Protein AF-0000000075328889 (afdb_homodimer)

Nearest PDB structures (foldseek):
  6zk1-assembly2_C  TM=9.934E-01  e=4.821E-44  Zea mays
  6zk5-assembly1_B  TM=9.870E-01  e=1.050E-41  Zea mays
  4kpn-assembly1_B  TM=9.809E-01  e=4.746E-32  Physcomitrium patens
  6ba1-assembly1_A  TM=9.198E-01  e=2.490E-23  Gardnerella vaginalis 315-A
  3t8j-assembly1_A  TM=9.233E-01  e=1.703E-23  Saccharolobus solfataricus P2

Sequence (526 aa):
MAGCPGVPVAEGSPEPLKGGKPRVAEFAHGSDGMGNISLTPPKAKKCDKNASEFLVDKVSEYPGEVSILALGPLTNLALAIKRDSSFASKVKNIVVLGGAFFALGNVNPAAEANIYGDPEAADVVFTSGANIAVVGINITTQVKLTDADFLELRQSKGRYVQLLGDMCKFYRDWHVKSDGVHGIFLHDPVSFVALVRPDLFTFKKGVVRVETQGICMGHTLMDQGLKRWNVSNPWTGYSPVSVAWTVNVDKVLNYIKRLLMKQMAGCPGVPVAEGSPEPLKGGKPRVAEFAHGSDGMGNISLTPPKAKKCDKNASEFLVDKVSEYPGEVSILALGPLTNLALAIKRDSSFASKVKNIVVLGGAFFALGNVNPAAEANIYGDPEAADVVFTSGANIAVVGINITTQVKLTDADFLELRQSKGRYVQLLGDMCKFYRDWHVKSDGVHGIFLHDPVSFVALVRPDLFTFKKGVVRVETQGICMGHTLMDQGLKRWNVSNPWTGYSPVSVAWTVNVDKVLNYIKRLLMKQ

InterPro domains:
  IPR001910 Inosine/uridine-preferring nucleoside hydrolase domain [PF01156] (5-253)
  IPR023186 Inosine/uridine-preferring nucleoside hydrolase [PTHR12304] (3-262)
  IPR036452 Ribonucleoside hydrolase-like [G3DSA:3.90.245.10] (1-263)
  IPR036452 Ribonucleoside hydrolase-like [SSF53590] (2-260)

Radius of gyration: 26.89 Å; Cα contacts (8 Å, |Δi|>4): 1031; chains: 2; bounding box: 45×84×62 Å

Foldseek 3Di:
DLPDLPDAAAAEDCAAPVGDHFDDPCQQQNPVNQQPPPDDDDPHDHDPHHLLVVLLVVLVVQFLPAEEEAEAAQRSVLSNCVVDVCSQVRHNEYQYQFADDVAAEDVGRQADHRCLRHVPSVQSNLQSNHAYEYEYPVEQVLAWCAPVNLVVLVVLPFPCSVVVVSRCVSNQVSCCVPPVDRTHGPRRLLSVCCVVPVVQFDWAKFRWGAACDDPNHRHIDTDSVPDDDPDDDPSPPGGIYIYTDYGNRVVSNVVVSVVRSHD/DQPDLPDAAAAEDCAAPVGDHFDDPCQQQNPVNQQPPPDDDDPHDHDPHHLLVVLLVVLVVQFLPAEEEAEAAQRSVLSNCVVDVCSQVRHNEYQYQFADDVAAEDVGRQADHRCLRHVPSVQSNLQSNHAYEYEYPVEQVLAWQAPVNLVVLVVLPFPCSVVVVSRCVSNQVSCCVPPVDRTHGPRRLLSVCCVVPVVQFDWAKFRWGAACDDPNHRHIDTDSVPDDDPDDDPSPPGGIYIYTDYGNRVVSNVVVSVVRSHD

Structure (mmCIF, N/CA/C/O backbone):
data_AF-0000000075328889-model_v1
#
loop_
_entity.id
_entity.type
_entity.pdbx_description
1 polymer 'Inosine/uridine-preferring nucleoside hydrolase domain-containing protein'
#
loop_
_atom_site.group_PDB
_atom_site.id
_atom_site.type_symbol
_atom_site.label_atom_id
_atom_site.label_alt_id
_atom_site.label_comp_id
_atom_site.label_asym_id
_atom_site.label_entity_id
_atom_site.label_seq_id
_atom_site.pdbx_PDB_ins_code
_atom_site.Cartn_x
_atom_site.Cartn_y
_atom_site.Cartn_z
_atom_site.occupancy
_atom_site.B_iso_or_equiv
_atom_site.auth_seq_id
_atom_site.auth_comp_id
_atom_site.auth_asym_id
_atom_site.auth_atom_id
_atom_site.pdbx_PDB_model_num
ATOM 1 N N . MET A 1 1 ? 7.211 33.719 16.047 1 54.75 1 MET A N 1
ATOM 2 C CA . MET A 1 1 ? 7.734 33.312 14.742 1 54.75 1 MET A CA 1
ATOM 3 C C . MET A 1 1 ? 7.141 34.188 13.648 1 54.75 1 MET A C 1
ATOM 5 O O . MET A 1 1 ? 5.926 34.406 13.602 1 54.75 1 MET A O 1
ATOM 9 N N . ALA A 1 2 ? 7.852 34.875 12.898 1 63.53 2 ALA A N 1
ATOM 10 C CA . ALA A 1 2 ? 7.629 35.656 11.672 1 63.53 2 ALA A CA 1
ATOM 11 C C . ALA A 1 2 ? 6.852 36.938 11.953 1 63.53 2 ALA A C 1
ATOM 13 O O . ALA A 1 2 ? 5.965 37.312 11.188 1 63.53 2 ALA A O 1
ATOM 14 N N . GLY A 1 3 ? 6.945 37.438 13.188 1 68.06 3 GLY A N 1
ATOM 15 C CA . GLY A 1 3 ? 6.418 38.781 13.492 1 68.06 3 GLY A CA 1
ATOM 16 C C . GLY A 1 3 ? 4.996 38.719 14.023 1 68.06 3 GLY A C 1
ATOM 17 O O . GLY A 1 3 ? 4.273 39.719 13.945 1 68.06 3 GLY A O 1
ATOM 18 N N . CYS A 1 4 ? 4.527 37.562 14.453 1 72.62 4 CYS A N 1
ATOM 19 C CA . CYS A 1 4 ? 3.186 37.438 15.008 1 72.62 4 CYS A CA 1
ATOM 20 C C . CYS A 1 4 ? 3.238 37 16.469 1 72.62 4 CYS A C 1
ATOM 22 O O . CYS A 1 4 ? 2.908 35.875 16.812 1 72.62 4 CYS A O 1
ATOM 24 N N . PRO A 1 5 ? 3.51 37.844 17.438 1 73.44 5 PRO A N 1
ATOM 25 C CA . PRO A 1 5 ? 3.723 37.469 18.844 1 73.44 5 PRO A CA 1
ATOM 26 C C . PRO A 1 5 ? 2.426 37.125 19.562 1 73.44 5 PRO A C 1
ATOM 28 O O . PRO A 1 5 ? 2.457 36.438 20.594 1 73.44 5 PRO A O 1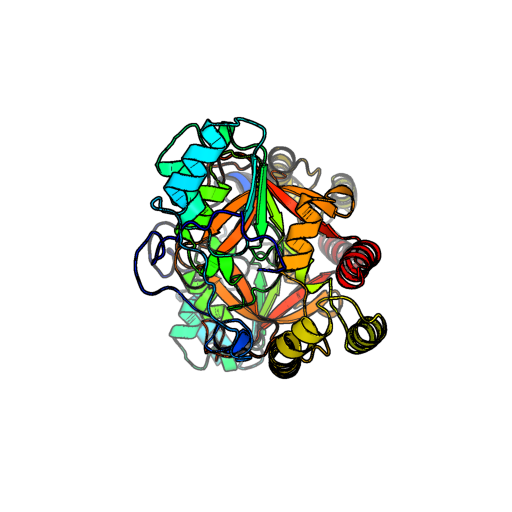
ATOM 31 N N . GLY A 1 6 ? 1.274 37.344 19 1 81.12 6 GLY A N 1
ATOM 32 C CA . GLY A 1 6 ? 0.013 37.125 19.688 1 81.12 6 GLY A CA 1
ATOM 33 C C . GLY A 1 6 ? -0.574 35.75 19.453 1 81.12 6 GLY A C 1
ATOM 34 O O . GLY A 1 6 ? -1.607 35.406 20.031 1 81.12 6 GLY A O 1
ATOM 35 N N . VAL A 1 7 ? 0.127 34.906 18.797 1 86.19 7 VAL A N 1
ATOM 36 C CA . VAL A 1 7 ? -0.407 33.562 18.516 1 86.19 7 VAL A CA 1
ATOM 37 C C . VAL A 1 7 ? -0.104 32.625 19.672 1 86.19 7 VAL A C 1
ATOM 39 O O . VAL A 1 7 ? 1.058 32.469 20.047 1 86.19 7 VAL A O 1
ATOM 42 N N . PRO A 1 8 ? -1.146 32.094 20.328 1 91.44 8 PRO A N 1
ATOM 43 C CA . PRO A 1 8 ? -0.906 31.172 21.422 1 91.44 8 PRO A CA 1
ATOM 44 C C . PRO A 1 8 ? -0.161 29.922 20.984 1 91.44 8 PRO A C 1
ATOM 46 O O . PRO A 1 8 ? -0.344 29.453 19.859 1 91.44 8 PRO A O 1
ATOM 49 N N . VAL A 1 9 ? 0.663 29.406 21.922 1 93.88 9 VAL A N 1
ATOM 50 C CA . VAL A 1 9 ? 1.406 28.172 21.703 1 93.88 9 VAL A CA 1
ATOM 51 C C . VAL A 1 9 ? 1.092 27.172 22.812 1 93.88 9 VAL A C 1
ATOM 53 O O . VAL A 1 9 ? 1.318 27.469 24 1 93.88 9 VAL A O 1
ATOM 56 N N . ALA A 1 10 ? 0.415 26.094 22.469 1 95.69 10 ALA A N 1
ATOM 57 C CA . ALA A 1 10 ? 0.118 25.031 23.422 1 95.69 10 ALA A CA 1
ATOM 58 C C . ALA A 1 10 ? 1.048 23.828 23.203 1 95.69 10 ALA A C 1
ATOM 60 O O . ALA A 1 10 ? 1.271 23.406 22.062 1 95.69 10 ALA A O 1
ATOM 61 N N . GLU A 1 11 ? 1.615 23.312 24.25 1 95.31 11 GLU A N 1
ATOM 62 C CA . GLU A 1 11 ? 2.578 22.219 24.172 1 95.31 11 GLU A CA 1
ATOM 63 C C . GLU A 1 11 ? 1.889 20.891 23.844 1 95.31 11 GLU A C 1
ATOM 65 O O . GLU A 1 11 ? 0.843 20.578 24.406 1 95.31 11 GLU A O 1
ATOM 70 N N . GLY A 1 12 ? 2.459 20.125 22.875 1 95.69 12 GLY A N 1
ATOM 71 C CA . GLY A 1 12 ? 1.904 18.844 22.469 1 95.69 12 GLY A CA 1
ATOM 72 C C . GLY A 1 12 ? 2.287 17.703 23.406 1 95.69 12 GLY A C 1
ATOM 73 O O . GLY A 1 12 ? 3.096 17.891 24.312 1 95.69 12 GLY A O 1
ATOM 74 N N . SER A 1 13 ? 1.659 16.547 23.203 1 95.31 13 SER A N 1
ATOM 75 C CA . SER A 1 13 ? 1.97 15.336 23.938 1 95.31 13 SER A CA 1
ATOM 76 C C . SER A 1 13 ? 3.436 14.945 23.781 1 95.31 13 SER A C 1
ATOM 78 O O . SER A 1 13 ? 3.977 14.984 22.672 1 95.31 13 SER A O 1
ATOM 80 N N . PRO A 1 14 ? 4.094 14.625 24.812 1 93.19 14 PRO A N 1
ATOM 81 C CA . PRO A 1 14 ? 5.516 14.273 24.719 1 93.19 14 PRO A CA 1
ATOM 82 C C . PRO A 1 14 ? 5.738 12.883 24.141 1 93.19 14 PRO A C 1
ATOM 84 O O . PRO A 1 14 ? 6.867 12.523 23.797 1 93.19 14 PRO A O 1
ATOM 87 N N . GLU A 1 15 ? 4.684 12.055 24.062 1 94.5 15 GLU A N 1
ATOM 88 C CA . GLU A 1 15 ? 4.805 10.68 23.578 1 94.5 15 GLU A CA 1
ATOM 89 C C . GLU A 1 15 ? 3.619 10.297 22.703 1 94.5 15 GLU A C 1
ATOM 91 O O . GLU A 1 15 ? 2.553 10.914 22.781 1 94.5 15 GLU A O 1
ATOM 96 N N . PRO A 1 16 ? 3.832 9.281 21.812 1 96.12 16 PRO A N 1
ATOM 97 C CA . PRO A 1 16 ? 2.695 8.75 21.062 1 96.12 16 PRO A CA 1
ATOM 98 C C . PRO A 1 16 ? 1.627 8.125 21.953 1 96.12 16 PRO A C 1
ATOM 100 O O . PRO A 1 16 ? 1.826 8.016 23.172 1 96.12 16 PRO A O 1
ATOM 103 N N . LEU A 1 17 ? 0.529 7.785 21.406 1 96.12 17 LEU A N 1
ATOM 104 C CA . LEU A 1 17 ? -0.591 7.262 22.188 1 96.12 17 LEU A CA 1
ATOM 105 C C . LEU A 1 17 ? -0.184 6.008 22.953 1 96.12 17 LEU A C 1
ATOM 107 O O . LEU A 1 17 ? -0.58 5.82 24.109 1 96.12 17 LEU A O 1
ATOM 111 N N . LYS A 1 18 ? 0.563 5.141 22.25 1 92.5 18 LYS A N 1
ATOM 112 C CA . LYS A 1 18 ? 0.92 3.863 22.859 1 92.5 18 LYS A CA 1
ATOM 113 C C . LYS A 1 18 ? 2.068 4.031 23.859 1 92.5 18 LYS A C 1
ATOM 115 O O . LYS A 1 18 ? 2.434 3.082 24.562 1 92.5 18 LYS A O 1
ATOM 120 N N . GLY A 1 19 ? 2.645 5.211 23.938 1 88.19 19 GLY A N 1
ATOM 121 C CA . GLY A 1 19 ? 3.781 5.457 24.812 1 88.19 19 GLY A CA 1
ATOM 122 C C . GLY A 1 19 ? 5.117 5.266 24.125 1 88.19 19 GLY A C 1
ATOM 123 O O . GLY A 1 19 ? 5.168 4.871 22.953 1 88.19 19 GLY A O 1
ATOM 124 N N . GLY A 1 20 ? 6.176 5.703 24.75 1 86.38 20 GLY A N 1
ATOM 125 C CA . GLY A 1 20 ? 7.52 5.543 24.219 1 86.38 20 GLY A CA 1
ATOM 126 C C . GLY A 1 20 ? 8.125 6.848 23.734 1 86.38 20 GLY A C 1
ATOM 127 O O . GLY A 1 20 ? 7.469 7.891 23.766 1 86.38 20 GLY A O 1
ATOM 128 N N . LYS A 1 21 ? 9.359 6.715 23.344 1 84.12 21 LYS A N 1
ATOM 129 C CA . LYS A 1 21 ? 10.094 7.879 22.875 1 84.12 21 LYS A CA 1
ATOM 130 C C . LYS A 1 21 ? 9.641 8.281 21.469 1 84.12 21 LYS A C 1
ATOM 132 O O . LYS A 1 21 ? 9.508 7.438 20.594 1 84.12 21 LYS A O 1
ATOM 137 N N . PRO A 1 22 ? 9.312 9.547 21.328 1 82.12 22 PRO A N 1
ATOM 138 C CA . PRO A 1 22 ? 8.969 10 19.969 1 82.12 2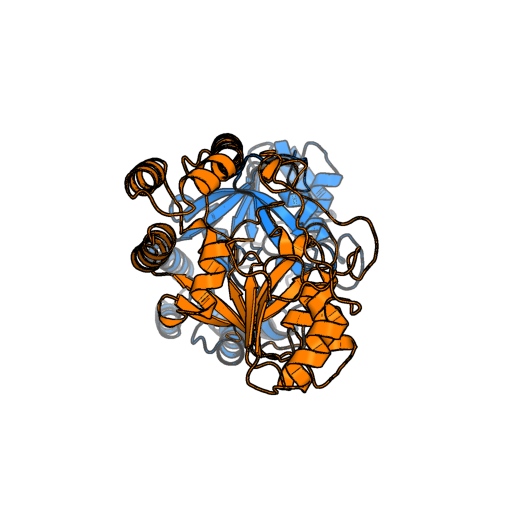2 PRO A CA 1
ATOM 139 C C . PRO A 1 22 ? 10.125 9.844 18.984 1 82.12 22 PRO A C 1
ATOM 141 O O . PRO A 1 22 ? 11.289 9.922 19.375 1 82.12 22 PRO A O 1
ATOM 144 N N . ARG A 1 23 ? 9.812 9.625 17.781 1 76.94 23 ARG A N 1
ATOM 145 C CA . ARG A 1 23 ? 10.82 9.539 16.734 1 76.94 23 ARG A CA 1
ATOM 146 C C . ARG A 1 23 ? 11.125 10.914 16.156 1 76.94 23 ARG A C 1
ATOM 148 O O . ARG A 1 23 ? 10.25 11.562 15.586 1 76.94 23 ARG A O 1
ATOM 155 N N . VAL A 1 24 ? 12.273 11.398 16.391 1 65.44 24 VAL A N 1
ATOM 156 C CA . VAL A 1 24 ? 12.688 12.711 15.906 1 65.44 24 VAL A CA 1
ATOM 157 C C . VAL A 1 24 ? 13.68 12.555 14.766 1 65.44 24 VAL A C 1
ATOM 159 O O . VAL A 1 24 ? 14.656 11.805 14.875 1 65.44 24 VAL A O 1
ATOM 162 N N . ALA A 1 25 ? 13.406 13.164 13.641 1 67.44 25 ALA A N 1
ATOM 163 C CA . ALA A 1 25 ? 14.266 13.062 12.461 1 67.44 25 ALA A CA 1
ATOM 164 C C . ALA A 1 25 ? 15.367 14.125 12.5 1 67.44 25 ALA A C 1
ATOM 166 O O . ALA A 1 25 ? 15.453 14.969 11.609 1 67.44 25 ALA A O 1
ATOM 167 N N . GLU A 1 26 ? 16.203 13.953 13.375 1 65.5 26 GLU A N 1
ATOM 168 C CA . GLU A 1 26 ? 17.312 14.898 13.508 1 65.5 26 GLU A CA 1
ATOM 169 C C . GLU A 1 26 ? 18.188 14.898 12.266 1 65.5 26 GLU A C 1
ATOM 171 O O . GLU A 1 26 ? 18.75 15.93 11.891 1 65.5 26 GLU A O 1
ATOM 176 N N . PHE A 1 27 ? 18.219 13.773 11.656 1 64 27 PHE A N 1
ATOM 177 C CA . PHE A 1 27 ? 19.109 13.602 10.508 1 64 27 PHE A CA 1
ATOM 178 C C . PHE A 1 27 ? 18.672 14.5 9.359 1 64 27 PHE A C 1
ATOM 180 O O . PHE A 1 27 ? 19.516 14.969 8.586 1 64 27 PHE A O 1
ATOM 187 N N . ALA A 1 28 ? 17.453 14.867 9.398 1 62.62 28 ALA A N 1
ATOM 188 C CA . ALA A 1 28 ? 16.938 15.664 8.289 1 62.62 28 ALA A CA 1
ATOM 189 C C . ALA A 1 28 ? 16.797 17.125 8.688 1 62.62 28 ALA A C 1
ATOM 191 O O . ALA A 1 28 ? 16.922 18.016 7.84 1 62.62 28 ALA A O 1
ATOM 192 N N . HIS A 1 29 ? 16.625 17.312 9.977 1 67.12 29 HIS A N 1
ATOM 193 C CA . HIS A 1 29 ? 16.219 18.656 10.336 1 67.12 29 HIS A CA 1
ATOM 194 C C . HIS A 1 29 ? 17.234 19.328 11.25 1 67.12 29 HIS A C 1
ATOM 196 O O . HIS A 1 29 ? 17.109 20.516 11.562 1 67.12 29 HIS A O 1
ATOM 202 N N . GLY A 1 30 ? 18.281 18.672 11.617 1 64.44 30 GLY A N 1
ATOM 203 C CA . GLY A 1 30 ? 19.234 19.203 12.57 1 64.44 30 GLY A CA 1
ATOM 204 C C . GLY A 1 30 ? 18.812 18.969 14.016 1 64.44 30 GLY A C 1
ATOM 205 O O . GLY A 1 30 ? 17.656 18.688 14.297 1 64.44 30 GLY A O 1
ATOM 206 N N . SER A 1 31 ? 19.734 19.078 14.906 1 65.94 31 SER A N 1
ATOM 207 C CA . SER A 1 31 ? 19.484 18.844 16.328 1 65.94 31 SER A CA 1
ATOM 208 C C . SER A 1 31 ? 18.484 19.844 16.891 1 65.94 31 SER A C 1
ATOM 210 O O . SER A 1 31 ? 17.75 19.531 17.828 1 65.94 31 SER A O 1
ATOM 212 N N . ASP A 1 32 ? 18.484 20.969 16.219 1 65.56 32 ASP A N 1
ATOM 213 C CA . ASP A 1 32 ? 17.547 22 16.688 1 65.56 32 ASP A CA 1
ATOM 214 C C . ASP A 1 32 ? 16.266 21.984 15.875 1 65.56 32 ASP A C 1
ATOM 216 O O . ASP A 1 32 ? 15.391 22.844 16.078 1 65.56 32 ASP A O 1
ATOM 220 N N . GLY A 1 33 ? 16.156 21.062 14.945 1 65.25 33 GLY A N 1
ATOM 221 C CA . GLY A 1 33 ? 14.977 20.938 14.102 1 65.25 33 GLY A CA 1
ATOM 222 C C . GLY A 1 33 ? 14.891 22 13.031 1 65.25 33 GLY A C 1
ATOM 223 O O . GLY A 1 33 ? 13.961 22 12.219 1 65.25 33 GLY A O 1
ATOM 224 N N . MET A 1 34 ? 15.852 22.938 13.07 1 67.31 34 MET A N 1
ATOM 225 C CA . MET A 1 34 ? 15.82 24.078 12.164 1 67.31 34 MET A CA 1
ATOM 226 C C . MET A 1 34 ? 17.094 24.156 11.344 1 67.31 34 MET A C 1
ATOM 228 O O . MET A 1 34 ? 17.547 25.25 10.984 1 67.31 34 MET A O 1
ATOM 232 N N . GLY A 1 35 ? 17.734 23.031 11.164 1 65.31 35 GLY A N 1
ATOM 233 C CA . GLY A 1 35 ? 18.938 23.016 10.359 1 65.31 35 GLY A CA 1
ATOM 234 C C . GLY A 1 35 ? 20.172 23.484 11.109 1 65.31 35 GLY A C 1
ATOM 235 O O . GLY A 1 35 ? 21.156 23.922 10.492 1 65.31 35 GLY A O 1
ATOM 236 N N . ASN A 1 36 ? 20.172 23.578 12.469 1 66.62 36 ASN A N 1
ATOM 237 C CA . ASN A 1 36 ? 21.281 23.938 13.352 1 66.62 36 ASN A CA 1
ATOM 238 C C . ASN A 1 36 ? 21.719 25.391 13.117 1 66.62 36 ASN A C 1
ATOM 240 O O . ASN A 1 36 ? 22.922 25.672 13.055 1 66.62 36 ASN A O 1
ATOM 244 N N . ILE A 1 37 ? 20.75 26.328 12.836 1 66.62 37 ILE A N 1
ATOM 245 C CA . ILE A 1 37 ? 21.094 27.719 12.578 1 66.62 37 ILE A CA 1
ATOM 246 C C . ILE A 1 37 ? 21.047 28.516 13.875 1 66.62 37 ILE A C 1
ATOM 248 O O . ILE A 1 37 ? 21.25 29.734 13.875 1 66.62 37 ILE A O 1
ATOM 252 N N . SER A 1 38 ? 20.906 27.875 14.977 1 68.56 38 SER A N 1
ATOM 253 C CA . SER A 1 38 ? 20.984 28.453 16.312 1 68.56 38 SER A CA 1
ATOM 254 C C . SER A 1 38 ? 20.094 29.688 16.438 1 68.56 38 SER A C 1
ATOM 256 O O . SER A 1 38 ? 20.562 30.781 16.734 1 68.56 38 SER A O 1
ATOM 258 N N . LEU A 1 39 ? 18.781 29.578 16.266 1 71.06 39 LEU A N 1
ATOM 259 C CA . LEU A 1 39 ? 17.844 30.688 16.391 1 71.06 39 LEU A CA 1
ATOM 260 C C . LEU A 1 39 ? 17.672 31.094 17.844 1 71.06 39 LEU A C 1
ATOM 262 O O . LEU A 1 39 ? 17.812 30.266 18.75 1 71.06 39 LEU A O 1
ATOM 266 N N . THR A 1 40 ? 17.531 32.375 18.094 1 73.69 40 THR A N 1
ATOM 267 C CA . THR A 1 40 ? 17.25 32.875 19.422 1 73.69 40 THR A CA 1
ATOM 268 C C . THR A 1 40 ? 15.953 32.312 19.984 1 73.69 40 THR A C 1
ATOM 270 O O . THR A 1 40 ? 14.953 32.219 19.266 1 73.69 40 THR A O 1
ATOM 273 N N . PRO A 1 41 ? 15.977 31.844 21.203 1 75.12 41 PRO A N 1
ATOM 274 C CA . PRO A 1 41 ? 14.758 31.281 21.797 1 75.12 41 PRO A CA 1
ATOM 275 C C . PRO A 1 41 ? 13.617 32.281 21.859 1 75.12 41 PRO A C 1
ATOM 277 O O . PRO A 1 41 ? 13.852 33.5 22 1 75.12 41 PRO A O 1
ATOM 280 N N . PRO A 1 42 ? 12.477 31.75 21.625 1 73.94 42 PRO A N 1
ATOM 281 C CA . PRO A 1 42 ? 11.312 32.656 21.688 1 73.94 42 PRO A CA 1
ATOM 282 C C . PRO A 1 42 ? 11.078 33.219 23.078 1 73.94 42 PRO A C 1
ATOM 284 O O . PRO A 1 42 ? 11.398 32.562 24.078 1 73.94 42 PRO A O 1
ATOM 287 N N . LYS A 1 43 ? 10.609 34.406 23.156 1 77 43 LYS A N 1
ATOM 288 C CA . LYS A 1 43 ? 10.336 35.094 24.422 1 77 43 LYS A CA 1
ATOM 289 C C . LYS A 1 43 ? 8.914 34.812 24.891 1 77 43 LYS A C 1
ATOM 291 O O . LYS A 1 43 ? 8.609 34.969 26.078 1 77 43 LYS A O 1
ATOM 296 N N . ALA A 1 44 ? 8.086 34.375 23.922 1 78.56 44 ALA A N 1
ATOM 297 C CA . ALA A 1 44 ? 6.68 34.125 24.266 1 78.56 44 ALA A CA 1
ATOM 298 C C . ALA A 1 44 ? 6.523 32.906 25.141 1 78.56 44 ALA A C 1
ATOM 300 O O . ALA A 1 44 ? 7.285 31.938 25 1 78.56 44 ALA A O 1
ATOM 301 N N . LYS A 1 45 ? 5.574 32.969 26.141 1 84.12 45 LYS A N 1
ATOM 302 C CA . LYS A 1 45 ? 5.266 31.828 27.016 1 84.12 45 LYS A CA 1
ATOM 303 C C . LYS A 1 45 ? 4.219 30.922 26.375 1 84.12 45 LYS A C 1
ATOM 305 O O . LYS A 1 45 ? 3.303 31.406 25.703 1 84.12 45 LYS A O 1
ATOM 310 N N . LYS A 1 46 ? 4.363 29.672 26.656 1 88.25 46 LYS A N 1
ATOM 311 C CA . LYS A 1 46 ? 3.346 28.734 26.188 1 88.25 46 LYS A CA 1
ATOM 312 C C . LYS A 1 46 ? 2.059 28.875 27 1 88.25 46 LYS A C 1
ATOM 314 O O . LYS A 1 46 ? 2.078 29.375 28.125 1 88.25 46 LYS A O 1
ATOM 319 N N . CYS A 1 47 ? 0.969 28.375 26.406 1 90.44 47 CYS A N 1
ATOM 320 C CA . CYS A 1 47 ? -0.318 28.312 27.078 1 90.44 47 CYS A CA 1
ATOM 321 C C . CYS A 1 47 ? -0.27 27.328 28.25 1 90.44 47 CYS A C 1
ATOM 323 O O . CYS A 1 47 ? 0.551 26.422 28.266 1 90.44 47 CYS A O 1
ATOM 325 N N . ASP A 1 48 ? -1.142 27.609 29.219 1 92.62 48 ASP A N 1
ATOM 326 C CA . ASP A 1 48 ? -1.268 26.688 30.344 1 92.62 48 ASP A CA 1
ATOM 327 C C . ASP A 1 48 ? -1.896 25.375 29.922 1 92.62 48 ASP A C 1
ATOM 329 O O . ASP A 1 48 ? -1.563 24.312 30.453 1 92.62 48 ASP A O 1
ATOM 333 N N . LYS A 1 49 ? -2.68 25.438 28.891 1 95.31 49 LYS A N 1
ATOM 334 C CA . LYS A 1 49 ? -3.332 24.234 28.359 1 95.31 49 LYS A CA 1
ATOM 335 C C . LYS A 1 49 ? -2.395 23.453 27.438 1 95.31 49 LYS A C 1
ATOM 337 O O . LYS A 1 49 ? -1.575 24.047 26.734 1 95.31 49 LYS A O 1
ATOM 342 N N . ASN A 1 50 ? -2.557 22.156 27.531 1 96.12 50 ASN A N 1
ATOM 343 C CA . ASN A 1 50 ? -1.844 21.375 26.531 1 96.12 50 ASN A CA 1
ATOM 344 C C . ASN A 1 50 ? -2.541 21.422 25.172 1 96.12 50 ASN A C 1
ATOM 346 O O . ASN A 1 50 ? -3.65 21.953 25.062 1 96.12 50 ASN A O 1
ATOM 350 N N . ALA A 1 51 ? -1.922 20.938 24.172 1 97.56 51 ALA A N 1
ATOM 351 C CA . ALA A 1 51 ? -2.379 21.062 22.797 1 97.56 51 ALA A CA 1
ATOM 352 C C . ALA A 1 51 ? -3.768 20.469 22.609 1 97.56 51 ALA A C 1
ATOM 354 O O . ALA A 1 51 ? -4.633 21.047 21.969 1 97.56 51 ALA A O 1
ATOM 355 N N . SER A 1 52 ? -4.031 19.234 23.188 1 98.19 52 SER A N 1
ATOM 356 C CA . SER A 1 52 ? -5.324 18.594 23 1 98.19 52 SER A CA 1
ATOM 357 C C . SER A 1 52 ? -6.438 19.391 23.672 1 98.19 52 SER A C 1
ATOM 359 O O . SER A 1 52 ? -7.523 19.547 23.109 1 98.19 52 SER A O 1
ATOM 361 N N . GLU A 1 53 ? -6.18 19.953 24.859 1 97.88 53 GLU A N 1
ATOM 362 C CA . GLU A 1 53 ? -7.145 20.812 25.547 1 97.88 53 GLU A CA 1
ATOM 363 C C . GLU A 1 53 ? -7.422 22.078 24.75 1 97.88 53 GLU A C 1
ATOM 365 O O . GLU A 1 53 ? -8.57 22.5 24.625 1 97.88 53 GLU A O 1
ATOM 370 N N . PHE A 1 54 ? -6.336 22.672 24.281 1 98 54 PHE A N 1
ATOM 371 C CA . PHE A 1 54 ? -6.445 23.875 23.484 1 98 54 PHE A CA 1
ATOM 372 C C . PHE A 1 54 ? -7.316 23.641 22.266 1 98 54 PHE A C 1
ATOM 374 O O . PHE A 1 54 ? -8.195 24.453 21.953 1 98 54 PHE A O 1
ATOM 381 N N . LEU A 1 55 ? -7.125 22.516 21.578 1 98.56 55 LEU A N 1
ATOM 382 C CA . LEU A 1 55 ? -7.891 22.156 20.391 1 98.56 55 LEU A CA 1
ATOM 383 C C . LEU A 1 55 ? -9.375 22.016 20.719 1 98.56 55 LEU A C 1
ATOM 385 O O . LEU A 1 55 ? -10.227 22.578 20.031 1 98.56 55 LEU A O 1
ATOM 389 N N . VAL A 1 56 ? -9.664 21.266 21.734 1 98.56 56 VAL A N 1
ATOM 390 C CA . VAL A 1 56 ? -11.047 21.047 22.141 1 98.56 56 VAL A CA 1
ATOM 391 C C . VAL A 1 56 ? -11.711 22.375 22.469 1 98.56 56 VAL A C 1
ATOM 393 O O . VAL A 1 56 ? -12.828 22.656 22.047 1 98.56 56 VAL A O 1
ATOM 396 N N . ASP A 1 57 ? -10.984 23.219 23.234 1 98.12 57 ASP A N 1
ATOM 397 C CA . ASP A 1 57 ? -11.523 24.516 23.641 1 98.12 57 ASP A CA 1
ATOM 398 C C . ASP A 1 57 ? -11.844 25.391 22.438 1 98.12 57 ASP A C 1
ATOM 400 O O . ASP A 1 57 ? -12.945 25.938 22.328 1 98.12 57 ASP A O 1
ATOM 404 N N . LYS A 1 58 ? -10.898 25.5 21.5 1 97.81 58 LYS A N 1
ATOM 405 C CA . LYS A 1 58 ? -11.07 26.375 20.344 1 97.81 58 LYS A CA 1
ATOM 406 C C . LYS A 1 58 ? -12.188 25.875 19.438 1 97.81 58 LYS A C 1
ATOM 408 O O . LYS A 1 58 ? -13.008 26.672 18.969 1 97.81 58 LYS A O 1
ATOM 413 N N . VAL A 1 59 ? -12.266 24.594 19.219 1 98.5 59 VAL A N 1
ATOM 414 C CA . VAL A 1 59 ? -13.289 24.016 18.359 1 98.5 59 VAL A CA 1
ATOM 415 C C . VAL A 1 59 ? -14.656 24.141 19.016 1 98.5 59 VAL A C 1
ATOM 417 O O . VAL A 1 59 ? -15.664 24.359 18.328 1 98.5 59 VAL A O 1
ATOM 420 N N . SER A 1 60 ? -14.688 24.016 20.297 1 98.12 60 SER A N 1
ATOM 421 C CA . SER A 1 60 ? -15.938 24.188 21.031 1 98.12 60 SER A CA 1
ATOM 422 C C . SER A 1 60 ? -16.391 25.641 21.031 1 98.12 60 SER A C 1
ATOM 424 O O . SER A 1 60 ? -17.594 25.922 20.969 1 98.12 60 SER A O 1
ATOM 426 N N . GLU A 1 61 ? -15.461 26.516 21.141 1 98.06 61 GLU A N 1
ATOM 427 C CA . GLU A 1 61 ? -15.75 27.953 21.156 1 98.06 61 GLU A CA 1
ATOM 428 C C . GLU A 1 61 ? -16.281 28.422 19.812 1 98.06 61 GLU A C 1
ATOM 430 O O . GLU A 1 61 ? -17.156 29.281 19.75 1 98.06 61 GLU A O 1
ATOM 435 N N . TYR A 1 62 ? -15.828 27.844 18.719 1 98.44 62 TYR A N 1
ATOM 436 C CA . TYR A 1 62 ? -16.188 28.25 17.359 1 98.44 62 TYR A CA 1
ATOM 437 C C . TYR A 1 62 ? -16.562 27.031 16.516 1 98.44 62 TYR A C 1
ATOM 439 O O . TYR A 1 62 ? -15.93 26.766 15.492 1 98.44 62 TYR A O 1
ATOM 447 N N . PRO A 1 63 ? -17.594 26.359 16.891 1 98.06 63 PRO A N 1
ATOM 448 C CA . PRO A 1 63 ? -17.984 25.172 16.141 1 98.06 63 PRO A CA 1
ATOM 449 C C . PRO A 1 63 ? -18.234 25.453 14.664 1 98.06 63 PRO A C 1
ATOM 451 O O . PRO A 1 63 ? -18.891 26.438 14.328 1 98.06 63 PRO A O 1
ATOM 454 N N . GLY A 1 64 ? -17.594 24.672 13.812 1 98.38 64 GLY A N 1
ATOM 455 C CA . GLY A 1 64 ? -17.781 24.766 12.375 1 98.38 64 GLY A CA 1
ATOM 456 C C . GLY A 1 64 ? -16.922 25.844 11.734 1 98.38 64 GLY A C 1
ATOM 457 O O . GLY A 1 64 ? -17.031 26.109 10.539 1 98.38 64 GLY A O 1
ATOM 458 N N . GLU A 1 65 ? -16.031 26.422 12.539 1 98.56 65 GLU A N 1
ATOM 459 C CA . GLU A 1 65 ? -15.281 27.547 12.008 1 98.56 65 GLU A CA 1
ATOM 460 C C . GLU A 1 65 ? -13.781 27.297 12.055 1 98.56 65 GLU A C 1
ATOM 462 O O . GLU A 1 65 ? -13 27.984 11.391 1 98.56 65 GLU A O 1
ATOM 467 N N . VAL A 1 66 ? -13.344 26.344 12.844 1 98.62 66 VAL A N 1
ATOM 468 C CA . VAL A 1 66 ? -11.914 26.109 13.07 1 98.62 66 VAL A CA 1
ATOM 469 C C . VAL A 1 66 ? -11.383 25.078 12.078 1 98.62 66 VAL A C 1
ATOM 471 O O . VAL A 1 66 ? -11.922 23.984 11.977 1 98.62 66 VAL A O 1
ATOM 474 N N . SER A 1 67 ? -10.406 25.469 11.273 1 98.81 67 SER A N 1
ATOM 475 C CA . SER A 1 67 ? -9.641 24.547 10.445 1 98.81 67 SER A CA 1
ATOM 476 C C . SER A 1 67 ? -8.32 24.172 11.102 1 98.81 67 SER A C 1
ATOM 478 O O . SER A 1 67 ? -7.672 25.016 11.719 1 98.81 67 SER A O 1
ATOM 480 N N . ILE A 1 68 ? -7.961 22.953 10.992 1 98.81 68 ILE A N 1
ATOM 481 C CA . ILE A 1 68 ? -6.727 22.484 11.617 1 98.81 68 ILE A CA 1
ATOM 482 C C . ILE A 1 68 ? -5.762 22 10.531 1 98.81 68 ILE A C 1
ATOM 484 O O . ILE A 1 68 ? -6.152 21.234 9.648 1 98.81 68 ILE A O 1
ATOM 488 N N . LEU A 1 69 ? -4.582 22.484 10.508 1 98.81 69 LEU A N 1
ATOM 489 C CA . LEU A 1 69 ? -3.471 21.969 9.711 1 98.81 69 LEU A CA 1
ATOM 490 C C . LEU A 1 69 ? -2.527 21.125 10.562 1 98.81 69 LEU A C 1
ATOM 492 O O . LEU A 1 69 ? -1.828 21.656 11.43 1 98.81 69 LEU A O 1
ATOM 496 N N . ALA A 1 70 ? -2.566 19.797 10.359 1 98.81 7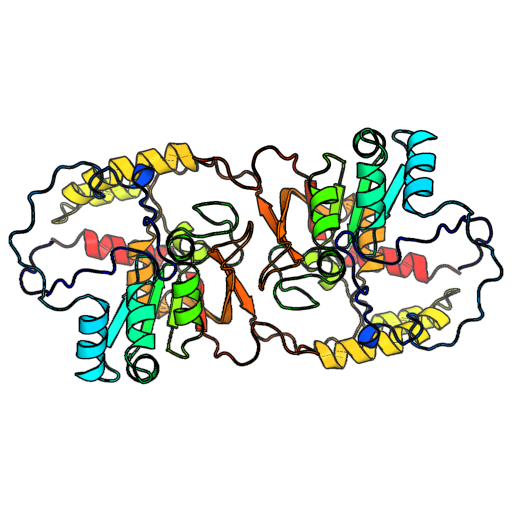0 ALA A N 1
ATOM 497 C CA . ALA A 1 70 ? -1.746 18.875 11.125 1 98.81 70 ALA A CA 1
ATOM 498 C C . ALA A 1 70 ? -0.474 18.5 10.367 1 98.81 70 ALA A C 1
ATOM 500 O O . ALA A 1 70 ? -0.521 17.75 9.391 1 98.81 70 ALA A O 1
ATOM 501 N N . LEU A 1 71 ? 0.706 18.922 10.891 1 98.06 71 LEU A N 1
ATOM 502 C CA . LEU A 1 71 ? 1.952 18.797 10.141 1 98.06 71 LEU A CA 1
ATOM 503 C C . LEU A 1 71 ? 2.887 17.797 10.812 1 98.06 71 LEU A C 1
ATOM 505 O O . LEU A 1 71 ? 3.988 17.547 10.312 1 98.06 71 LEU A O 1
ATOM 509 N N . GLY A 1 72 ? 2.543 17.219 11.906 1 97 72 GLY A N 1
ATOM 510 C CA . GLY A 1 72 ? 3.301 16.203 12.617 1 97 72 GLY A CA 1
ATOM 511 C C . GLY A 1 72 ? 2.484 14.969 12.938 1 97 72 GLY A C 1
ATOM 512 O O . GLY A 1 72 ? 1.444 14.727 12.32 1 97 72 GLY A O 1
ATOM 513 N N . PRO A 1 73 ? 3.016 14.117 13.875 1 97.94 73 PRO A N 1
ATOM 514 C CA . PRO A 1 73 ? 2.201 12.992 14.336 1 97.94 73 PRO A CA 1
ATOM 515 C C . PRO A 1 73 ? 0.844 13.43 14.883 1 97.94 73 PRO A C 1
ATOM 517 O O . PRO A 1 73 ? 0.72 14.523 15.43 1 97.94 73 PRO A O 1
ATOM 520 N N . LEU A 1 74 ? -0.129 12.648 14.82 1 98.69 74 LEU A N 1
ATOM 521 C CA . LEU A 1 74 ? -1.509 13.062 15.055 1 98.69 74 LEU A CA 1
ATOM 522 C C . LEU A 1 74 ? -1.925 12.805 16.5 1 98.69 74 LEU A C 1
ATOM 524 O O . LEU A 1 74 ? -3.115 12.68 16.797 1 98.69 74 LEU A O 1
ATOM 528 N N . THR A 1 75 ? -0.968 12.719 17.391 1 98.44 75 THR A N 1
ATOM 529 C CA . THR A 1 75 ? -1.214 12.383 18.781 1 98.44 75 THR A CA 1
ATOM 530 C C . THR A 1 75 ? -2.182 13.375 19.422 1 98.44 75 THR A C 1
ATOM 532 O O . THR A 1 75 ? -3.172 12.977 20.031 1 98.44 75 THR A O 1
ATOM 535 N N . ASN A 1 76 ? -1.957 14.672 19.25 1 98.56 76 ASN A N 1
ATOM 536 C CA . ASN A 1 76 ? -2.779 15.695 19.891 1 98.56 76 ASN A CA 1
ATOM 537 C C . ASN A 1 76 ? -4.207 15.688 19.344 1 98.56 76 ASN A C 1
ATOM 539 O O . ASN A 1 76 ? -5.16 15.906 20.094 1 98.56 76 ASN A O 1
ATOM 543 N N . LEU A 1 77 ? -4.359 15.484 18.062 1 98.75 77 LEU A N 1
ATOM 544 C CA . LEU A 1 77 ? -5.688 15.398 17.469 1 98.75 77 LEU A CA 1
ATOM 545 C C . LEU A 1 77 ? -6.445 14.18 18 1 98.75 77 LEU A C 1
ATOM 547 O O . LEU A 1 77 ? -7.629 14.281 18.328 1 98.75 77 LEU A O 1
ATOM 551 N N . ALA A 1 78 ? -5.746 13.031 18.047 1 98.81 78 ALA A N 1
ATOM 552 C CA . ALA A 1 78 ? -6.375 11.82 18.578 1 98.81 78 ALA A CA 1
ATOM 553 C C . ALA A 1 78 ? -6.836 12.039 20.016 1 98.81 78 ALA A C 1
ATOM 555 O O . ALA A 1 78 ? -7.945 11.648 20.375 1 98.81 78 ALA A O 1
ATOM 556 N N . LEU A 1 79 ? -6.004 12.664 20.812 1 98.69 79 LEU A N 1
ATOM 557 C CA . LEU A 1 79 ? -6.344 12.953 22.203 1 98.69 79 LEU A CA 1
ATOM 558 C C . LEU A 1 79 ? -7.535 13.898 22.281 1 98.69 79 LEU A C 1
ATOM 560 O O . LEU A 1 79 ? -8.398 13.742 23.156 1 98.69 79 LEU A O 1
ATOM 564 N N . ALA A 1 80 ? -7.59 14.898 21.422 1 98.81 80 ALA A N 1
ATOM 565 C CA . ALA A 1 80 ? -8.719 15.828 21.391 1 98.81 80 ALA A CA 1
ATOM 566 C C . ALA A 1 80 ? -10.016 15.094 21.062 1 98.81 80 ALA A C 1
ATOM 568 O O . ALA A 1 80 ? -11.047 15.32 21.719 1 98.81 80 ALA A O 1
ATOM 569 N N . ILE A 1 81 ? -9.977 14.195 20.109 1 98.56 81 ILE A N 1
ATOM 570 C CA . ILE A 1 81 ? -11.141 13.438 19.672 1 98.56 81 ILE A CA 1
ATOM 571 C C . ILE A 1 81 ? -11.625 12.539 20.812 1 98.56 81 ILE A C 1
ATOM 573 O O . ILE A 1 81 ? -12.828 12.414 21.031 1 98.56 81 ILE A O 1
ATOM 577 N N . LYS A 1 82 ? -10.719 11.953 21.516 1 98 82 LYS A N 1
ATOM 578 C CA . LYS A 1 82 ? -11.062 11.086 22.641 1 98 82 LYS A CA 1
ATOM 579 C C . LYS A 1 82 ? -11.633 11.898 23.797 1 98 82 LYS A C 1
ATOM 581 O O . LYS A 1 82 ? -12.5 11.414 24.547 1 98 82 LYS A O 1
ATOM 586 N N . ARG A 1 83 ? -11.164 13.109 23.969 1 97.62 83 ARG A N 1
ATOM 587 C CA . ARG A 1 83 ? -11.539 13.984 25.078 1 97.62 83 ARG A CA 1
ATOM 588 C C . ARG A 1 83 ? -12.961 14.508 24.906 1 97.62 83 ARG A C 1
ATOM 590 O O . ARG A 1 83 ? -13.672 14.734 25.875 1 97.62 83 ARG A O 1
ATOM 597 N N . ASP A 1 84 ? -13.352 14.758 23.672 1 98 84 ASP A N 1
ATOM 598 C CA . ASP A 1 84 ? -14.664 15.297 23.344 1 98 84 ASP A CA 1
ATOM 599 C C . ASP A 1 84 ? -15.273 14.562 22.141 1 98 84 ASP A C 1
ATOM 601 O O . ASP A 1 84 ? -14.859 14.781 21 1 98 84 ASP A O 1
ATOM 605 N N . SER A 1 85 ? -16.266 13.828 22.328 1 96.38 85 SER A N 1
ATOM 606 C CA . SER A 1 85 ? -16.875 12.984 21.297 1 96.38 85 SER A CA 1
ATOM 607 C C . SER A 1 85 ? -17.484 13.828 20.188 1 96.38 85 SER A C 1
ATOM 609 O O . SER A 1 85 ? -17.75 13.32 19.094 1 96.38 85 SER A O 1
ATOM 611 N N . SER A 1 86 ? -17.734 15.07 20.516 1 97.94 86 SER A N 1
ATOM 612 C CA . SER A 1 86 ? -18.344 15.93 19.5 1 97.94 86 SER A CA 1
ATOM 613 C C . SER A 1 86 ? -17.266 16.688 18.719 1 97.94 86 SER A C 1
ATOM 615 O O . SER A 1 86 ? -17.594 17.453 17.812 1 97.94 86 SER A O 1
ATOM 617 N N . PHE A 1 87 ? -16.016 16.531 19.062 1 98.62 87 PHE A N 1
ATOM 618 C CA . PHE A 1 87 ? -14.922 17.25 18.438 1 98.62 87 PHE A CA 1
ATOM 619 C C . PHE A 1 87 ? -14.977 17.109 16.922 1 98.62 87 PHE A C 1
ATOM 621 O O . PHE A 1 87 ? -14.93 18.109 16.203 1 98.62 87 PHE A O 1
ATOM 628 N N . ALA A 1 88 ? -15.133 15.844 16.422 1 98.31 88 ALA A N 1
ATOM 629 C CA . ALA A 1 88 ? -15.086 15.531 14.992 1 98.31 88 ALA A CA 1
ATOM 630 C C . ALA A 1 88 ? -16.203 16.234 14.234 1 98.31 88 ALA A C 1
ATOM 632 O O . ALA A 1 88 ? -16.016 16.656 13.094 1 98.31 88 ALA A O 1
ATOM 633 N N . SER A 1 89 ? -17.297 16.391 14.859 1 98.25 89 SER A N 1
ATOM 634 C CA . SER A 1 89 ? -18.438 17 14.18 1 98.25 89 SER A CA 1
ATOM 635 C C . SER A 1 89 ? -18.359 18.516 14.258 1 98.25 89 SER A C 1
ATOM 637 O O . SER A 1 89 ? -19 19.219 13.453 1 98.25 89 SER A O 1
ATOM 639 N N . LYS A 1 90 ? -17.609 19.047 15.211 1 98.44 90 LYS A N 1
ATOM 640 C CA . LYS A 1 90 ? -17.578 20.5 15.43 1 98.44 90 LYS A CA 1
ATOM 641 C C . LYS A 1 90 ? -16.453 21.141 14.617 1 98.44 90 LYS A C 1
ATOM 643 O O . LYS A 1 90 ? -16.547 22.312 14.25 1 98.44 90 LYS A O 1
ATOM 648 N N . VAL A 1 91 ? -15.391 20.422 14.406 1 98.81 91 VAL A N 1
ATOM 649 C CA . VAL A 1 91 ? -14.281 20.984 13.656 1 98.81 91 VAL A CA 1
ATOM 650 C C . VAL A 1 91 ? -14.695 21.219 12.203 1 98.81 91 VAL A C 1
ATOM 652 O O . VAL A 1 91 ? -15.398 20.391 11.617 1 98.81 91 VAL A O 1
ATOM 655 N N . LYS A 1 92 ? -14.344 22.344 11.664 1 98.75 92 LYS A N 1
ATOM 656 C CA . LYS A 1 92 ? -14.695 22.656 10.281 1 98.75 92 LYS A CA 1
ATOM 657 C C . LYS A 1 92 ? -14.055 21.656 9.312 1 98.75 92 LYS A C 1
ATOM 659 O O . LYS A 1 92 ? -14.75 21.047 8.5 1 98.75 92 LYS A O 1
ATOM 664 N N . ASN A 1 93 ? -12.75 21.578 9.32 1 98.69 93 ASN A N 1
ATOM 665 C CA . ASN A 1 93 ? -12 20.609 8.531 1 98.69 93 ASN A CA 1
ATOM 666 C C . ASN A 1 93 ? -10.586 20.422 9.07 1 98.69 93 ASN A C 1
ATOM 668 O O . ASN A 1 93 ? -10.086 21.266 9.82 1 98.69 93 ASN A O 1
ATOM 672 N N . ILE A 1 94 ? -10.008 19.312 8.805 1 98.94 94 ILE A N 1
ATOM 673 C CA . ILE A 1 94 ? -8.648 18.953 9.18 1 98.94 94 ILE A CA 1
ATOM 674 C C . ILE A 1 94 ? -7.852 18.562 7.93 1 98.94 94 ILE A C 1
ATOM 676 O O . ILE A 1 94 ? -8.266 17.703 7.164 1 98.94 94 ILE A O 1
ATOM 680 N N . VAL A 1 95 ? -6.762 19.25 7.645 1 98.94 95 VAL A N 1
ATOM 681 C CA . VAL A 1 95 ? -5.809 18.844 6.613 1 98.94 95 VAL A CA 1
ATOM 682 C C . VAL A 1 95 ? -4.605 18.172 7.258 1 98.94 95 VAL A C 1
ATOM 684 O O . VAL A 1 95 ? -3.971 18.734 8.148 1 98.94 95 VAL A O 1
ATOM 687 N N . VAL A 1 96 ? -4.344 16.984 6.867 1 98.94 96 VAL A N 1
ATOM 688 C CA . VAL A 1 96 ? -3.297 16.172 7.477 1 98.94 96 VAL A CA 1
ATOM 689 C C . VAL A 1 96 ? -2.162 15.953 6.477 1 98.94 96 VAL A C 1
ATOM 691 O O . VAL A 1 96 ? -2.395 15.508 5.348 1 98.94 96 VAL A O 1
ATOM 694 N N . LEU A 1 97 ? -0.94 16.328 6.863 1 98.88 97 LEU A N 1
ATOM 695 C CA . LEU A 1 97 ? 0.245 15.844 6.156 1 98.88 97 LEU A CA 1
ATOM 696 C C . LEU A 1 97 ? 0.627 14.445 6.625 1 98.88 97 LEU A C 1
ATOM 698 O O . LEU A 1 97 ? 1.057 14.266 7.766 1 98.88 97 LEU A O 1
ATOM 702 N N . GLY A 1 98 ? 0.388 13.492 5.703 1 98.38 98 GLY A N 1
ATOM 703 C CA . GLY A 1 98 ? 0.788 12.156 6.117 1 98.38 98 GLY A CA 1
ATOM 704 C C . GLY A 1 98 ? 0.248 11.07 5.211 1 98.38 98 GLY A C 1
ATOM 705 O O . GLY A 1 98 ? -0.71 11.289 4.469 1 98.38 98 GLY A O 1
ATOM 706 N N . GLY A 1 99 ? 0.888 9.953 5.352 1 98.12 99 GLY A N 1
ATOM 707 C CA . GLY A 1 99 ? 0.454 8.766 4.633 1 98.12 99 GLY A CA 1
ATOM 708 C C . GLY A 1 99 ? 1.218 8.539 3.34 1 98.12 99 GLY A C 1
ATOM 709 O O . GLY A 1 99 ? 1.831 9.461 2.805 1 98.12 99 GLY A O 1
ATOM 710 N N . ALA A 1 100 ? 1.248 7.387 2.918 1 96.19 100 ALA A N 1
ATOM 711 C CA . ALA A 1 100 ? 1.785 6.938 1.635 1 96.19 100 ALA A CA 1
ATOM 712 C C . ALA A 1 100 ? 0.727 6.195 0.826 1 96.19 100 ALA A C 1
ATOM 714 O O . ALA A 1 100 ? 0.416 5.035 1.115 1 96.19 100 ALA A O 1
ATOM 715 N N . PHE A 1 101 ? 0.135 6.844 -0.138 1 94.88 101 PHE A N 1
ATOM 716 C CA . PHE A 1 101 ? -0.915 6.273 -0.975 1 94.88 101 PHE A CA 1
ATOM 717 C C . PHE A 1 101 ? -0.394 5.988 -2.379 1 94.88 101 PHE A C 1
ATOM 719 O O . PHE A 1 101 ? -0.064 6.914 -3.123 1 94.88 101 PHE A O 1
ATOM 726 N N . PHE A 1 102 ? -0.245 4.703 -2.652 1 87.38 102 PHE A N 1
ATOM 727 C CA . PHE A 1 102 ? 0.306 4.258 -3.926 1 87.38 102 PHE A CA 1
ATOM 728 C C . PHE A 1 102 ? 1.721 4.793 -4.121 1 87.38 102 PHE A C 1
ATOM 730 O O . PHE A 1 102 ? 2.094 5.191 -5.227 1 87.38 102 PHE A O 1
ATOM 737 N N . ALA A 1 103 ? 2.406 4.953 -3.041 1 90.56 103 ALA A N 1
ATOM 738 C CA . ALA A 1 103 ? 3.785 5.434 -3.012 1 90.56 103 ALA A CA 1
ATOM 739 C C . ALA A 1 103 ? 4.586 4.742 -1.909 1 90.56 103 ALA A C 1
ATOM 741 O O . ALA A 1 103 ? 4.008 4.211 -0.959 1 90.56 103 ALA A O 1
ATOM 742 N N . LEU A 1 104 ? 5.898 4.754 -2.109 1 91.44 104 LEU A N 1
ATOM 743 C CA . LEU A 1 104 ? 6.773 4.312 -1.025 1 91.44 104 LEU A CA 1
ATOM 744 C C . LEU A 1 104 ? 6.793 5.336 0.107 1 91.44 104 LEU A C 1
ATOM 746 O O . LEU A 1 104 ? 6.711 6.539 -0.137 1 91.44 104 LEU A O 1
ATOM 750 N N . GLY A 1 105 ? 6.926 4.805 1.339 1 93.75 105 GLY A N 1
ATOM 751 C CA . GLY A 1 105 ? 7.109 5.684 2.482 1 93.75 105 GLY A CA 1
ATOM 752 C C . GLY A 1 105 ? 8.445 6.402 2.475 1 93.75 105 GLY A C 1
ATOM 753 O O . GLY A 1 105 ? 9.281 6.168 1.596 1 93.75 105 GLY A O 1
ATOM 754 N N . ASN A 1 106 ? 8.617 7.312 3.465 1 91.88 106 ASN A N 1
ATOM 755 C CA . ASN A 1 106 ? 9.883 8.039 3.537 1 91.88 106 ASN A CA 1
ATOM 756 C C . ASN A 1 106 ? 10.68 7.656 4.781 1 91.88 106 ASN A C 1
ATOM 758 O O . ASN A 1 106 ? 11.867 7.965 4.879 1 91.88 106 ASN A O 1
ATOM 762 N N . VAL A 1 107 ? 10.102 7.016 5.75 1 92.38 107 VAL A N 1
ATOM 763 C CA . VAL A 1 107 ? 10.828 6.441 6.871 1 92.38 107 VAL A CA 1
ATOM 764 C C . VAL A 1 107 ? 11.344 5.051 6.5 1 92.38 107 VAL A C 1
ATOM 766 O O . VAL A 1 107 ? 12.484 4.703 6.805 1 92.38 107 VAL A O 1
ATOM 769 N N . ASN A 1 108 ? 10.547 4.324 5.957 1 94.06 108 ASN A N 1
ATOM 770 C CA . ASN A 1 108 ? 10.758 3.027 5.32 1 94.06 108 ASN A CA 1
ATOM 771 C C . ASN A 1 108 ? 9.773 2.797 4.176 1 94.06 108 ASN A C 1
ATOM 773 O O . ASN A 1 108 ? 8.93 3.646 3.9 1 94.06 108 ASN A O 1
ATOM 777 N N . PRO A 1 109 ? 9.875 1.747 3.445 1 95.5 109 PRO A N 1
ATOM 778 C CA . PRO A 1 109 ? 9.023 1.583 2.266 1 95.5 109 PRO A CA 1
ATOM 779 C C . PRO A 1 109 ? 7.539 1.651 2.598 1 95.5 109 PRO A C 1
ATOM 781 O O . PRO A 1 109 ? 6.734 2.084 1.768 1 95.5 109 PRO A O 1
ATOM 784 N N . ALA A 1 110 ? 7.141 1.32 3.785 1 96.69 110 ALA A N 1
ATOM 785 C CA . ALA A 1 110 ? 5.727 1.173 4.117 1 96.69 110 ALA A CA 1
ATOM 786 C C . ALA A 1 110 ? 5.145 2.49 4.625 1 96.69 110 ALA A C 1
ATOM 788 O O . ALA A 1 110 ? 3.941 2.734 4.488 1 96.69 110 ALA A O 1
ATOM 789 N N . ALA A 1 111 ? 6.004 3.355 5.188 1 97 111 ALA A N 1
ATOM 790 C CA . ALA A 1 111 ? 5.355 4.332 6.062 1 97 111 ALA A CA 1
ATOM 791 C C . ALA A 1 111 ? 5.914 5.73 5.828 1 97 111 ALA A C 1
ATOM 793 O O . ALA A 1 111 ? 7.121 5.902 5.652 1 97 111 ALA A O 1
ATOM 794 N N . GLU A 1 112 ? 5.051 6.727 5.859 1 97.31 112 GLU A N 1
ATOM 795 C CA . GLU A 1 112 ? 5.363 8.148 5.926 1 97.31 112 GLU A CA 1
ATOM 796 C C . GLU A 1 112 ? 5.641 8.586 7.359 1 97.31 112 GLU A C 1
ATOM 798 O O . GLU A 1 112 ? 5.023 8.078 8.297 1 97.31 112 GLU A O 1
ATOM 803 N N . ALA A 1 113 ? 6.461 9.508 7.605 1 95.5 113 ALA A N 1
ATOM 804 C CA . ALA A 1 113 ? 7.078 9.875 8.883 1 95.5 113 ALA A CA 1
ATOM 805 C C . ALA A 1 113 ? 6.02 10.258 9.914 1 95.5 113 ALA A C 1
ATOM 807 O O . ALA A 1 113 ? 6.074 9.812 11.062 1 95.5 113 ALA A O 1
ATOM 808 N N . ASN A 1 114 ? 5.066 11.086 9.562 1 97.56 114 ASN A N 1
ATOM 809 C CA . ASN A 1 114 ? 4.078 11.555 10.531 1 97.56 114 ASN A CA 1
ATOM 810 C C . ASN A 1 114 ? 3.166 10.422 10.984 1 97.56 114 ASN A C 1
ATOM 812 O O . ASN A 1 114 ? 2.826 10.328 12.164 1 97.56 114 ASN A O 1
ATOM 816 N N . ILE A 1 115 ? 2.793 9.586 10.055 1 98.62 115 ILE A N 1
ATOM 817 C CA . ILE A 1 115 ? 1.942 8.453 10.391 1 98.62 115 ILE A CA 1
ATOM 818 C C . ILE A 1 115 ? 2.744 7.43 11.188 1 98.62 115 ILE A C 1
ATOM 820 O O . ILE A 1 115 ? 2.264 6.902 12.195 1 98.62 115 ILE A O 1
ATOM 824 N N . TYR A 1 116 ? 3.947 7.199 10.797 1 97.56 116 TYR A N 1
ATOM 825 C CA . TYR A 1 116 ? 4.828 6.27 11.5 1 97.56 116 TYR A CA 1
ATOM 826 C C . TYR A 1 116 ? 5.09 6.734 12.93 1 97.56 116 TYR A C 1
ATOM 828 O O . TYR A 1 116 ? 5.227 5.914 13.836 1 97.56 116 TYR A O 1
ATOM 836 N N . GLY A 1 117 ? 5.152 8.016 13.109 1 97.19 117 GLY A N 1
ATOM 837 C CA . GLY A 1 117 ? 5.426 8.586 14.422 1 97.19 117 GLY A CA 1
ATOM 838 C C . GLY A 1 117 ? 4.387 8.219 15.461 1 97.19 117 GLY A C 1
ATOM 839 O O . GLY A 1 117 ? 4.688 8.156 16.656 1 97.19 117 GLY A O 1
ATOM 840 N N . ASP A 1 118 ? 3.162 8.016 15.078 1 98.38 118 ASP A N 1
ATOM 841 C CA . ASP A 1 118 ? 2.092 7.57 15.969 1 98.38 118 ASP A CA 1
ATOM 842 C C . ASP A 1 118 ? 0.964 6.91 15.172 1 98.38 118 ASP A C 1
ATOM 844 O O . ASP A 1 118 ? -0.099 7.504 14.984 1 98.38 118 ASP A O 1
ATOM 848 N N . PRO A 1 119 ? 1.156 5.66 14.805 1 98.5 119 PRO A N 1
ATOM 849 C CA . PRO A 1 119 ? 0.175 4.973 13.961 1 98.5 119 PRO A CA 1
ATOM 850 C C . PRO A 1 119 ? -1.188 4.836 14.641 1 98.5 119 PRO A C 1
ATOM 852 O O . PRO A 1 119 ? -2.223 4.953 13.977 1 98.5 119 PRO A O 1
ATOM 855 N N . GLU A 1 120 ? -1.22 4.613 15.922 1 98.56 120 GLU A N 1
ATOM 856 C CA . GLU A 1 120 ? -2.482 4.504 16.641 1 98.56 120 GLU A CA 1
ATOM 857 C C . GLU A 1 120 ? -3.285 5.797 16.562 1 98.56 120 GLU A C 1
ATOM 859 O O . GLU A 1 120 ? -4.488 5.773 16.297 1 98.56 120 GLU A O 1
ATOM 864 N N . ALA A 1 121 ? -2.598 6.883 16.781 1 98.81 121 ALA A N 1
ATOM 865 C CA . ALA A 1 121 ? -3.254 8.188 16.719 1 98.81 121 ALA A CA 1
ATOM 866 C C . ALA A 1 121 ? -3.803 8.453 15.32 1 98.81 121 ALA A C 1
ATOM 868 O O . ALA A 1 121 ? -4.926 8.945 15.172 1 98.81 121 ALA A O 1
ATOM 869 N N . ALA A 1 122 ? -2.979 8.156 14.336 1 98.88 122 ALA A N 1
ATOM 870 C CA . ALA A 1 122 ? -3.408 8.367 12.953 1 98.88 122 ALA A CA 1
ATOM 871 C C . ALA A 1 122 ? -4.672 7.574 12.648 1 98.88 122 ALA A C 1
ATOM 873 O O . ALA A 1 122 ? -5.602 8.086 12.023 1 98.88 122 ALA A O 1
ATOM 874 N N . ASP A 1 123 ? -4.742 6.34 13.102 1 98.88 123 ASP A N 1
ATOM 875 C CA . ASP A 1 123 ? -5.918 5.504 12.859 1 98.88 123 ASP A CA 1
ATOM 876 C C . ASP A 1 123 ? -7.152 6.078 13.547 1 98.88 123 ASP A C 1
ATOM 878 O O . ASP A 1 123 ? -8.242 6.086 12.977 1 98.88 123 ASP A O 1
ATOM 882 N N . VAL A 1 124 ? -7 6.523 14.75 1 98.75 124 VAL A N 1
ATOM 883 C CA . VAL A 1 124 ? -8.086 7.16 15.492 1 98.75 124 VAL A CA 1
ATOM 884 C C . VAL A 1 124 ? -8.609 8.367 14.711 1 98.75 124 VAL A C 1
ATOM 886 O O . VAL A 1 124 ? -9.82 8.516 14.531 1 98.75 124 VAL A O 1
ATOM 889 N N . VAL A 1 125 ? -7.723 9.188 14.203 1 98.94 125 VAL A N 1
ATOM 890 C CA . VAL A 1 125 ? -8.109 10.422 13.523 1 98.94 125 VAL A CA 1
ATOM 891 C C . VAL A 1 125 ? -8.805 10.086 12.203 1 98.94 125 VAL A C 1
ATOM 893 O O . VAL A 1 125 ? -9.891 10.602 11.922 1 98.94 125 VAL A O 1
ATOM 896 N N . PHE A 1 126 ? -8.234 9.172 11.391 1 98.88 126 PHE A N 1
ATOM 897 C CA . PHE A 1 126 ? -8.758 8.875 10.062 1 98.88 126 PHE A CA 1
ATOM 898 C C . PHE A 1 126 ? -10.117 8.188 10.156 1 98.88 126 PHE A C 1
ATOM 900 O O . PHE A 1 126 ? -10.898 8.203 9.195 1 98.88 126 PHE A O 1
ATOM 907 N N . THR A 1 127 ? -10.422 7.629 11.328 1 98.69 127 THR A N 1
ATOM 908 C CA . THR A 1 127 ? -11.688 6.918 11.469 1 98.69 127 THR A CA 1
ATOM 909 C C . THR A 1 127 ? -12.656 7.699 12.352 1 98.69 127 THR A C 1
ATOM 911 O O . THR A 1 127 ? -13.664 7.156 12.812 1 98.69 127 THR A O 1
ATOM 914 N N . SER A 1 128 ? -12.422 8.953 12.633 1 98.69 128 SER A N 1
ATOM 915 C CA . SER A 1 128 ? -13.156 9.75 13.609 1 98.69 128 SER A CA 1
ATOM 916 C C . SER A 1 128 ? -14.484 10.242 13.047 1 98.69 128 SER A C 1
ATOM 918 O O . SER A 1 128 ? -15.367 10.664 13.797 1 98.69 128 SER A O 1
ATOM 920 N N . GLY A 1 129 ? -14.57 10.281 11.734 1 98.5 129 GLY A N 1
ATOM 921 C CA . GLY A 1 129 ? -15.758 10.844 11.102 1 98.5 129 GLY A CA 1
ATOM 922 C C . GLY A 1 129 ? -15.625 12.328 10.812 1 98.5 129 GLY A C 1
ATOM 923 O O . GLY A 1 129 ? -16.531 12.93 10.25 1 98.5 129 GLY A O 1
ATOM 924 N N . ALA A 1 130 ? -14.531 12.977 11.164 1 98.69 130 ALA A N 1
ATOM 925 C CA . ALA A 1 130 ? -14.305 14.391 10.875 1 98.69 130 ALA A CA 1
ATOM 926 C C . ALA A 1 130 ? -14.133 14.617 9.375 1 98.69 130 ALA A C 1
ATOM 928 O O . ALA A 1 130 ? -13.93 13.672 8.617 1 98.69 130 ALA A O 1
ATOM 929 N N . ASN A 1 131 ? -14.336 15.836 8.953 1 98.69 131 ASN A N 1
ATOM 930 C CA . ASN A 1 131 ? -14.016 16.25 7.594 1 98.69 131 ASN A CA 1
ATOM 931 C C . ASN A 1 131 ? -12.508 16.391 7.383 1 98.69 131 ASN A C 1
ATOM 933 O O . ASN A 1 131 ? -11.906 17.375 7.789 1 98.69 131 ASN A O 1
ATOM 937 N N . ILE A 1 132 ? -11.898 15.359 6.812 1 98.88 132 ILE A N 1
ATOM 938 C CA . ILE A 1 132 ? -10.445 15.281 6.746 1 98.88 132 ILE A CA 1
ATOM 939 C C . ILE A 1 132 ? -10 15.242 5.285 1 98.88 132 ILE A C 1
ATOM 941 O O . ILE A 1 132 ? -10.594 14.539 4.465 1 98.88 132 ILE A O 1
ATOM 945 N N . ALA A 1 133 ? -9.016 16.016 4.934 1 98.88 133 ALA A N 1
ATOM 946 C CA . ALA A 1 133 ? -8.242 15.906 3.697 1 98.88 133 ALA A CA 1
ATOM 947 C C . ALA A 1 133 ? -6.801 15.492 3.982 1 98.88 133 ALA A C 1
ATOM 949 O O . ALA A 1 133 ? -6.082 16.188 4.715 1 98.88 133 ALA A O 1
ATOM 950 N N . VAL A 1 134 ? -6.426 14.391 3.467 1 98.88 134 VAL A N 1
ATOM 951 C CA . VAL A 1 134 ? -5.082 13.867 3.688 1 98.88 134 VAL A CA 1
ATOM 952 C C . VAL A 1 134 ? -4.188 14.219 2.502 1 98.88 134 VAL A C 1
ATOM 954 O O . VAL A 1 134 ? -4.559 13.992 1.348 1 98.88 134 VAL A O 1
ATOM 957 N N . VAL A 1 135 ? -3.045 14.781 2.734 1 98.88 135 VAL A N 1
ATOM 958 C CA . VAL A 1 135 ? -2.006 15.078 1.751 1 98.88 135 VAL A CA 1
ATOM 959 C C . VAL A 1 135 ? -0.799 14.172 1.988 1 98.88 135 VAL A C 1
ATOM 961 O O . VAL A 1 135 ? 0.048 14.469 2.836 1 98.88 135 VAL A O 1
ATOM 964 N N . GLY A 1 136 ? -0.736 13.133 1.248 1 98.44 136 GLY A N 1
ATOM 965 C CA . GLY A 1 136 ? 0.31 12.141 1.425 1 98.44 136 GLY A CA 1
ATOM 966 C C . GLY A 1 136 ? 1.584 12.469 0.673 1 98.44 136 GLY A C 1
ATOM 967 O O . GLY A 1 136 ? 1.64 13.461 -0.056 1 98.44 136 GLY A O 1
ATOM 968 N N . ILE A 1 137 ? 2.561 11.609 0.873 1 96.19 137 ILE A N 1
ATOM 969 C CA . ILE A 1 137 ? 3.869 11.812 0.26 1 96.19 137 ILE A CA 1
ATOM 970 C C . ILE A 1 137 ? 3.76 11.641 -1.254 1 96.19 137 ILE A C 1
ATOM 972 O O . ILE A 1 137 ? 4.59 12.156 -2.004 1 96.19 137 ILE A O 1
ATOM 976 N N . ASN A 1 138 ? 2.717 10.867 -1.771 1 95.5 138 ASN A N 1
ATOM 977 C CA . ASN A 1 138 ? 2.449 10.75 -3.201 1 95.5 138 ASN A CA 1
ATOM 978 C C . ASN A 1 138 ? 2.221 12.117 -3.84 1 95.5 138 ASN A C 1
ATOM 980 O O . ASN A 1 138 ? 2.402 12.281 -5.047 1 95.5 138 ASN A O 1
ATOM 984 N N . ILE A 1 139 ? 1.859 13.117 -3.061 1 97.94 139 ILE A N 1
ATOM 985 C CA . ILE A 1 139 ? 1.579 14.469 -3.543 1 97.94 139 ILE A CA 1
ATOM 986 C C . ILE A 1 139 ? 2.771 15.375 -3.258 1 97.94 139 ILE A C 1
ATOM 988 O O . ILE A 1 139 ? 3.297 16.031 -4.168 1 97.94 139 ILE A O 1
ATOM 992 N N . THR A 1 140 ? 3.275 15.367 -2.053 1 97.06 140 THR A N 1
ATOM 993 C CA . THR A 1 140 ? 4.234 16.375 -1.611 1 97.06 140 THR A CA 1
ATOM 994 C C . THR A 1 140 ? 5.586 16.156 -2.291 1 97.06 140 THR A C 1
ATOM 996 O O . THR A 1 140 ? 6.375 17.109 -2.414 1 97.06 140 THR A O 1
ATOM 999 N N . THR A 1 141 ? 5.844 14.961 -2.75 1 94.31 141 THR A N 1
ATOM 1000 C CA . THR A 1 141 ? 7.117 14.695 -3.406 1 94.31 141 THR A CA 1
ATOM 1001 C C . THR A 1 141 ? 7.078 15.141 -4.867 1 94.31 141 THR A C 1
ATOM 1003 O O . THR A 1 141 ? 8.086 15.062 -5.57 1 94.31 141 THR A O 1
ATOM 1006 N N . GLN A 1 142 ? 5.934 15.633 -5.293 1 95.62 142 GLN A N 1
ATOM 1007 C CA . GLN A 1 142 ? 5.82 16.141 -6.656 1 95.62 142 GLN A CA 1
ATOM 1008 C C . GLN A 1 142 ? 6.156 17.625 -6.723 1 95.62 142 GLN A C 1
ATOM 1010 O O . GLN A 1 142 ? 6.359 18.172 -7.805 1 95.62 142 GLN A O 1
ATOM 1015 N N . VAL A 1 143 ? 6.113 18.281 -5.602 1 95.31 143 VAL A N 1
ATOM 1016 C CA . VAL A 1 143 ? 6.359 19.719 -5.551 1 95.31 143 VAL A CA 1
ATOM 1017 C C . VAL A 1 143 ? 7.738 19.984 -4.949 1 95.31 143 VAL A C 1
ATOM 1019 O O . VAL A 1 143 ? 7.945 19.797 -3.748 1 95.31 143 VAL A O 1
ATOM 1022 N N . LYS A 1 144 ? 8.633 20.469 -5.773 1 92.88 144 LYS A N 1
ATOM 1023 C CA . LYS A 1 144 ? 10.023 20.656 -5.359 1 92.88 144 LYS A CA 1
ATOM 1024 C C . LYS A 1 144 ? 10.477 22.094 -5.613 1 92.88 144 LYS A C 1
ATOM 1026 O O . LYS A 1 144 ? 10.109 22.688 -6.625 1 92.88 144 LYS A O 1
ATOM 1031 N N . LEU A 1 145 ? 11.188 22.625 -4.668 1 90.75 145 LEU A N 1
ATOM 1032 C CA . LEU A 1 145 ? 11.984 23.828 -4.895 1 90.75 145 LEU A CA 1
ATOM 1033 C C . LEU A 1 145 ? 13.391 23.469 -5.367 1 90.75 145 LEU A C 1
ATOM 1035 O O . LEU A 1 145 ? 14.188 22.938 -4.598 1 90.75 145 LEU A O 1
ATOM 1039 N N . THR A 1 146 ? 13.641 23.781 -6.598 1 89.94 146 THR A N 1
ATOM 1040 C CA . THR A 1 146 ? 14.938 23.453 -7.18 1 89.94 146 THR A CA 1
ATOM 1041 C C . THR A 1 146 ? 15.984 24.484 -6.781 1 89.94 146 THR A C 1
ATOM 1043 O O . THR A 1 146 ? 15.656 25.516 -6.207 1 89.94 146 THR A O 1
ATOM 1046 N N . ASP A 1 147 ? 17.234 24.109 -7.086 1 87 147 ASP A N 1
ATOM 1047 C CA . ASP A 1 147 ? 18.312 25.062 -6.855 1 87 147 ASP A CA 1
ATOM 1048 C C . ASP A 1 147 ? 18.078 26.359 -7.617 1 87 147 ASP A C 1
ATOM 1050 O O . ASP A 1 147 ? 18.391 27.438 -7.117 1 87 147 ASP A O 1
ATOM 1054 N N . ALA A 1 148 ? 17.562 26.203 -8.766 1 88.19 148 ALA A N 1
ATOM 1055 C CA . ALA A 1 148 ? 17.234 27.375 -9.57 1 88.19 148 ALA A CA 1
ATOM 1056 C C . ALA A 1 148 ? 16.156 28.219 -8.906 1 88.19 148 ALA A C 1
ATOM 1058 O O . ALA A 1 148 ? 16.234 29.453 -8.914 1 88.19 148 ALA A O 1
ATOM 1059 N N . ASP A 1 149 ? 15.203 27.594 -8.32 1 88.81 149 ASP A N 1
ATOM 1060 C CA . ASP A 1 149 ? 14.148 28.297 -7.59 1 88.81 149 ASP A CA 1
ATOM 1061 C C . ASP A 1 149 ? 14.719 29.062 -6.395 1 88.81 149 ASP A C 1
ATOM 1063 O O . ASP A 1 149 ? 14.312 30.188 -6.113 1 88.81 149 ASP A O 1
ATOM 1067 N N . PHE A 1 150 ? 15.633 28.406 -5.781 1 84.5 150 PHE A N 1
ATOM 1068 C CA . PHE A 1 150 ? 16.266 29.031 -4.629 1 84.5 150 PHE A CA 1
ATOM 1069 C C . PHE A 1 150 ? 17.016 30.297 -5.043 1 84.5 150 PHE A C 1
ATOM 1071 O O . PHE A 1 150 ? 16.984 31.297 -4.336 1 84.5 150 PHE A O 1
ATOM 1078 N N . LEU A 1 151 ? 17.672 30.156 -6.082 1 84.69 151 LEU A N 1
ATOM 1079 C CA . LEU A 1 151 ? 18.406 31.312 -6.586 1 84.69 151 LEU A CA 1
ATOM 1080 C C . LEU A 1 151 ? 17.453 32.469 -6.902 1 84.69 151 LEU A C 1
ATOM 1082 O O . LEU A 1 151 ? 17.734 33.625 -6.574 1 84.69 151 LEU A O 1
ATOM 1086 N N . GLU A 1 152 ? 16.391 32.125 -7.457 1 88.31 152 GLU A N 1
ATOM 1087 C CA . GLU A 1 152 ? 15.375 33.125 -7.766 1 88.31 152 GLU A CA 1
ATOM 1088 C C . GLU A 1 152 ? 14.828 33.781 -6.488 1 88.31 152 GLU A C 1
ATOM 1090 O O . GLU A 1 152 ? 14.664 35 -6.426 1 88.31 152 GLU A O 1
ATOM 1095 N N . LEU A 1 153 ? 14.578 32.969 -5.559 1 87.88 153 LEU A N 1
ATOM 1096 C CA . LEU A 1 153 ? 14.055 33.469 -4.285 1 87.88 153 LEU A CA 1
ATOM 1097 C C . LEU A 1 153 ? 15.062 34.375 -3.596 1 87.88 153 LEU A C 1
ATOM 1099 O O . LEU A 1 153 ? 14.703 35.438 -3.062 1 87.88 153 LEU A O 1
ATOM 1103 N N . ARG A 1 154 ? 16.266 34 -3.674 1 83.31 154 ARG A N 1
ATOM 1104 C CA . ARG A 1 154 ? 17.312 34.812 -3.057 1 83.31 154 ARG A CA 1
ATOM 1105 C C . ARG A 1 154 ? 17.406 36.188 -3.711 1 83.31 154 ARG A C 1
ATOM 1107 O O . ARG A 1 154 ? 17.672 37.188 -3.037 1 83.31 154 ARG A O 1
ATOM 1114 N N . GLN A 1 155 ? 17.109 36.188 -4.887 1 85.81 155 GLN A N 1
ATOM 1115 C CA . GLN A 1 155 ? 17.203 37.438 -5.645 1 85.81 155 GLN A CA 1
ATOM 1116 C C . GLN A 1 155 ? 15.984 38.312 -5.391 1 85.81 155 GLN A C 1
ATOM 1118 O O . GLN A 1 155 ? 16.031 39.531 -5.625 1 85.81 155 GLN A O 1
ATOM 1123 N N . SER A 1 156 ? 14.922 37.75 -4.926 1 84.25 156 SER A N 1
ATOM 1124 C CA . SER A 1 156 ? 13.68 38.5 -4.734 1 84.25 156 SER A CA 1
ATOM 1125 C C . SER A 1 156 ? 13.75 39.375 -3.49 1 84.25 156 SER A C 1
ATOM 1127 O O . SER A 1 156 ? 12.938 40.281 -3.324 1 84.25 156 SER A O 1
ATOM 1129 N N . LYS A 1 157 ? 14.727 39.25 -2.623 1 79.56 157 LYS A N 1
ATOM 1130 C CA . LYS A 1 157 ? 14.914 39.969 -1.379 1 79.56 157 LYS A CA 1
ATOM 1131 C C . LYS A 1 157 ? 13.711 39.812 -0.456 1 79.56 157 LYS A C 1
ATOM 1133 O O . LYS A 1 157 ? 13.312 40.781 0.224 1 79.56 157 LYS A O 1
ATOM 1138 N N . GLY A 1 158 ? 12.961 38.719 -0.612 1 80.5 158 GLY A N 1
ATOM 1139 C CA . GLY A 1 158 ? 11.891 38.438 0.326 1 80.5 15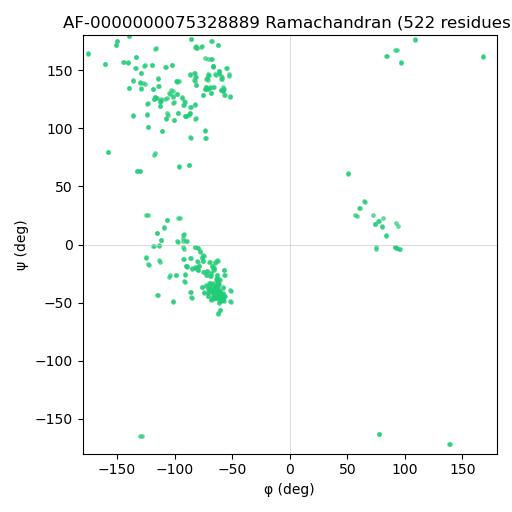8 GLY A CA 1
ATOM 1140 C C . GLY A 1 158 ? 12.344 38.438 1.772 1 80.5 158 GLY A C 1
ATOM 1141 O O . GLY A 1 158 ? 13.5 38.094 2.068 1 80.5 158 GLY A O 1
ATOM 1142 N N . ARG A 1 159 ? 11.438 38.875 2.65 1 81.88 159 ARG A N 1
ATOM 1143 C CA . ARG A 1 159 ? 11.742 39.156 4.051 1 81.88 159 ARG A CA 1
ATOM 1144 C C . ARG A 1 159 ? 12.438 37.969 4.703 1 81.88 159 ARG A C 1
ATOM 1146 O O . ARG A 1 159 ? 13.383 38.156 5.477 1 81.88 159 ARG A O 1
ATOM 1153 N N . TYR A 1 160 ? 12.008 36.781 4.367 1 80.5 160 TYR A N 1
ATOM 1154 C CA . TYR A 1 160 ? 12.5 35.625 5.102 1 80.5 160 TYR A CA 1
ATOM 1155 C C . TYR A 1 160 ? 13.305 34.719 4.195 1 80.5 160 TYR A C 1
ATOM 1157 O O . TYR A 1 160 ? 13.664 33.594 4.59 1 80.5 160 TYR A O 1
ATOM 1165 N N . VAL A 1 161 ? 13.617 35.094 3.084 1 81.94 161 VAL A N 1
ATOM 1166 C CA . VAL A 1 161 ? 14.219 34.219 2.072 1 81.94 161 VAL A CA 1
ATOM 1167 C C . VAL A 1 161 ? 15.633 33.844 2.502 1 81.94 161 VAL A C 1
ATOM 1169 O O . VAL A 1 161 ? 16.047 32.688 2.309 1 81.94 161 VAL A O 1
ATOM 1172 N N . GLN A 1 162 ? 16.297 34.75 3.029 1 78.12 162 GLN A N 1
ATOM 1173 C CA . GLN A 1 162 ? 17.656 34.438 3.461 1 78.12 162 GLN A CA 1
ATOM 1174 C C . GLN A 1 162 ? 17.656 33.406 4.594 1 78.12 162 GLN A C 1
ATOM 1176 O O . GLN A 1 162 ? 18.438 32.469 4.566 1 78.12 162 GLN A O 1
ATOM 1181 N N . LEU A 1 163 ? 16.812 33.688 5.465 1 77.5 163 LEU A N 1
ATOM 1182 C CA . LEU A 1 163 ? 16.703 32.75 6.586 1 77.5 163 LEU A CA 1
ATOM 1183 C C . LEU A 1 163 ? 16.312 31.375 6.105 1 77.5 163 LEU A C 1
ATOM 1185 O O . LEU A 1 163 ? 16.922 30.375 6.52 1 77.5 163 LEU A O 1
ATOM 1189 N N . LEU A 1 164 ? 15.336 31.312 5.242 1 80.88 164 LEU A N 1
ATOM 1190 C CA . LEU A 1 164 ? 14.859 30.047 4.703 1 80.88 164 LEU A CA 1
ATOM 1191 C C . LEU A 1 164 ? 15.953 29.344 3.904 1 80.88 164 LEU A C 1
ATOM 1193 O O . LEU A 1 164 ? 16.078 28.109 3.945 1 80.88 164 LEU A O 1
ATOM 1197 N N . GLY A 1 165 ? 16.656 30.141 3.207 1 76.44 165 GLY A N 1
ATOM 1198 C CA . GLY A 1 165 ? 17.781 29.594 2.461 1 76.44 165 GLY A CA 1
ATOM 1199 C C . GLY A 1 165 ? 18.812 28.906 3.346 1 76.44 165 GLY A C 1
ATOM 1200 O O . GLY A 1 165 ? 19.281 27.812 3.037 1 76.44 165 GLY A O 1
ATOM 1201 N N . ASP A 1 166 ? 19.125 29.5 4.383 1 75.38 166 ASP A N 1
ATOM 1202 C CA . ASP A 1 166 ? 20.078 28.938 5.324 1 75.38 166 ASP A CA 1
ATOM 1203 C C . ASP A 1 166 ? 19.562 27.656 5.949 1 75.38 166 ASP A C 1
ATOM 1205 O O . ASP A 1 166 ? 20.297 26.688 6.117 1 75.38 166 ASP A O 1
ATOM 1209 N N . MET A 1 167 ? 18.281 27.656 6.207 1 73.56 167 MET A N 1
ATOM 1210 C CA . MET A 1 167 ? 17.656 26.484 6.828 1 73.56 167 MET A CA 1
ATOM 1211 C C . MET A 1 167 ? 17.594 25.312 5.855 1 73.56 167 MET A C 1
ATOM 1213 O O . MET A 1 167 ? 17.781 24.172 6.254 1 73.56 167 MET A O 1
ATOM 1217 N N . CYS A 1 168 ? 17.312 25.703 4.633 1 76.5 168 CYS A N 1
ATOM 1218 C CA . CYS A 1 168 ? 17.016 24.672 3.633 1 76.5 168 CYS A CA 1
ATOM 1219 C C . CYS A 1 168 ? 18.312 24.031 3.125 1 76.5 168 CYS A C 1
ATOM 1221 O O . CYS A 1 168 ? 18.281 22.938 2.564 1 76.5 168 CYS A O 1
ATOM 1223 N N . LYS A 1 169 ? 19.406 24.75 3.35 1 72.06 169 LYS A N 1
ATOM 1224 C CA . LYS A 1 169 ? 20.672 24.203 2.861 1 72.06 169 LYS A CA 1
ATOM 1225 C C . LYS A 1 169 ? 20.922 22.812 3.445 1 72.06 169 LYS A C 1
ATOM 1227 O O . LYS A 1 169 ? 21.297 21.891 2.723 1 72.06 169 LYS A O 1
ATOM 1232 N N . PHE A 1 170 ? 20.688 22.688 4.73 1 67.62 170 PHE A N 1
ATOM 1233 C CA . PHE A 1 170 ? 20.875 21.422 5.406 1 67.62 170 PHE A CA 1
ATOM 1234 C C . PHE A 1 170 ? 19.938 20.359 4.832 1 67.62 170 PHE A C 1
ATOM 1236 O O . PHE A 1 170 ? 20.375 19.25 4.516 1 67.62 170 PHE A O 1
ATOM 1243 N N . TYR A 1 171 ? 18.766 20.781 4.672 1 69.06 171 TYR A N 1
ATOM 1244 C CA . TYR A 1 171 ? 17.719 19.891 4.16 1 69.06 171 TYR A CA 1
ATOM 1245 C C . TYR A 1 171 ? 18 19.484 2.719 1 69.06 171 TYR A C 1
ATOM 1247 O O . TYR A 1 171 ? 17.812 18.328 2.342 1 69.06 171 TYR A O 1
ATOM 1255 N N . ARG A 1 172 ? 18.438 20.391 1.973 1 71.88 172 ARG A N 1
ATOM 1256 C CA . ARG A 1 172 ? 18.812 20.172 0.578 1 71.88 172 ARG A CA 1
ATOM 1257 C C . ARG A 1 172 ? 19.953 19.172 0.467 1 71.88 172 ARG A C 1
ATOM 1259 O O . ARG A 1 172 ? 19.906 18.25 -0.361 1 71.88 172 ARG A O 1
ATOM 1266 N N . ASP A 1 173 ? 20.891 19.344 1.294 1 70 173 ASP A N 1
ATOM 1267 C CA . ASP A 1 173 ? 22.047 18.453 1.264 1 70 173 ASP A CA 1
ATOM 1268 C C . ASP A 1 173 ? 21.641 17.016 1.604 1 70 173 ASP A C 1
ATOM 1270 O O . ASP A 1 173 ? 22.141 16.062 1.011 1 70 173 ASP A O 1
ATOM 1274 N N . TRP A 1 174 ? 20.75 16.953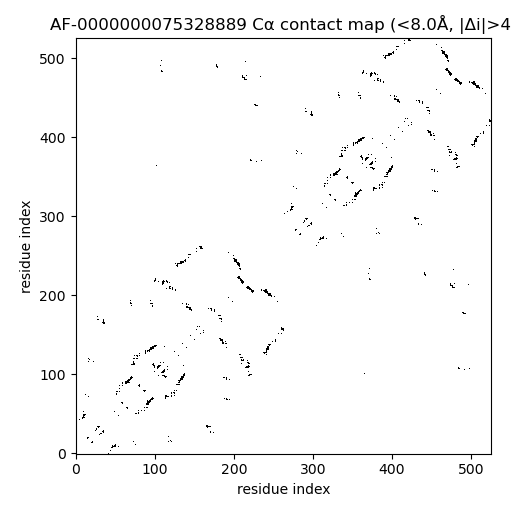 2.494 1 66.25 174 TRP A N 1
ATOM 1275 C CA . TRP A 1 174 ? 20.25 15.641 2.869 1 66.25 174 TRP A CA 1
ATOM 1276 C C . TRP A 1 174 ? 19.516 14.992 1.701 1 66.25 174 TRP A C 1
ATOM 1278 O O . TRP A 1 174 ? 19.688 13.797 1.441 1 66.25 174 TRP A O 1
ATOM 1288 N N . HIS A 1 175 ? 18.703 15.656 0.952 1 69.38 175 HIS A N 1
ATOM 1289 C CA . HIS A 1 175 ? 17.922 15.133 -0.163 1 69.38 175 HIS A CA 1
ATOM 1290 C C . HIS A 1 175 ? 18.828 14.664 -1.295 1 69.38 175 HIS A C 1
ATOM 1292 O O . HIS A 1 175 ? 18.562 13.648 -1.937 1 69.38 175 HIS A O 1
ATOM 1298 N N . VAL A 1 176 ? 19.922 15.43 -1.485 1 69.69 176 VAL A N 1
ATOM 1299 C CA . VAL A 1 176 ? 20.891 15.016 -2.506 1 69.69 176 VAL A CA 1
ATOM 1300 C C . VAL A 1 176 ? 21.5 13.68 -2.121 1 69.69 176 VAL A C 1
ATOM 1302 O O . VAL A 1 176 ? 21.562 12.75 -2.936 1 69.69 176 VAL A O 1
ATOM 1305 N N . LYS A 1 177 ? 21.781 13.484 -0.896 1 69.38 177 LYS A N 1
ATOM 1306 C CA . LYS A 1 177 ? 22.453 12.273 -0.427 1 69.38 177 LYS A CA 1
ATOM 1307 C C . LYS A 1 177 ? 21.484 11.094 -0.386 1 69.38 177 LYS A C 1
ATOM 1309 O O . LYS A 1 177 ? 21.844 9.969 -0.734 1 69.38 177 LYS A O 1
ATOM 1314 N N . SER A 1 178 ? 20.234 11.391 -0.016 1 66.44 178 SER A N 1
ATOM 1315 C CA . SER A 1 178 ? 19.266 10.328 0.23 1 66.44 178 SER A CA 1
ATOM 1316 C C . SER A 1 178 ? 18.578 9.906 -1.06 1 66.44 178 SER A C 1
ATOM 1318 O O . SER A 1 178 ? 18.406 8.711 -1.322 1 66.44 178 SER A O 1
ATOM 1320 N N . ASP A 1 179 ? 18.219 10.898 -1.939 1 69.62 179 ASP A N 1
ATOM 1321 C CA . ASP A 1 179 ? 17.312 10.641 -3.059 1 69.62 179 ASP A CA 1
ATOM 1322 C C . ASP A 1 179 ? 17.953 11.062 -4.383 1 69.62 179 ASP A C 1
ATOM 1324 O O . ASP A 1 179 ? 17.406 10.773 -5.453 1 69.62 179 ASP A O 1
ATOM 1328 N N . GLY A 1 180 ? 19.047 11.758 -4.332 1 70.44 180 GLY A N 1
ATOM 1329 C CA . GLY A 1 180 ? 19.656 12.297 -5.539 1 70.44 180 GLY A CA 1
ATOM 1330 C C . GLY A 1 180 ? 18.891 13.484 -6.105 1 70.44 180 GLY A C 1
ATOM 1331 O O . GLY A 1 180 ? 19.078 13.836 -7.273 1 70.44 180 GLY A O 1
ATOM 1332 N N . VAL A 1 181 ? 18.078 13.992 -5.215 1 71.5 181 VAL A N 1
ATOM 1333 C CA . VAL A 1 181 ? 17.234 15.102 -5.656 1 71.5 181 VAL A CA 1
ATOM 1334 C C . VAL A 1 181 ? 17.938 16.422 -5.398 1 71.5 181 VAL A C 1
ATOM 1336 O O . VAL A 1 181 ? 18.375 16.688 -4.277 1 71.5 181 VAL A O 1
ATOM 1339 N N . HIS A 1 182 ? 18.141 17.25 -6.445 1 78.62 182 HIS A N 1
ATOM 1340 C CA . HIS A 1 182 ? 18.672 18.609 -6.32 1 78.62 182 HIS A CA 1
ATOM 1341 C C . HIS A 1 182 ? 17.562 19.609 -6.023 1 78.62 182 HIS A C 1
ATOM 1343 O O . HIS A 1 182 ? 16.969 20.172 -6.941 1 78.62 182 HIS A O 1
ATOM 1349 N N . GLY A 1 183 ? 17.328 19.844 -4.82 1 85.44 183 GLY A N 1
ATOM 1350 C CA . GLY A 1 183 ? 16.234 20.641 -4.305 1 85.44 183 GLY A CA 1
ATOM 1351 C C . GLY A 1 183 ? 15.594 20.047 -3.059 1 85.44 183 GLY A C 1
ATOM 1352 O O . GLY A 1 183 ? 16.203 19.203 -2.389 1 85.44 183 GLY A O 1
ATOM 1353 N N . ILE A 1 184 ? 14.508 20.656 -2.695 1 87.56 184 ILE A N 1
ATOM 1354 C CA . ILE A 1 184 ? 13.836 20.141 -1.508 1 87.56 184 ILE A CA 1
ATOM 1355 C C . ILE A 1 184 ? 12.352 19.938 -1.808 1 87.56 184 ILE A C 1
ATOM 1357 O O . ILE A 1 184 ? 11.742 20.719 -2.537 1 87.56 184 ILE A O 1
ATOM 1361 N N . PHE A 1 185 ? 11.828 18.812 -1.287 1 91.06 185 PHE A N 1
ATOM 1362 C CA . PHE A 1 185 ? 10.391 18.594 -1.332 1 91.06 185 PHE A CA 1
ATOM 1363 C C . PHE A 1 185 ? 9.664 19.5 -0.34 1 91.06 185 PHE A C 1
ATOM 1365 O O . PHE A 1 185 ? 10.133 19.688 0.788 1 91.06 185 PHE A O 1
ATOM 1372 N N . LEU A 1 186 ? 8.602 20.094 -0.764 1 93.44 186 LEU A N 1
ATOM 1373 C CA . LEU A 1 186 ? 7.863 21.047 0.048 1 93.44 186 LEU A CA 1
ATOM 1374 C C . LEU A 1 186 ? 6.695 20.375 0.757 1 93.44 186 LEU A C 1
ATOM 1376 O O . LEU A 1 186 ? 5.535 20.719 0.527 1 93.44 186 LEU A O 1
ATOM 1380 N N . HIS A 1 187 ? 6.988 19.469 1.72 1 95.5 187 HIS A N 1
ATOM 1381 C CA . HIS A 1 187 ? 5.965 18.688 2.41 1 95.5 187 HIS A CA 1
ATOM 1382 C C . HIS A 1 187 ? 4.992 19.594 3.154 1 95.5 187 HIS A C 1
ATOM 1384 O O . HIS A 1 187 ? 3.803 19.641 2.832 1 95.5 187 HIS A O 1
ATOM 1390 N N . ASP A 1 188 ? 5.48 20.438 4.043 1 96.5 188 ASP A N 1
ATOM 1391 C CA . ASP A 1 188 ? 4.645 21.25 4.91 1 96.5 188 ASP A CA 1
ATOM 1392 C C . ASP A 1 188 ? 3.949 22.359 4.113 1 96.5 188 ASP A C 1
ATOM 1394 O O . ASP A 1 188 ? 2.732 22.531 4.211 1 96.5 188 ASP A O 1
ATOM 1398 N N . PRO A 1 189 ? 4.695 23.062 3.195 1 96.81 189 PRO A N 1
ATOM 1399 C CA . PRO A 1 189 ? 4.039 24.125 2.434 1 96.81 189 PRO A CA 1
ATOM 1400 C C . PRO A 1 189 ? 2.918 23.609 1.536 1 96.81 189 PRO A C 1
ATOM 1402 O O . 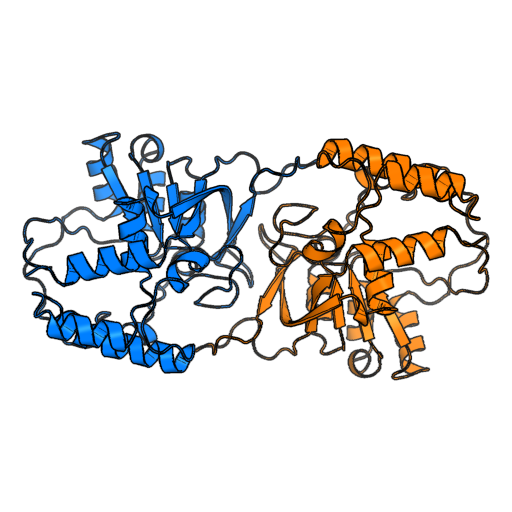PRO A 1 189 ? 1.884 24.266 1.392 1 96.81 189 PRO A O 1
ATOM 1405 N N . VAL A 1 190 ? 3.121 22.469 0.948 1 98.5 190 VAL A N 1
ATOM 1406 C CA . VAL A 1 190 ? 2.115 21.906 0.052 1 98.5 190 VAL A CA 1
ATOM 1407 C C . VAL A 1 190 ? 0.845 21.594 0.836 1 98.5 190 VAL A C 1
ATOM 1409 O O . VAL A 1 190 ? -0.265 21.828 0.355 1 98.5 190 VAL A O 1
ATOM 1412 N N . SER A 1 191 ? 0.971 21.062 2.033 1 98.62 191 SER A N 1
ATOM 1413 C CA . SER A 1 191 ? -0.172 20.766 2.893 1 98.62 191 SER A CA 1
ATOM 1414 C C . SER A 1 191 ? -0.907 22.047 3.287 1 98.62 191 SER A C 1
ATOM 1416 O O . SER A 1 191 ? -2.137 22.062 3.363 1 98.62 191 SER A O 1
ATOM 1418 N N . PHE A 1 192 ? -0.152 23.156 3.504 1 98.5 192 PHE A N 1
ATOM 1419 C CA . PHE A 1 192 ? -0.767 24.453 3.766 1 98.5 192 PHE A CA 1
ATOM 1420 C C . PHE A 1 192 ? -1.596 24.906 2.57 1 98.5 192 PHE A C 1
ATOM 1422 O O . PHE A 1 192 ? -2.729 25.375 2.734 1 98.5 192 PHE A O 1
ATOM 1429 N N . VAL A 1 193 ? -1.005 24.75 1.366 1 98.81 193 VAL A N 1
ATOM 1430 C CA . VAL A 1 193 ? -1.706 25.172 0.159 1 98.81 193 VAL A CA 1
ATOM 1431 C C . VAL A 1 193 ? -2.984 24.359 -0.009 1 98.81 193 VAL A C 1
ATOM 1433 O O . VAL A 1 193 ? -4.016 24.891 -0.438 1 98.81 193 VAL A O 1
ATOM 1436 N N . ALA A 1 194 ? -3 23.078 0.375 1 98.81 194 ALA A N 1
ATOM 1437 C CA . ALA A 1 194 ? -4.188 22.234 0.28 1 98.81 194 ALA A CA 1
ATOM 1438 C C . ALA A 1 194 ? -5.309 22.75 1.175 1 98.81 194 ALA A C 1
ATOM 1440 O O . ALA A 1 194 ? -6.488 22.578 0.875 1 98.81 194 ALA A O 1
ATOM 1441 N N . LEU A 1 195 ? -4.953 23.391 2.262 1 98.69 195 LEU A N 1
ATOM 1442 C CA . LEU A 1 195 ? -5.938 23.969 3.174 1 98.69 195 LEU A CA 1
ATOM 1443 C C . LEU A 1 195 ? -6.543 25.234 2.59 1 98.69 195 LEU A C 1
ATOM 1445 O O . LEU A 1 195 ? -7.762 25.422 2.617 1 98.69 195 LEU A O 1
ATOM 1449 N N . VAL A 1 196 ? -5.66 26.125 1.935 1 98.31 196 VAL A N 1
ATOM 1450 C CA . VAL A 1 196 ? -6.125 27.469 1.588 1 98.31 196 VAL A CA 1
ATOM 1451 C C . VAL A 1 196 ? -6.535 27.516 0.118 1 98.31 196 VAL A C 1
ATOM 1453 O O . VAL A 1 196 ? -7.32 28.375 -0.289 1 98.31 196 VAL A O 1
ATOM 1456 N N . ARG A 1 197 ? -5.949 26.625 -0.712 1 98.5 197 ARG A N 1
ATOM 1457 C CA . ARG A 1 197 ? -6.266 26.516 -2.135 1 98.5 197 ARG A CA 1
ATOM 1458 C C . ARG A 1 197 ? -6.555 25.078 -2.535 1 98.5 197 ARG A C 1
ATOM 1460 O O . ARG A 1 197 ? -5.887 24.531 -3.412 1 98.5 197 ARG A O 1
ATOM 1467 N N . PRO A 1 198 ? -7.648 24.516 -1.928 1 98.62 198 PRO A N 1
ATOM 1468 C CA . PRO A 1 198 ? -7.973 23.125 -2.258 1 98.62 198 PRO A CA 1
ATOM 1469 C C . PRO A 1 198 ? -8.32 22.938 -3.732 1 98.62 198 PRO A C 1
ATOM 1471 O O . PRO A 1 198 ? -8.289 21.812 -4.238 1 98.62 198 PRO A O 1
ATOM 1474 N N . ASP A 1 199 ? -8.562 24.031 -4.426 1 98.56 199 ASP A N 1
ATOM 1475 C CA . ASP A 1 199 ? -8.93 23.984 -5.836 1 98.56 199 ASP A CA 1
ATOM 1476 C C . ASP A 1 199 ? -7.75 23.547 -6.699 1 98.56 199 ASP A C 1
ATOM 1478 O O . ASP A 1 199 ? -7.934 23.141 -7.848 1 98.56 199 ASP A O 1
ATOM 1482 N N . LEU A 1 200 ? -6.559 23.562 -6.188 1 98.81 200 LEU A N 1
ATOM 1483 C CA . LEU A 1 200 ? -5.363 23.219 -6.941 1 98.81 200 LEU A CA 1
ATOM 1484 C C . LEU A 1 200 ? -5.078 21.719 -6.832 1 98.81 200 LEU A C 1
ATOM 1486 O O . LEU A 1 200 ? -4.078 21.234 -7.367 1 98.81 200 LEU A O 1
ATOM 1490 N N . PHE A 1 201 ? -5.941 21 -6.16 1 98.81 201 PHE A N 1
ATOM 1491 C CA . PHE A 1 201 ? -5.816 19.562 -5.949 1 98.81 201 PHE A CA 1
ATOM 1492 C C . PHE A 1 201 ? -7.078 18.828 -6.402 1 98.81 201 PHE A C 1
ATOM 1494 O O . PHE A 1 201 ? -8.148 19.438 -6.5 1 98.81 201 PHE A O 1
ATOM 1501 N N . THR A 1 202 ? -6.969 17.641 -6.738 1 98.75 202 THR A N 1
ATOM 1502 C CA . THR A 1 202 ? -8.117 16.734 -6.785 1 98.75 202 THR A CA 1
ATOM 1503 C C . THR A 1 202 ? -8.055 15.727 -5.645 1 98.75 202 THR A C 1
ATOM 1505 O O . THR A 1 202 ? -6.98 15.43 -5.125 1 98.75 202 THR A O 1
ATOM 1508 N N . PHE A 1 203 ? -9.18 15.258 -5.242 1 98.62 203 PHE A N 1
ATOM 1509 C CA . PHE A 1 203 ? -9.273 14.344 -4.109 1 98.62 203 PHE A CA 1
ATOM 1510 C C . PHE A 1 203 ? -10.086 13.109 -4.48 1 98.62 203 PHE A C 1
ATOM 1512 O O . PHE A 1 203 ? -10.969 13.172 -5.34 1 98.62 203 PHE A O 1
ATOM 1519 N N . LYS A 1 204 ? -9.719 12.047 -3.904 1 97.88 204 LYS A N 1
ATOM 1520 C CA . LYS A 1 204 ? -10.531 10.836 -3.916 1 97.88 204 LYS A CA 1
ATOM 1521 C C . LYS A 1 204 ? -11.023 10.492 -2.514 1 97.88 204 LYS A C 1
ATOM 1523 O O . LYS A 1 204 ? -10.305 10.68 -1.532 1 97.88 204 LYS A O 1
ATOM 1528 N N . LYS A 1 205 ? -12.219 10 -2.498 1 98.12 205 LYS A N 1
ATOM 1529 C CA . LYS A 1 205 ? -12.805 9.633 -1.213 1 98.12 205 LYS A CA 1
ATOM 1530 C C . LYS A 1 205 ? -12.656 8.141 -0.944 1 98.12 205 LYS A C 1
ATOM 1532 O O . LYS A 1 205 ? -12.781 7.324 -1.858 1 98.12 205 LYS A O 1
ATOM 1537 N N . GLY A 1 206 ? -12.375 7.793 0.313 1 98 206 GLY A N 1
ATOM 1538 C CA . GLY A 1 206 ? -12.289 6.41 0.746 1 98 206 GLY A CA 1
ATOM 1539 C C . GLY A 1 206 ? -12.07 6.262 2.24 1 98 206 GLY A C 1
ATOM 1540 O O . GLY A 1 206 ? -11.766 7.242 2.926 1 98 206 GLY A O 1
ATOM 1541 N N . VAL A 1 207 ? -12.297 5.09 2.727 1 98.62 207 VAL A N 1
ATOM 1542 C CA . VAL A 1 207 ? -12.008 4.789 4.125 1 98.62 207 VAL A CA 1
ATOM 1543 C C . VAL A 1 207 ? -10.531 4.465 4.297 1 98.62 207 VAL A C 1
ATOM 1545 O O . VAL A 1 207 ? -10 3.566 3.633 1 98.62 207 VAL A O 1
ATOM 1548 N N . VAL A 1 208 ? -9.875 5.234 5.105 1 98.81 208 VAL A N 1
ATOM 1549 C CA . VAL A 1 208 ? -8.453 5.047 5.34 1 98.81 208 VAL A CA 1
ATOM 1550 C C . VAL A 1 208 ? -8.227 4.395 6.699 1 98.81 208 VAL A C 1
ATOM 1552 O O . VAL A 1 208 ? -8.805 4.824 7.703 1 98.81 208 VAL A O 1
ATOM 1555 N N . ARG A 1 209 ? -7.453 3.354 6.742 1 98.75 209 ARG A N 1
ATOM 1556 C CA . ARG A 1 209 ? -6.973 2.711 7.961 1 98.75 209 ARG A CA 1
ATOM 1557 C C . ARG A 1 209 ? -5.449 2.73 8.023 1 98.75 209 ARG A C 1
ATOM 1559 O O . ARG A 1 209 ? -4.781 2.873 7 1 98.75 209 ARG A O 1
ATOM 1566 N N . VAL A 1 210 ? -4.949 2.67 9.219 1 98.81 210 VAL A N 1
ATOM 1567 C CA . VAL A 1 210 ? -3.508 2.693 9.461 1 98.81 210 VAL A CA 1
ATOM 1568 C C . VAL A 1 210 ? -3.07 1.393 10.125 1 98.81 210 VAL A C 1
ATOM 1570 O O . VAL A 1 210 ? -3.662 0.969 11.125 1 98.81 210 VAL A O 1
ATOM 1573 N N . GLU A 1 211 ? -2.119 0.726 9.523 1 98.62 211 GLU A N 1
ATOM 1574 C CA . GLU A 1 211 ? -1.536 -0.435 10.188 1 98.62 211 GLU A CA 1
ATOM 1575 C C . GLU A 1 211 ? -0.732 -0.02 11.414 1 98.62 211 GLU A C 1
ATOM 1577 O O . GLU A 1 211 ? 0.099 0.887 11.344 1 98.62 211 GLU A O 1
ATOM 1582 N N . THR A 1 212 ? -0.968 -0.653 12.57 1 98.25 212 THR A N 1
ATOM 1583 C CA . THR A 1 212 ? -0.36 -0.19 13.812 1 98.25 212 THR A CA 1
ATOM 1584 C C . THR A 1 212 ? 0.667 -1.198 14.32 1 98.25 212 THR A C 1
ATOM 1586 O O . THR A 1 212 ? 1.244 -1.017 15.398 1 98.25 212 THR A O 1
ATOM 1589 N N . GLN A 1 213 ? 0.923 -2.246 13.594 1 97.12 213 GLN A N 1
ATOM 1590 C CA . GLN A 1 213 ? 1.866 -3.275 14.016 1 97.12 213 GLN A CA 1
ATOM 1591 C C . GLN A 1 213 ? 2.514 -3.959 12.812 1 97.12 213 GLN A C 1
ATOM 1593 O O . GLN A 1 213 ? 2.166 -3.67 11.672 1 97.12 213 GLN A O 1
ATOM 1598 N N . GLY A 1 214 ? 3.521 -4.801 13.156 1 97.56 214 GLY A N 1
ATOM 1599 C CA . GLY A 1 214 ? 4.176 -5.578 12.109 1 97.56 214 GLY A CA 1
ATOM 1600 C C . GLY A 1 214 ? 5.156 -4.766 11.289 1 97.56 214 GLY A C 1
ATOM 1601 O O . GLY A 1 214 ? 5.531 -3.656 11.68 1 97.56 214 GLY A O 1
ATOM 1602 N N . ILE A 1 215 ? 5.566 -5.254 10.094 1 97.75 215 ILE A N 1
ATOM 1603 C CA . ILE A 1 215 ? 6.617 -4.645 9.289 1 97.75 215 ILE A CA 1
ATOM 1604 C C . ILE A 1 215 ? 6.047 -3.459 8.516 1 97.75 215 ILE A C 1
ATOM 1606 O O . ILE A 1 215 ? 6.801 -2.627 8 1 97.75 215 ILE A O 1
ATOM 1610 N N . CYS A 1 216 ? 4.695 -3.406 8.477 1 97.44 216 CYS A N 1
ATOM 1611 C CA . CYS A 1 216 ? 4.062 -2.324 7.727 1 97.44 216 CYS A CA 1
ATOM 1612 C C . CYS A 1 216 ? 3.463 -1.288 8.672 1 97.44 216 CYS A C 1
ATOM 1614 O O . CYS A 1 216 ? 2.568 -0.534 8.281 1 97.44 216 CYS A O 1
ATOM 1616 N N . MET A 1 217 ? 3.986 -1.298 9.945 1 97.75 217 MET A N 1
ATOM 1617 C CA . MET A 1 217 ? 3.506 -0.292 10.891 1 97.75 217 MET A CA 1
ATOM 1618 C C . MET A 1 217 ? 3.619 1.108 10.297 1 97.75 217 MET A C 1
ATOM 1620 O O . MET A 1 217 ? 4.664 1.475 9.758 1 97.75 217 MET A O 1
ATOM 1624 N N . GLY A 1 218 ? 2.479 1.884 10.328 1 98.12 218 GLY A N 1
ATOM 1625 C CA . GLY A 1 218 ? 2.445 3.236 9.797 1 98.12 218 GLY A CA 1
ATOM 1626 C C . GLY A 1 218 ? 1.947 3.305 8.359 1 98.12 218 GLY A C 1
ATOM 1627 O O . GLY A 1 218 ? 1.775 4.395 7.809 1 98.12 218 GLY A O 1
ATOM 1628 N N . HIS A 1 219 ? 1.692 2.146 7.766 1 98.12 219 HIS A N 1
ATOM 1629 C CA . HIS A 1 219 ? 1.177 2.119 6.402 1 98.12 219 HIS A CA 1
ATOM 1630 C C . HIS A 1 219 ? -0.27 2.6 6.352 1 98.12 219 HIS A C 1
ATOM 1632 O O . HIS A 1 219 ? -1.083 2.227 7.199 1 98.12 219 HIS A O 1
ATOM 1638 N N . THR A 1 220 ? -0.576 3.463 5.422 1 98.56 220 THR A N 1
ATOM 1639 C CA . THR A 1 220 ? -1.938 3.928 5.18 1 98.56 220 THR A CA 1
ATOM 1640 C C . THR A 1 220 ? -2.545 3.215 3.973 1 98.56 220 THR A C 1
ATOM 1642 O O . THR A 1 220 ? -1.935 3.162 2.904 1 98.56 220 THR A O 1
ATOM 1645 N N . LEU A 1 221 ? -3.695 2.654 4.176 1 97.81 221 LEU A N 1
ATOM 1646 C CA . LEU A 1 221 ? -4.387 1.956 3.096 1 97.81 221 LEU A CA 1
ATOM 1647 C C . LEU A 1 221 ? -5.832 2.43 2.979 1 97.81 221 LEU A C 1
ATOM 1649 O O . LEU A 1 221 ? -6.52 2.594 3.988 1 97.81 221 LEU A O 1
ATOM 1653 N N . MET A 1 222 ? -6.246 2.691 1.768 1 97.31 222 MET A N 1
ATOM 1654 C CA . MET A 1 222 ? -7.543 3.303 1.494 1 97.31 222 MET A CA 1
ATOM 1655 C C . MET A 1 222 ? -8.445 2.34 0.73 1 97.31 222 MET A C 1
ATOM 1657 O O . MET A 1 222 ? -8.023 1.732 -0.254 1 97.31 222 MET A O 1
ATOM 1661 N N . ASP A 1 223 ? -9.617 2.094 1.238 1 97 223 ASP A N 1
ATOM 1662 C CA . ASP A 1 223 ? -10.703 1.47 0.486 1 97 223 ASP A CA 1
ATOM 1663 C C . ASP A 1 223 ? -11.578 2.521 -0.187 1 97 223 ASP A C 1
ATOM 1665 O O . ASP A 1 223 ? -12.344 3.223 0.482 1 97 223 ASP A O 1
ATOM 1669 N N . GLN A 1 224 ? -11.539 2.627 -1.506 1 93.56 224 GLN A N 1
ATOM 1670 C CA . GLN A 1 224 ? -12.234 3.666 -2.256 1 93.56 224 GLN A CA 1
ATOM 1671 C C . GLN A 1 224 ? -13.711 3.322 -2.428 1 93.56 224 GLN A C 1
ATOM 1673 O O . GLN A 1 224 ? -14.469 4.094 -3.018 1 93.56 224 GLN A O 1
ATOM 1678 N N . GLY A 1 225 ? -14.055 2.137 -1.926 1 90.38 225 GLY A N 1
ATOM 1679 C CA . GLY A 1 225 ? -15.453 1.743 -1.993 1 90.38 225 GLY A CA 1
ATOM 1680 C C . GLY A 1 225 ? -15.883 1.285 -3.375 1 90.38 225 GLY A C 1
ATOM 1681 O O . GLY A 1 225 ? -17.062 1.312 -3.707 1 90.38 225 GLY A O 1
ATOM 1682 N N . LEU A 1 226 ? -15.008 0.925 -4.152 1 83.5 226 LEU A N 1
ATOM 1683 C CA . LEU A 1 226 ? -15.289 0.512 -5.523 1 83.5 226 LEU A CA 1
ATOM 1684 C C . LEU A 1 226 ? -15.742 -0.944 -5.566 1 83.5 226 LEU A C 1
ATOM 1686 O O . LEU A 1 226 ? -16.359 -1.379 -6.547 1 83.5 226 LEU A O 1
ATOM 1690 N N . LYS A 1 227 ? -15.445 -1.684 -4.559 1 84.88 227 LYS A N 1
ATOM 1691 C CA . LYS A 1 227 ? -15.812 -3.092 -4.461 1 84.88 227 LYS A CA 1
ATOM 1692 C C . LYS A 1 227 ? -16.812 -3.322 -3.334 1 84.88 227 LYS A C 1
ATOM 1694 O O . LYS A 1 227 ? -16.703 -2.73 -2.26 1 84.88 227 LYS A O 1
ATOM 1699 N N . ARG A 1 228 ? -17.875 -4.164 -3.629 1 86.88 228 ARG A N 1
ATOM 1700 C CA . ARG A 1 228 ? -18.75 -4.645 -2.566 1 86.88 228 ARG A CA 1
ATOM 1701 C C . ARG A 1 228 ? -18.203 -5.914 -1.928 1 86.88 228 ARG A C 1
ATOM 1703 O O . ARG A 1 228 ? -18.203 -6.977 -2.551 1 86.88 228 ARG A O 1
ATOM 1710 N N . TRP A 1 229 ? -17.812 -5.738 -0.633 1 87.62 229 TRP A N 1
ATOM 1711 C CA . TRP A 1 229 ? -17.156 -6.844 0.06 1 87.62 229 TRP A CA 1
ATOM 1712 C C . TRP A 1 229 ? -18.188 -7.844 0.582 1 87.62 229 TRP A C 1
ATOM 1714 O O . TRP A 1 229 ? -19.25 -7.449 1.083 1 87.62 229 TRP A O 1
ATOM 1724 N N . ASN A 1 230 ? -17.906 -9.109 0.427 1 80.31 230 ASN A N 1
ATOM 1725 C CA . ASN A 1 230 ? -18.812 -10.172 0.846 1 80.31 230 ASN A CA 1
ATOM 1726 C C . ASN A 1 230 ? -18.859 -10.305 2.365 1 80.31 230 ASN A C 1
ATOM 1728 O O . ASN A 1 230 ? -19.828 -10.812 2.92 1 80.31 230 ASN A O 1
ATOM 1732 N N . VAL A 1 231 ? -17.797 -9.906 2.926 1 86.25 231 VAL A N 1
ATOM 1733 C CA . VAL A 1 231 ? -17.688 -10.016 4.375 1 86.25 231 VAL A CA 1
ATOM 1734 C C . VAL A 1 231 ? -17.141 -8.711 4.953 1 86.25 231 VAL A C 1
ATOM 1736 O O . VAL A 1 231 ? -16.438 -7.973 4.266 1 86.25 231 VAL A O 1
ATOM 1739 N N . SER A 1 232 ? -17.562 -8.477 6.23 1 93.75 232 SER A N 1
ATOM 1740 C CA . SER A 1 232 ? -17.016 -7.32 6.926 1 93.75 232 SER A CA 1
ATOM 1741 C C . SER A 1 232 ? -15.492 -7.41 7.031 1 93.75 232 SER A C 1
ATOM 1743 O O . SER A 1 232 ? -14.938 -8.508 7.152 1 93.75 232 SER A O 1
ATOM 1745 N N . ASN A 1 233 ? -14.875 -6.27 6.941 1 96.06 233 ASN A N 1
ATOM 1746 C CA . ASN A 1 233 ? -13.43 -6.148 7.066 1 96.06 233 ASN A CA 1
ATOM 1747 C C . ASN A 1 233 ? -13.039 -4.914 7.871 1 96.06 233 ASN A C 1
ATOM 1749 O O . ASN A 1 233 ? -13.906 -4.152 8.305 1 96.06 233 ASN A O 1
ATOM 1753 N N . PRO A 1 234 ? -11.773 -4.656 8.094 1 97.44 234 PRO A N 1
ATOM 1754 C CA . PRO A 1 234 ? -11.359 -3.586 9 1 97.44 234 PRO A CA 1
ATOM 1755 C C . PRO A 1 234 ? -11.75 -2.197 8.5 1 97.44 234 PRO A C 1
ATOM 1757 O O . PRO A 1 234 ? -11.688 -1.224 9.25 1 97.44 234 PRO A O 1
ATOM 1760 N N . TRP A 1 235 ? -12.102 -2.021 7.277 1 98 235 TRP A N 1
ATOM 1761 C CA . TRP A 1 235 ? -12.508 -0.735 6.719 1 98 235 TRP A CA 1
ATOM 1762 C C . TRP A 1 235 ? -14.016 -0.551 6.809 1 98 235 TRP A C 1
ATOM 1764 O O . TRP A 1 235 ? -14.523 0.559 6.629 1 98 235 TRP A O 1
ATOM 1774 N N . THR A 1 236 ? -14.703 -1.605 7.102 1 97.12 236 THR A N 1
ATOM 1775 C CA . THR A 1 236 ? -16.156 -1.575 7.117 1 97.12 236 THR A CA 1
ATOM 1776 C C . THR A 1 236 ? -16.672 -0.729 8.273 1 97.12 236 THR A C 1
ATOM 1778 O O . THR A 1 236 ? -16.172 -0.835 9.398 1 97.12 236 THR A O 1
ATOM 1781 N N . GLY A 1 237 ? -17.656 0.13 8.016 1 96.06 237 GLY A N 1
ATOM 1782 C CA . GLY A 1 237 ? -18.344 0.857 9.078 1 96.06 237 GLY A CA 1
ATOM 1783 C C . GLY A 1 237 ? -17.734 2.223 9.352 1 96.06 237 GLY A C 1
ATOM 1784 O O . GLY A 1 237 ? -18.234 2.98 10.18 1 96.06 237 GLY A O 1
ATOM 1785 N N . TYR A 1 238 ? -16.688 2.602 8.727 1 97.88 238 TYR A N 1
ATOM 1786 C CA . TYR A 1 238 ? -16.062 3.904 8.922 1 97.88 238 TYR A CA 1
ATOM 1787 C C . TYR A 1 238 ? -16.406 4.852 7.785 1 97.88 238 TYR A C 1
ATOM 1789 O O . TYR A 1 238 ? -16.734 4.414 6.68 1 97.88 238 TYR A O 1
ATOM 1797 N N . SER A 1 239 ? -16.359 6.137 8.094 1 97.62 239 SER A N 1
ATOM 1798 C CA . SER A 1 239 ? -16.656 7.16 7.094 1 97.62 239 SER A CA 1
ATOM 1799 C C . SER A 1 239 ? -15.438 7.457 6.23 1 97.62 239 SER A C 1
ATOM 1801 O O . SER A 1 239 ? -14.312 7.488 6.73 1 97.62 239 SER A O 1
ATOM 1803 N N . PRO A 1 240 ? -15.633 7.672 4.984 1 98.38 240 PRO A N 1
ATOM 1804 C CA . PRO A 1 240 ? -14.508 8.008 4.102 1 98.38 240 PRO A CA 1
ATOM 1805 C C . PRO A 1 240 ? -13.898 9.367 4.422 1 98.38 240 PRO A C 1
ATOM 1807 O O . PRO A 1 240 ? -14.562 10.234 4.992 1 98.38 240 PRO A O 1
ATOM 1810 N N . VAL A 1 241 ? -12.664 9.531 4.113 1 98.69 241 VAL A N 1
ATOM 1811 C CA . VAL A 1 241 ? -11.969 10.812 4.113 1 98.69 241 VAL A CA 1
ATOM 1812 C C . VAL A 1 241 ? -11.516 11.156 2.699 1 98.69 241 VAL A C 1
ATOM 1814 O O . VAL A 1 241 ? -11.641 10.344 1.783 1 98.69 241 VAL A O 1
ATOM 1817 N N . SER A 1 242 ? -11.078 12.375 2.527 1 98.81 242 SER A N 1
ATOM 1818 C CA . SER A 1 242 ? -10.547 12.812 1.242 1 98.81 242 SER A CA 1
ATOM 1819 C C . SER A 1 242 ? -9.031 12.656 1.195 1 98.81 242 SER A C 1
ATOM 1821 O O . SER A 1 242 ? -8.328 13.109 2.105 1 98.81 242 SER A O 1
ATOM 1823 N N . VAL A 1 243 ? -8.547 11.977 0.186 1 98.75 243 VAL A N 1
ATOM 1824 C CA . VAL A 1 243 ? -7.113 11.828 -0.03 1 98.75 243 VAL A CA 1
ATOM 1825 C C . VAL A 1 243 ? -6.699 12.57 -1.295 1 98.75 243 VAL A C 1
ATOM 1827 O O . VAL A 1 243 ? -7.273 12.359 -2.367 1 98.75 243 VAL A O 1
ATOM 1830 N N . ALA A 1 244 ? -5.754 13.5 -1.155 1 98.81 244 ALA A N 1
ATOM 1831 C CA . ALA A 1 244 ? -5.262 14.219 -2.33 1 98.81 244 ALA A CA 1
ATOM 1832 C C . ALA A 1 244 ? -4.707 13.25 -3.371 1 98.81 244 ALA A C 1
ATOM 1834 O O . ALA A 1 244 ? -3.895 12.375 -3.047 1 98.81 244 ALA A O 1
ATOM 1835 N N . TRP A 1 245 ? -5.148 13.477 -4.547 1 98 245 TRP A N 1
ATOM 1836 C CA . TRP A 1 245 ? -4.887 12.508 -5.605 1 98 245 TRP A CA 1
ATOM 1837 C C . TRP A 1 245 ? -3.986 13.109 -6.68 1 98 245 TRP A C 1
ATOM 1839 O O . TRP A 1 245 ? -3.105 12.422 -7.211 1 98 245 TRP A O 1
ATOM 1849 N N . THR A 1 246 ? -4.207 14.273 -7.086 1 98.38 246 THR A N 1
ATOM 1850 C CA . THR A 1 246 ? -3.328 15.031 -7.973 1 98.38 246 THR A CA 1
ATOM 1851 C C . THR A 1 246 ? -3.133 16.453 -7.457 1 98.38 246 THR A C 1
ATOM 1853 O O . THR A 1 246 ? -3.869 16.906 -6.582 1 98.38 246 THR A O 1
ATOM 1856 N N . VAL A 1 247 ? -2.115 17.078 -7.938 1 98.69 247 VAL A N 1
ATOM 1857 C CA . VAL A 1 247 ? -1.796 18.453 -7.582 1 98.69 247 VAL A CA 1
ATOM 1858 C C . VAL A 1 247 ? -1.334 19.203 -8.82 1 98.69 247 VAL A C 1
ATOM 1860 O O . VAL A 1 247 ? -0.622 18.656 -9.664 1 98.69 247 VAL A O 1
ATOM 1863 N N . ASN A 1 248 ? -1.836 20.375 -8.992 1 98.75 248 ASN A N 1
ATOM 1864 C CA . ASN A 1 248 ? -1.277 21.281 -9.992 1 98.75 248 ASN A CA 1
ATOM 1865 C C . ASN A 1 248 ? 0.065 21.844 -9.547 1 98.75 248 ASN A C 1
ATOM 1867 O O . ASN A 1 248 ? 0.116 22.906 -8.922 1 98.75 248 ASN A O 1
ATOM 1871 N N . VAL A 1 249 ? 1.116 21.203 -9.891 1 98.38 249 VAL A N 1
ATOM 1872 C CA . VAL A 1 249 ? 2.455 21.438 -9.359 1 98.38 249 VAL A CA 1
ATOM 1873 C C . VAL A 1 249 ? 2.865 22.891 -9.633 1 98.38 249 VAL A C 1
ATOM 1875 O O . VAL A 1 249 ? 3.285 23.594 -8.719 1 98.38 249 VAL A O 1
ATOM 1878 N N . ASP A 1 250 ? 2.693 23.359 -10.82 1 97.81 250 ASP A N 1
ATOM 1879 C CA . ASP A 1 250 ? 3.145 24.703 -11.203 1 97.81 250 ASP A CA 1
ATOM 1880 C C . ASP A 1 250 ? 2.4 25.781 -10.422 1 97.81 250 ASP A C 1
ATOM 1882 O O . ASP A 1 250 ? 3.018 26.703 -9.898 1 97.81 250 ASP A O 1
ATOM 1886 N N . LYS A 1 251 ? 1.146 25.641 -10.32 1 98.5 251 LYS A N 1
ATOM 1887 C CA . LYS A 1 251 ? 0.349 26.656 -9.625 1 98.5 251 LYS A CA 1
ATOM 1888 C C . LYS A 1 251 ? 0.652 26.656 -8.133 1 98.5 251 LYS A C 1
ATOM 1890 O O . LYS A 1 251 ? 0.69 27.719 -7.508 1 98.5 251 LYS A O 1
ATOM 1895 N N . VAL A 1 252 ? 0.845 25.453 -7.602 1 98.5 252 VAL A N 1
ATOM 1896 C CA . VAL A 1 252 ? 1.17 25.359 -6.18 1 98.5 252 VAL A CA 1
ATOM 1897 C C . VAL A 1 252 ? 2.545 25.969 -5.922 1 98.5 252 VAL A C 1
ATOM 1899 O O . VAL A 1 252 ? 2.715 26.75 -4.992 1 98.5 252 VAL A O 1
ATOM 1902 N N . LEU A 1 253 ? 3.527 25.625 -6.73 1 96.94 253 LEU A N 1
ATOM 1903 C CA . LEU A 1 253 ? 4.875 26.172 -6.594 1 96.94 253 LEU A CA 1
ATOM 1904 C C . LEU A 1 253 ? 4.859 27.688 -6.711 1 96.94 253 LEU A C 1
ATOM 1906 O O . LEU A 1 253 ? 5.477 28.391 -5.898 1 96.94 253 LEU A O 1
ATOM 1910 N N . ASN A 1 254 ? 4.152 28.188 -7.695 1 96.19 254 ASN A N 1
ATOM 1911 C CA . ASN A 1 254 ? 4.043 29.625 -7.883 1 96.19 254 ASN A CA 1
ATOM 1912 C C . ASN A 1 254 ? 3.381 30.312 -6.688 1 96.19 254 ASN A C 1
ATOM 1914 O O . ASN A 1 254 ? 3.797 31.391 -6.27 1 96.19 254 ASN A O 1
ATOM 1918 N N . TYR A 1 255 ? 2.359 29.719 -6.172 1 96.94 255 TYR A N 1
ATOM 1919 C CA . TYR A 1 255 ? 1.679 30.25 -4.996 1 96.94 255 TYR A CA 1
ATOM 1920 C C . TYR A 1 255 ? 2.641 30.375 -3.822 1 96.94 255 TYR A C 1
ATOM 1922 O O . TYR A 1 255 ? 2.697 31.422 -3.168 1 96.94 255 TYR A O 1
ATOM 1930 N N . ILE A 1 256 ? 3.439 29.328 -3.596 1 95.38 256 ILE A N 1
ATOM 1931 C CA . ILE A 1 256 ? 4.387 29.297 -2.486 1 95.38 256 ILE A CA 1
ATOM 1932 C C . ILE A 1 256 ? 5.473 30.344 -2.711 1 95.38 256 ILE A C 1
ATOM 1934 O O . ILE A 1 256 ? 5.801 31.109 -1.804 1 95.38 256 ILE A O 1
ATOM 1938 N N . LYS A 1 257 ? 5.996 30.438 -3.912 1 93.38 257 LYS A N 1
ATOM 1939 C CA . LYS A 1 257 ? 7.047 31.391 -4.223 1 93.38 257 LYS A CA 1
ATOM 1940 C C . LYS A 1 257 ? 6.559 32.812 -4.031 1 93.38 257 LYS A C 1
ATOM 1942 O O . LYS A 1 257 ? 7.277 33.656 -3.486 1 93.38 257 LYS A O 1
ATOM 1947 N N . ARG A 1 258 ? 5.344 33.094 -4.473 1 93.25 258 ARG A N 1
ATOM 1948 C CA . ARG A 1 258 ? 4.781 34.438 -4.32 1 93.25 258 ARG A CA 1
ATOM 1949 C C . ARG A 1 258 ? 4.66 34.812 -2.85 1 93.25 258 ARG A C 1
ATOM 1951 O O . ARG A 1 258 ? 4.922 35.938 -2.479 1 93.25 258 ARG A O 1
ATOM 1958 N N . LEU A 1 259 ? 4.289 33.875 -2.025 1 91.38 259 LEU A N 1
ATOM 1959 C CA . LEU A 1 259 ? 4.188 34.125 -0.593 1 91.38 259 LEU A CA 1
ATOM 1960 C C . LEU A 1 259 ? 5.559 34.438 0.004 1 91.38 259 LEU A C 1
ATOM 1962 O O . LEU A 1 259 ? 5.695 35.312 0.859 1 91.38 259 LEU A O 1
ATOM 1966 N N . LEU A 1 260 ? 6.59 33.688 -0.461 1 89.25 260 LEU A N 1
ATOM 1967 C CA . LEU A 1 260 ? 7.934 33.812 0.091 1 89.25 260 LEU A CA 1
ATOM 1968 C C . LEU A 1 260 ? 8.602 35.094 -0.403 1 89.25 260 LEU A C 1
ATOM 1970 O O . LEU A 1 260 ? 9.523 35.594 0.241 1 89.25 260 LEU A O 1
ATOM 1974 N N . MET A 1 261 ? 8.156 35.562 -1.475 1 89.06 261 MET A N 1
ATOM 1975 C CA . MET A 1 261 ? 8.781 36.719 -2.078 1 89.06 261 MET A CA 1
ATOM 1976 C C . MET A 1 261 ? 8.195 38 -1.493 1 89.06 261 MET A C 1
ATOM 1978 O O . MET A 1 261 ? 8.719 39.094 -1.743 1 89.06 261 MET A O 1
ATOM 1982 N N . LYS A 1 262 ? 7.141 37.75 -0.81 1 82.38 262 LYS A N 1
ATOM 1983 C CA . LYS A 1 262 ? 6.559 38.938 -0.198 1 82.38 262 LYS A CA 1
ATOM 1984 C C . LYS A 1 262 ? 7.562 39.656 0.707 1 82.38 262 LYS A C 1
ATOM 1986 O O . LYS A 1 262 ? 8.32 39 1.428 1 82.38 262 LYS A O 1
ATOM 1991 N N . GLN A 1 263 ? 7.613 41 0.542 1 72.5 263 GLN A N 1
ATOM 1992 C CA . GLN A 1 263 ? 8.555 41.844 1.28 1 72.5 263 GLN A CA 1
ATOM 1993 C C . GLN A 1 263 ? 8 42.219 2.65 1 72.5 263 GLN A C 1
ATOM 1995 O O . GLN A 1 263 ? 6.785 42.281 2.834 1 72.5 263 GLN A O 1
ATOM 2000 N N . MET B 1 1 ? -7.258 -34.594 -15.742 1 54.94 1 MET B N 1
ATOM 2001 C CA . MET B 1 1 ? -7.949 -33.438 -16.312 1 54.94 1 MET B CA 1
ATOM 2002 C C . MET B 1 1 ? -7.359 -33.062 -17.672 1 54.94 1 MET B C 1
ATOM 2004 O O . MET B 1 1 ? -6.141 -33.125 -17.859 1 54.94 1 MET B O 1
ATOM 2008 N N . ALA B 1 2 ? -8.055 -33.031 -18.703 1 63.66 2 ALA B N 1
ATOM 2009 C CA . ALA B 1 2 ? -7.875 -32.531 -20.078 1 63.66 2 ALA B CA 1
ATOM 2010 C C . ALA B 1 2 ? -7.09 -33.531 -20.922 1 63.66 2 ALA B C 1
ATOM 2012 O O . ALA B 1 2 ? -6.25 -33.125 -21.734 1 63.66 2 ALA B O 1
ATOM 2013 N N . GLY B 1 3 ? -7.105 -34.781 -20.531 1 68.06 3 GLY B N 1
ATOM 2014 C CA . GLY B 1 3 ? -6.598 -35.844 -21.391 1 68.06 3 GLY B CA 1
ATOM 2015 C C . GLY B 1 3 ? -5.133 -36.156 -21.156 1 68.06 3 GLY B C 1
ATOM 2016 O O . GLY B 1 3 ? -4.441 -36.656 -22.062 1 68.06 3 GLY B O 1
ATOM 2017 N N . CYS B 1 4 ? -4.586 -35.75 -20 1 72.44 4 CYS B N 1
ATOM 2018 C CA . CYS B 1 4 ? -3.193 -36.031 -19.672 1 72.44 4 CYS B CA 1
ATOM 2019 C C . CYS B 1 4 ? -3.092 -36.906 -18.422 1 72.44 4 CYS B C 1
ATOM 2021 O O . CYS B 1 4 ? -2.658 -36.438 -17.375 1 72.44 4 CYS B O 1
ATOM 2023 N N . PRO B 1 5 ? -3.318 -38.188 -18.438 1 73.75 5 PRO B N 1
ATOM 2024 C CA . PRO B 1 5 ? -3.377 -39.062 -17.266 1 73.75 5 PRO B CA 1
ATOM 2025 C C . PRO B 1 5 ? -2 -39.344 -16.672 1 73.75 5 PRO B C 1
ATOM 2027 O O . PRO B 1 5 ? -1.896 -39.75 -15.5 1 73.75 5 PRO B O 1
ATOM 2030 N N . GLY B 1 6 ? -0.921 -39 -17.281 1 81.19 6 GLY B N 1
ATOM 2031 C CA . GLY B 1 6 ? 0.412 -39.344 -16.828 1 81.19 6 GLY B CA 1
ATOM 2032 C C . GLY B 1 6 ? 1.038 -38.281 -15.945 1 81.19 6 GLY B C 1
ATOM 2033 O O . GLY B 1 6 ? 2.133 -38.469 -15.414 1 81.19 6 GLY B O 1
ATOM 2034 N N . VAL B 1 7 ? 0.322 -37.25 -15.656 1 86.38 7 VAL B N 1
ATOM 2035 C CA . VAL B 1 7 ? 0.888 -36.188 -14.852 1 86.38 7 VAL B CA 1
ATOM 2036 C C . VAL B 1 7 ? 0.724 -36.5 -13.367 1 86.38 7 VAL B C 1
ATOM 2038 O O . VAL B 1 7 ? -0.394 -36.719 -12.898 1 86.38 7 VAL B O 1
ATOM 2041 N N . PRO B 1 8 ? 1.837 -36.625 -12.648 1 91.5 8 PRO B N 1
ATOM 2042 C CA . PRO B 1 8 ? 1.729 -36.906 -11.211 1 91.5 8 PRO B CA 1
ATOM 2043 C C . PRO B 1 8 ? 1.004 -35.812 -10.453 1 91.5 8 PRO B C 1
ATOM 2045 O O . PRO B 1 8 ? 1.105 -34.625 -10.812 1 91.5 8 PRO B O 1
ATOM 2048 N N . VAL B 1 9 ? 0.283 -36.25 -9.398 1 93.94 9 VAL B N 1
ATOM 2049 C CA . VAL B 1 9 ? -0.42 -35.344 -8.508 1 93.94 9 VAL B CA 1
ATOM 2050 C C . VAL B 1 9 ? 0.035 -35.562 -7.066 1 93.94 9 VAL B C 1
ATOM 2052 O O . VAL B 1 9 ? -0.097 -36.656 -6.531 1 93.94 9 VAL B O 1
ATOM 2055 N N . ALA B 1 10 ? 0.727 -34.594 -6.5 1 95.69 10 ALA B N 1
ATOM 2056 C CA . ALA B 1 10 ? 1.152 -34.625 -5.105 1 95.69 10 ALA B CA 1
ATOM 2057 C C . ALA B 1 10 ? 0.259 -33.75 -4.23 1 95.69 10 ALA B C 1
ATOM 2059 O O . ALA B 1 10 ? -0.054 -32.625 -4.59 1 95.69 10 ALA B O 1
ATOM 2060 N N . GLU B 1 11 ? -0.189 -34.25 -3.115 1 95.38 11 GLU B N 1
ATOM 2061 C CA . GLU B 1 11 ? -1.11 -33.562 -2.229 1 95.38 11 GLU B CA 1
ATOM 2062 C C . GLU B 1 11 ? -0.403 -32.438 -1.476 1 95.38 11 GLU B C 1
ATOM 2064 O O . GLU B 1 11 ? 0.707 -32.625 -0.971 1 95.38 11 GLU B O 1
ATOM 2069 N N . GLY B 1 12 ? -1.036 -31.234 -1.423 1 95.81 12 GLY B N 1
ATOM 2070 C CA . GLY B 1 12 ? -0.473 -30.094 -0.731 1 95.81 12 GLY B CA 1
ATOM 2071 C C . GLY B 1 12 ? -0.722 -30.109 0.765 1 95.81 12 GLY B C 1
ATOM 2072 O O . GLY B 1 12 ? -1.455 -30.969 1.265 1 95.81 12 GLY B O 1
ATOM 2073 N N . SER B 1 13 ? -0.064 -29.203 1.481 1 95.44 13 SER B N 1
ATOM 2074 C CA . SER B 1 13 ? -0.257 -29.031 2.918 1 95.44 13 SER B CA 1
ATOM 2075 C C . SER B 1 13 ? -1.714 -28.719 3.246 1 95.44 13 SER B C 1
ATOM 2077 O O . SER B 1 13 ? -2.35 -27.906 2.572 1 95.44 13 SER B O 1
ATOM 2079 N N . PRO B 1 14 ? -2.262 -29.344 4.203 1 93.38 14 PRO B N 1
ATOM 2080 C CA . PRO B 1 14 ? -3.668 -29.109 4.547 1 93.38 14 PRO B CA 1
ATOM 2081 C C . PRO B 1 14 ? -3.885 -27.797 5.273 1 93.38 14 PRO B C 1
ATOM 2083 O O . PRO B 1 14 ? -5.023 -27.344 5.422 1 93.38 14 PRO B O 1
ATOM 2086 N N . GLU B 1 15 ? -2.809 -27.172 5.762 1 94.75 15 GLU B N 1
ATOM 2087 C CA . GLU B 1 15 ? -2.92 -25.938 6.531 1 94.75 15 GLU B CA 1
ATOM 2088 C C . GLU B 1 15 ? -1.801 -24.953 6.172 1 94.75 15 GLU B C 1
ATOM 2090 O O . GLU B 1 15 ? -0.753 -25.375 5.668 1 94.75 15 GLU B O 1
ATOM 2095 N N . PRO B 1 16 ? -2.047 -23.641 6.426 1 96.25 16 PRO B N 1
ATOM 2096 C CA . PRO B 1 16 ? -0.96 -22.672 6.27 1 96.25 16 PRO B CA 1
ATOM 2097 C C . PRO B 1 16 ? 0.204 -22.938 7.223 1 96.25 16 PRO B C 1
ATOM 2099 O O . PRO B 1 16 ? 0.115 -23.812 8.086 1 96.25 16 PRO B O 1
ATOM 2102 N N . LEU B 1 17 ? 1.264 -22.25 7.059 1 96.19 17 LEU B N 1
ATOM 2103 C CA . LEU B 1 17 ? 2.467 -22.469 7.852 1 96.19 17 LEU B CA 1
ATOM 2104 C C . LEU B 1 17 ? 2.176 -22.297 9.336 1 96.19 17 LEU B C 1
ATOM 2106 O O . LEU B 1 17 ? 2.676 -23.047 10.172 1 96.19 17 LEU B O 1
ATOM 2110 N N . LYS B 1 18 ? 1.4 -21.219 9.625 1 92.56 18 LYS B N 1
ATOM 2111 C CA . LYS B 1 18 ? 1.149 -20.906 11.031 1 92.56 18 LYS B CA 1
ATOM 2112 C C . LYS B 1 18 ? 0.093 -21.828 11.625 1 92.56 18 LYS B C 1
ATOM 2114 O O . LYS B 1 18 ? -0.173 -21.781 12.828 1 92.56 18 LYS B O 1
ATOM 2119 N N . GLY B 1 19 ? -0.509 -22.672 10.82 1 88.56 19 GLY B N 1
ATOM 2120 C CA . GLY B 1 19 ? -1.569 -23.562 11.273 1 88.56 19 GLY B CA 1
ATOM 2121 C C . GLY B 1 19 ? -2.955 -22.969 11.109 1 88.56 19 GLY B C 1
ATOM 2122 O O . GLY B 1 19 ? -3.098 -21.812 10.672 1 88.56 19 GLY B O 1
ATOM 2123 N N . GLY B 1 20 ? -3.971 -23.781 11.25 1 86.94 20 GLY B N 1
ATOM 2124 C CA . GLY B 1 20 ? -5.352 -23.328 11.164 1 86.94 20 GLY B CA 1
ATOM 2125 C C . GLY B 1 20 ? -6.047 -23.797 9.898 1 86.94 20 GLY B C 1
ATOM 2126 O O . GLY B 1 20 ? -5.434 -24.453 9.047 1 86.94 20 GLY B O 1
ATOM 2127 N N . LYS B 1 21 ? -7.293 -23.453 9.859 1 84.69 21 LYS B N 1
ATOM 2128 C CA . LYS B 1 21 ? -8.117 -23.844 8.719 1 84.69 21 LYS B CA 1
ATOM 2129 C C . LYS B 1 21 ? -7.801 -23 7.492 1 84.69 21 LYS B C 1
ATOM 2131 O O . LYS B 1 21 ? -7.703 -21.781 7.586 1 84.69 21 LYS B O 1
ATOM 2136 N N . PRO B 1 22 ? -7.551 -23.672 6.387 1 82.12 22 PRO B N 1
ATOM 2137 C CA . PRO B 1 22 ? -7.344 -22.906 5.156 1 82.12 22 PRO B CA 1
ATOM 2138 C C . PRO B 1 22 ? -8.57 -22.078 4.762 1 82.12 22 PRO B C 1
ATOM 2140 O O . PRO B 1 22 ? -9.703 -22.484 5.047 1 82.12 22 PRO B O 1
ATOM 2143 N N . ARG B 1 23 ? -8.352 -21 4.152 1 78.19 23 ARG B N 1
ATOM 2144 C CA . ARG B 1 23 ? -9.445 -20.172 3.646 1 78.19 23 ARG B CA 1
ATOM 2145 C C . ARG B 1 23 ? -9.859 -20.609 2.248 1 78.19 23 ARG B C 1
ATOM 2147 O O . ARG B 1 23 ? -9.07 -20.547 1.308 1 78.19 23 ARG B O 1
ATOM 2154 N N . VAL B 1 24 ? -11.008 -21.125 2.129 1 66.38 24 VAL B N 1
ATOM 2155 C CA . VAL B 1 24 ? -11.523 -21.609 0.852 1 66.38 24 VAL B CA 1
ATOM 2156 C C . VAL B 1 24 ? -12.609 -20.672 0.347 1 66.38 24 VAL B C 1
ATOM 2158 O O . VAL B 1 24 ? -13.531 -20.328 1.09 1 66.38 24 VAL B O 1
ATOM 2161 N N . ALA B 1 25 ? -12.469 -20.172 -0.855 1 69.31 25 ALA B N 1
ATOM 2162 C CA . ALA B 1 25 ? -13.422 -19.234 -1.43 1 69.31 25 ALA B CA 1
ATOM 2163 C C . ALA B 1 25 ? -14.562 -19.969 -2.137 1 69.31 25 ALA B C 1
ATOM 2165 O O . ALA B 1 25 ? -14.773 -19.781 -3.338 1 69.31 25 ALA B O 1
ATOM 2166 N N . GLU B 1 26 ? -15.312 -20.578 -1.375 1 66.81 26 GLU B N 1
ATOM 2167 C CA . GLU B 1 26 ? -16.438 -21.312 -1.93 1 66.81 26 GLU B CA 1
ATOM 2168 C C . GLU B 1 26 ? -17.422 -20.375 -2.629 1 66.81 26 GLU B C 1
ATOM 2170 O O . GLU B 1 26 ? -18.062 -20.766 -3.613 1 66.81 26 GLU B O 1
ATOM 2175 N N . PHE B 1 27 ? -17.453 -19.203 -2.152 1 65 27 PHE B N 1
ATOM 2176 C CA . PHE B 1 27 ? -18.422 -18.234 -2.652 1 65 27 PHE B CA 1
ATOM 2177 C C . PHE B 1 27 ? -18.125 -17.875 -4.105 1 65 27 PHE B C 1
ATOM 2179 O O . PHE B 1 27 ? -19.047 -17.594 -4.879 1 65 27 PHE B O 1
ATOM 2186 N N . ALA B 1 28 ? -16.922 -18.109 -4.473 1 63.5 28 ALA B N 1
ATOM 2187 C CA . ALA B 1 28 ? -16.531 -17.719 -5.828 1 63.5 28 ALA B CA 1
ATOM 2188 C C . ALA B 1 28 ? -16.438 -18.938 -6.738 1 63.5 28 ALA B C 1
ATOM 2190 O O . ALA B 1 28 ? -16.656 -18.844 -7.949 1 63.5 28 ALA B O 1
ATOM 2191 N N . HIS B 1 29 ? -16.141 -20.047 -6.086 1 68.5 29 HIS B N 1
ATOM 2192 C CA . HIS B 1 29 ? -15.758 -21.156 -6.953 1 68.5 29 HIS B CA 1
ATOM 2193 C C . HIS B 1 29 ? -16.719 -22.328 -6.812 1 68.5 29 HIS B C 1
ATOM 2195 O O . HIS B 1 29 ? -16.625 -23.312 -7.555 1 68.5 29 HIS B O 1
ATOM 2201 N N . GLY B 1 30 ? -17.688 -22.25 -5.984 1 65.25 30 GLY B N 1
ATOM 2202 C CA . GLY B 1 30 ? -18.578 -23.359 -5.719 1 65.25 30 GLY B CA 1
ATOM 2203 C C . GLY B 1 30 ? -18.047 -24.328 -4.676 1 65.25 30 GLY B C 1
ATOM 2204 O O . GLY B 1 30 ? -16.844 -24.312 -4.383 1 65.25 30 GLY B O 1
ATOM 2205 N N . SER B 1 31 ? -18.891 -25.125 -4.117 1 66.5 31 SER B N 1
ATOM 2206 C CA . SER B 1 31 ? -18.516 -26.062 -3.064 1 66.5 31 SER B CA 1
ATOM 2207 C C . SER B 1 31 ? -17.516 -27.094 -3.574 1 66.5 31 SER B C 1
ATOM 2209 O O . SER B 1 31 ? -16.688 -27.594 -2.807 1 66.5 31 SER B O 1
ATOM 2211 N N . ASP B 1 32 ? -17.609 -27.297 -4.879 1 66.25 32 ASP B N 1
ATOM 2212 C CA . ASP B 1 32 ? -16.688 -28.266 -5.453 1 66.25 32 ASP B CA 1
ATOM 2213 C C . ASP B 1 32 ? -15.477 -27.578 -6.07 1 66.25 32 ASP B C 1
ATOM 2215 O O . ASP B 1 32 ? -14.625 -28.234 -6.68 1 66.25 32 ASP B O 1
ATOM 2219 N N . GLY B 1 33 ? -15.422 -26.266 -5.945 1 66.69 33 GLY B N 1
ATOM 2220 C CA . GLY B 1 33 ? -14.312 -25.484 -6.469 1 66.69 33 GLY B CA 1
ATOM 2221 C C . GLY B 1 33 ? -14.352 -25.328 -7.977 1 66.69 33 GLY B C 1
ATOM 2222 O O . GLY B 1 33 ? -13.5 -24.656 -8.562 1 66.69 33 GLY B O 1
ATOM 2223 N N . MET B 1 34 ? -15.359 -25.969 -8.594 1 67.62 34 MET B N 1
ATOM 2224 C CA . MET B 1 34 ? -15.445 -25.984 -10.055 1 67.62 34 MET B CA 1
ATOM 2225 C C . MET B 1 34 ? -16.797 -25.453 -10.523 1 67.62 34 MET B C 1
ATOM 2227 O O . MET B 1 34 ? -17.312 -25.875 -11.555 1 67.62 34 MET B O 1
ATOM 2231 N N . GLY B 1 35 ? -17.391 -24.641 -9.703 1 66.44 35 GLY B N 1
ATOM 2232 C CA . GLY B 1 35 ? -18.656 -24.047 -10.094 1 66.44 35 GLY B CA 1
ATOM 2233 C C . GLY B 1 35 ? -19.844 -24.984 -9.891 1 66.44 35 GLY B C 1
ATOM 2234 O O . GLY B 1 35 ? -20.891 -24.812 -10.531 1 66.44 35 GLY B O 1
ATOM 2235 N N . ASN B 1 36 ? -19.734 -26.094 -9.102 1 67.06 36 ASN B N 1
ATOM 2236 C CA . ASN B 1 36 ? -20.781 -27.047 -8.742 1 67.06 36 ASN B CA 1
ATOM 2237 C C . ASN B 1 36 ? -21.297 -27.797 -9.961 1 67.06 36 ASN B C 1
ATOM 2239 O O . ASN B 1 36 ? -22.5 -27.969 -10.125 1 67.06 36 ASN B O 1
ATOM 2243 N N . ILE B 1 37 ? -20.391 -28.141 -10.938 1 66.88 37 ILE B N 1
ATOM 2244 C CA . ILE B 1 37 ? -20.812 -28.828 -12.148 1 66.88 37 ILE B CA 1
ATOM 2245 C C . ILE B 1 37 ? -20.672 -30.344 -11.953 1 66.88 37 ILE B C 1
ATOM 2247 O O . ILE B 1 37 ? -20.922 -31.109 -12.875 1 66.88 37 ILE B O 1
ATOM 2251 N N . SER B 1 38 ? -20.391 -30.797 -10.789 1 68.81 38 SER B N 1
ATOM 2252 C CA . SER B 1 38 ? -20.359 -32.188 -10.391 1 68.81 38 SER B CA 1
ATOM 2253 C C . SER B 1 38 ? -19.516 -33.031 -11.352 1 68.81 38 SER B C 1
ATOM 2255 O O . SER B 1 38 ? -20.016 -33.969 -11.961 1 68.81 38 SER B O 1
ATOM 2257 N N . LEU B 1 39 ? -18.234 -32.75 -11.5 1 71.5 39 LEU B N 1
ATOM 2258 C CA . LEU B 1 39 ? -17.344 -33.531 -12.367 1 71.5 39 LEU B CA 1
ATOM 2259 C C . LEU B 1 39 ? -17.062 -34.906 -11.789 1 71.5 39 LEU B C 1
ATOM 2261 O O . LEU B 1 39 ? -17.078 -35.094 -10.57 1 71.5 39 LEU B O 1
ATOM 2265 N N . THR B 1 40 ? -16.938 -35.875 -12.641 1 74.19 40 THR B N 1
ATOM 2266 C CA . THR B 1 40 ? -16.562 -37.219 -12.227 1 74.19 40 THR B CA 1
ATOM 2267 C C . THR B 1 40 ? -15.203 -37.219 -11.547 1 74.19 40 THR B C 1
ATOM 2269 O O . THR B 1 40 ? -14.266 -36.594 -12.031 1 74.19 40 THR B O 1
ATOM 2272 N N . PRO B 1 41 ? -15.094 -37.875 -10.414 1 75.38 41 PRO B N 1
ATOM 2273 C CA . PRO B 1 41 ? -13.805 -37.938 -9.727 1 75.38 41 PRO B CA 1
ATOM 2274 C C . PRO B 1 41 ? -12.703 -38.562 -10.578 1 75.38 41 PRO B C 1
ATOM 2276 O O . PRO B 1 41 ? -12.977 -39.438 -11.383 1 75.38 41 PRO B O 1
ATOM 2279 N N . PRO B 1 42 ? -11.562 -38 -10.414 1 73.94 42 PRO B N 1
ATOM 2280 C CA . PRO B 1 42 ? -10.438 -38.562 -11.172 1 73.94 42 PRO B CA 1
ATOM 2281 C C . PRO B 1 42 ? -10.109 -40 -10.758 1 73.94 42 PRO B C 1
ATOM 2283 O O . PRO B 1 42 ? -10.32 -40.375 -9.602 1 73.94 42 PRO B O 1
ATOM 2286 N N . LYS B 1 43 ? -9.688 -40.781 -11.68 1 77.06 43 LYS B N 1
ATOM 2287 C CA . LYS B 1 43 ? -9.344 -42.188 -11.43 1 77.06 43 LYS B CA 1
ATOM 2288 C C . LYS B 1 43 ? -7.871 -42.312 -11.039 1 77.06 43 LYS B C 1
ATOM 2290 O O . LYS B 1 43 ? -7.477 -43.312 -10.43 1 77.06 43 LYS B O 1
ATOM 2295 N N . ALA B 1 44 ? -7.117 -41.25 -11.367 1 78.75 44 ALA B N 1
ATOM 2296 C CA . ALA B 1 44 ? -5.684 -41.312 -11.102 1 78.75 44 ALA B CA 1
ATOM 2297 C C . ALA B 1 44 ? -5.402 -41.188 -9.602 1 78.75 44 ALA B C 1
ATOM 2299 O O . ALA B 1 44 ? -6.137 -40.5 -8.883 1 78.75 44 ALA B O 1
ATOM 2300 N N . LYS B 1 45 ? -4.371 -41.969 -9.102 1 84.44 45 LYS B N 1
ATOM 2301 C CA . LYS B 1 45 ? -3.943 -41.906 -7.707 1 84.44 45 LYS B CA 1
ATOM 2302 C C . LYS B 1 45 ? -2.916 -40.812 -7.488 1 84.44 45 LYS B C 1
ATOM 2304 O O . LYS B 1 45 ? -2.082 -40.531 -8.359 1 84.44 45 LYS B O 1
ATOM 2309 N N . LYS B 1 46 ? -2.994 -40.219 -6.332 1 88.38 46 LYS B N 1
ATOM 2310 C CA . LYS B 1 46 ? -1.978 -39.25 -5.98 1 88.38 46 LYS B CA 1
ATOM 2311 C C . LYS B 1 46 ? -0.636 -39.906 -5.695 1 88.38 46 LYS B C 1
ATOM 2313 O O . LYS B 1 46 ? -0.584 -41.094 -5.371 1 88.38 46 LYS B O 1
ATOM 2318 N N . CYS B 1 47 ? 0.422 -39.094 -5.781 1 90.38 47 CYS B N 1
ATOM 2319 C CA . CYS B 1 47 ? 1.761 -39.531 -5.418 1 90.38 47 CYS B CA 1
ATOM 2320 C C . CYS B 1 47 ? 1.856 -39.812 -3.922 1 90.38 47 CYS B C 1
ATOM 2322 O O . CYS B 1 47 ? 1.082 -39.281 -3.135 1 90.38 47 CYS B O 1
ATOM 2324 N N . ASP B 1 48 ? 2.809 -40.719 -3.598 1 92.75 48 ASP B N 1
ATOM 2325 C CA . ASP B 1 48 ? 3.066 -41 -2.191 1 92.75 48 ASP B CA 1
ATOM 2326 C C . ASP B 1 48 ? 3.705 -39.812 -1.491 1 92.75 48 ASP B C 1
ATOM 2328 O O . ASP B 1 48 ? 3.459 -39.562 -0.307 1 92.75 48 ASP B O 1
ATOM 2332 N N . LYS B 1 49 ? 4.398 -39.031 -2.242 1 95.31 49 LYS B N 1
ATOM 2333 C CA . LYS B 1 49 ? 5.051 -37.812 -1.703 1 95.31 49 LYS B CA 1
ATOM 2334 C C . LYS B 1 49 ? 4.07 -36.656 -1.589 1 95.31 49 LYS B C 1
ATOM 2336 O O . LYS B 1 49 ? 3.166 -36.531 -2.414 1 95.31 49 LYS B O 1
ATOM 2341 N N . ASN B 1 50 ? 4.293 -35.906 -0.541 1 96.12 50 ASN B N 1
ATOM 2342 C CA . ASN B 1 50 ? 3.531 -34.656 -0.493 1 96.12 50 ASN B CA 1
ATOM 2343 C C . ASN B 1 50 ? 4.105 -33.625 -1.443 1 96.12 50 ASN B C 1
ATOM 2345 O O . ASN B 1 50 ? 5.176 -33.812 -2.02 1 96.12 50 ASN B O 1
ATOM 2349 N N . ALA B 1 51 ? 3.422 -32.562 -1.634 1 97.56 51 ALA B N 1
ATOM 2350 C CA . ALA B 1 51 ? 3.752 -31.547 -2.635 1 97.56 51 ALA B CA 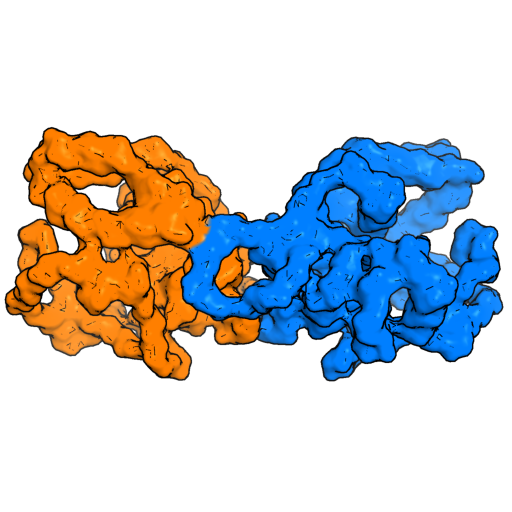1
ATOM 2351 C C . ALA B 1 51 ? 5.145 -30.969 -2.396 1 97.56 51 ALA B C 1
ATOM 2353 O O . ALA B 1 51 ? 5.926 -30.812 -3.338 1 97.56 51 ALA B O 1
ATOM 2354 N N . SER B 1 52 ? 5.512 -30.625 -1.119 1 98.19 52 SER B N 1
ATOM 2355 C CA . SER B 1 52 ? 6.812 -30.031 -0.845 1 98.19 52 SER B CA 1
ATOM 2356 C C . SER B 1 52 ? 7.945 -31.016 -1.144 1 98.19 52 SER B C 1
ATOM 2358 O O . SER B 1 52 ? 8.969 -30.625 -1.706 1 98.19 52 SER B O 1
ATOM 2360 N N . GLU B 1 53 ? 7.766 -32.312 -0.819 1 97.94 53 GLU B N 1
ATOM 2361 C CA . GLU B 1 53 ? 8.75 -33.344 -1.135 1 97.94 53 GLU B CA 1
ATOM 2362 C C . GLU B 1 53 ? 8.898 -33.5 -2.643 1 97.94 53 GLU B C 1
ATOM 2364 O O . GLU B 1 53 ? 10.016 -33.625 -3.15 1 97.94 53 GLU B O 1
ATOM 2369 N N . PHE B 1 54 ? 7.75 -33.562 -3.285 1 97.94 54 PHE B N 1
ATOM 2370 C CA . PHE B 1 54 ? 7.738 -33.688 -4.734 1 97.94 54 PHE B CA 1
ATOM 2371 C C . PHE B 1 54 ? 8.508 -32.562 -5.395 1 97.94 54 PHE B C 1
ATOM 2373 O O . PHE B 1 54 ? 9.32 -32.781 -6.293 1 97.94 54 PHE B O 1
ATOM 2380 N N . LEU B 1 55 ? 8.305 -31.328 -4.945 1 98.56 55 LEU B N 1
ATOM 2381 C CA . LEU B 1 55 ? 8.977 -30.156 -5.477 1 98.56 55 LEU B CA 1
ATOM 2382 C C . LEU B 1 55 ? 10.484 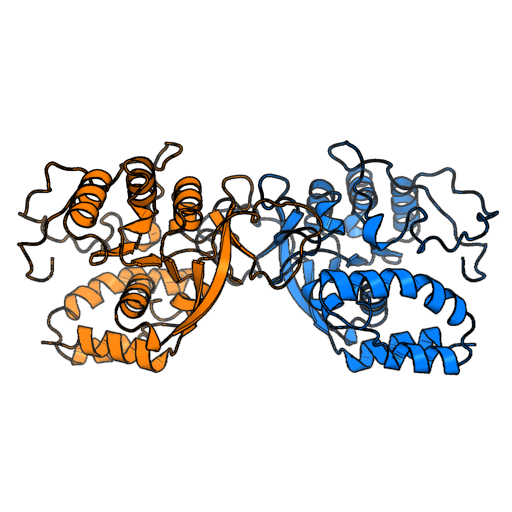-30.25 -5.285 1 98.56 55 LEU B C 1
ATOM 2384 O O . LEU B 1 55 ? 11.25 -30.047 -6.227 1 98.56 55 LEU B O 1
ATOM 2388 N N . VAL B 1 56 ? 10.891 -30.562 -4.09 1 98.56 56 VAL B N 1
ATOM 2389 C CA . VAL B 1 56 ? 12.32 -30.672 -3.783 1 98.56 56 VAL B CA 1
ATOM 2390 C C . VAL B 1 56 ? 12.953 -31.734 -4.668 1 98.56 56 VAL B C 1
ATOM 2392 O O . VAL B 1 56 ? 14.016 -31.531 -5.246 1 98.56 56 VAL B O 1
ATOM 2395 N N . ASP B 1 57 ? 12.273 -32.906 -4.785 1 98.19 57 ASP B N 1
ATOM 2396 C CA . ASP B 1 57 ? 12.789 -34 -5.582 1 98.19 57 ASP B CA 1
ATOM 2397 C C . ASP B 1 57 ? 12.969 -33.594 -7.043 1 98.19 57 ASP B C 1
ATOM 2399 O O . ASP B 1 57 ? 14.023 -33.812 -7.629 1 98.19 57 ASP B O 1
ATOM 2403 N N . LYS B 1 58 ? 11.93 -32.969 -7.629 1 97.81 58 LYS B N 1
ATOM 2404 C CA . LYS B 1 58 ? 11.961 -32.625 -9.047 1 97.81 58 LYS B CA 1
ATOM 2405 C C . LYS B 1 58 ? 13.016 -31.562 -9.328 1 97.81 58 LYS B C 1
ATOM 2407 O O . LYS B 1 58 ? 13.758 -31.672 -10.305 1 97.81 58 LYS B O 1
ATOM 2412 N N . VAL B 1 59 ? 13.133 -30.594 -8.469 1 98.5 59 VAL B N 1
ATOM 2413 C CA . VAL B 1 59 ? 14.102 -29.516 -8.648 1 98.5 59 VAL B CA 1
ATOM 2414 C C . VAL B 1 59 ? 15.516 -30.047 -8.461 1 98.5 59 VAL B C 1
ATOM 2416 O O . VAL B 1 59 ? 16.438 -29.609 -9.148 1 98.5 59 VAL B O 1
ATOM 2419 N N . SER B 1 60 ? 15.664 -30.953 -7.562 1 98.12 60 SER B N 1
ATOM 2420 C CA . SER B 1 60 ? 16.969 -31.578 -7.34 1 98.12 60 SER B CA 1
ATOM 2421 C C . SER B 1 60 ? 17.359 -32.469 -8.508 1 98.12 60 SER B C 1
ATOM 2423 O O . SER B 1 60 ? 18.531 -32.562 -8.875 1 98.12 60 SER B O 1
ATOM 2425 N N . GLU B 1 61 ? 16.391 -33.156 -9.039 1 98.06 61 GLU B N 1
ATOM 2426 C CA . GLU B 1 61 ? 16.625 -34.062 -10.164 1 98.06 61 GLU B CA 1
ATOM 2427 C C . GLU B 1 61 ? 17.016 -33.281 -11.422 1 98.06 61 GLU B C 1
ATOM 2429 O O . GLU B 1 61 ? 17.859 -33.75 -12.211 1 98.06 61 GLU B O 1
ATOM 2434 N N . TYR B 1 62 ? 16.5 -32.094 -11.617 1 98.44 62 TYR B N 1
ATOM 2435 C CA . TYR B 1 62 ? 16.734 -31.266 -12.812 1 98.44 62 TYR B CA 1
ATOM 2436 C C . TYR B 1 62 ? 17.078 -29.844 -12.438 1 98.44 62 TYR B C 1
ATOM 2438 O O . TYR B 1 62 ? 16.375 -28.906 -12.805 1 98.44 62 TYR B O 1
ATOM 2446 N N . PRO B 1 63 ? 18.156 -29.672 -11.766 1 98.12 63 PRO B N 1
ATOM 2447 C CA . PRO B 1 63 ? 18.531 -28.328 -11.336 1 98.12 63 PRO B CA 1
ATOM 2448 C C . PRO B 1 63 ? 18.641 -27.344 -12.5 1 98.12 63 PRO B C 1
ATOM 2450 O O . PRO B 1 63 ? 19.219 -27.672 -13.539 1 98.12 63 PRO B O 1
ATOM 2453 N N . GLY B 1 64 ? 17.969 -26.219 -12.375 1 98.38 64 GLY B N 1
ATOM 2454 C CA . GLY B 1 64 ? 18.016 -25.156 -13.367 1 98.38 64 GLY B CA 1
ATOM 2455 C C . GLY B 1 64 ? 17.062 -25.375 -14.531 1 98.38 64 GLY B C 1
ATOM 2456 O O . GLY B 1 64 ? 17.062 -24.609 -15.492 1 98.38 64 GLY B O 1
ATOM 2457 N N . GLU B 1 65 ? 16.219 -26.391 -14.391 1 98.56 65 GLU B N 1
ATOM 2458 C CA . GLU B 1 65 ? 15.391 -26.719 -15.539 1 98.56 65 GLU B CA 1
ATOM 2459 C C . GLU B 1 65 ? 13.906 -26.672 -15.18 1 98.56 65 GLU B C 1
ATOM 2461 O O . GLU B 1 65 ? 13.047 -26.625 -16.062 1 98.56 65 GLU B O 1
ATOM 2466 N N . VAL B 1 66 ? 13.586 -26.688 -13.906 1 98.62 66 VAL B N 1
ATOM 2467 C CA . VAL B 1 66 ? 12.195 -26.781 -13.461 1 98.62 66 VAL B CA 1
ATOM 2468 C C . VAL B 1 66 ? 11.625 -25.391 -13.234 1 98.62 66 VAL B C 1
ATOM 2470 O O . VAL B 1 66 ? 12.188 -24.594 -12.492 1 98.62 66 VAL B O 1
ATOM 2473 N N . SER B 1 67 ? 10.562 -25.062 -13.961 1 98.81 67 SER B N 1
ATOM 2474 C CA . SER B 1 67 ? 9.773 -23.859 -13.688 1 98.81 67 SER B CA 1
ATOM 2475 C C . SER B 1 67 ? 8.523 -24.188 -12.875 1 98.81 67 SER B C 1
ATOM 2477 O O . SER B 1 67 ? 7.902 -25.234 -13.086 1 98.81 67 SER B O 1
ATOM 2479 N N . ILE B 1 68 ? 8.203 -23.359 -11.969 1 98.81 68 ILE B N 1
ATOM 2480 C CA . ILE B 1 68 ? 7.047 -23.594 -11.109 1 98.81 68 ILE B CA 1
ATOM 2481 C C . ILE B 1 68 ? 6.016 -22.484 -11.32 1 98.81 68 ILE B C 1
ATOM 2483 O O . ILE B 1 68 ? 6.352 -21.297 -11.312 1 98.81 68 ILE B O 1
ATOM 2487 N N . LEU B 1 69 ? 4.812 -22.828 -11.609 1 98.81 69 LEU B N 1
ATOM 2488 C CA . LEU B 1 69 ? 3.658 -21.938 -11.617 1 98.81 69 LEU B CA 1
ATOM 2489 C C . LEU B 1 69 ? 2.83 -22.109 -10.344 1 98.81 69 LEU B C 1
ATOM 2491 O O . LEU B 1 69 ? 2.193 -23.141 -10.148 1 98.81 69 LEU B O 1
ATOM 2495 N N . ALA B 1 70 ? 2.9 -21.109 -9.453 1 98.81 70 ALA B N 1
ATOM 2496 C CA . ALA B 1 70 ? 2.189 -21.141 -8.172 1 98.81 70 ALA B CA 1
ATOM 2497 C C . ALA B 1 70 ? 0.872 -20.375 -8.258 1 98.81 70 ALA B C 1
ATOM 2499 O O . ALA B 1 70 ? 0.863 -19.156 -8.305 1 98.81 70 ALA B O 1
ATOM 2500 N N . LEU B 1 71 ? -0.272 -21.109 -8.148 1 98.06 71 LEU B N 1
ATOM 2501 C CA . LEU B 1 71 ? -1.572 -20.5 -8.414 1 98.06 71 LEU B CA 1
ATOM 2502 C C . LEU B 1 71 ? -2.406 -20.422 -7.141 1 98.06 71 LEU B C 1
ATOM 2504 O O . LEU B 1 71 ? -3.543 -19.938 -7.164 1 98.06 71 LEU B O 1
ATOM 2508 N N . GLY B 1 72 ? -1.942 -20.875 -6.031 1 97.06 72 GLY B N 1
ATOM 2509 C CA . GLY B 1 72 ? -2.594 -20.812 -4.73 1 97.06 72 GLY B CA 1
ATOM 2510 C C . GLY B 1 72 ? -1.699 -20.266 -3.641 1 97.06 72 GLY B C 1
ATOM 2511 O O . GLY B 1 72 ? -0.702 -19.594 -3.93 1 97.06 72 GLY B O 1
ATOM 2512 N N . PRO B 1 73 ? -2.123 -20.469 -2.357 1 97.94 73 PRO B N 1
ATOM 2513 C CA . PRO B 1 73 ? -1.226 -20.094 -1.265 1 97.94 73 PRO B CA 1
ATOM 2514 C C . PRO B 1 73 ? 0.153 -20.734 -1.38 1 97.94 73 PRO B C 1
ATOM 2516 O O . PRO B 1 73 ? 0.274 -21.844 -1.901 1 97.94 73 PRO B O 1
ATOM 2519 N N . LEU B 1 74 ? 1.154 -20.172 -0.89 1 98.69 74 LEU B N 1
ATOM 2520 C CA . LEU B 1 74 ? 2.529 -20.547 -1.191 1 98.69 74 LEU B CA 1
ATOM 2521 C C . LEU B 1 74 ? 3.08 -21.484 -0.122 1 98.69 74 LEU B C 1
ATOM 2523 O O . LEU B 1 74 ? 4.297 -21.594 0.051 1 98.69 74 LEU B O 1
ATOM 2527 N N . THR B 1 75 ? 2.211 -22.156 0.587 1 98.44 75 THR B N 1
ATOM 2528 C CA . THR B 1 75 ? 2.592 -23.031 1.702 1 98.44 75 THR B CA 1
ATOM 2529 C C . THR B 1 75 ? 3.57 -24.109 1.242 1 98.44 75 THR B C 1
ATOM 2531 O O . THR B 1 75 ? 4.625 -24.281 1.849 1 98.44 75 THR B O 1
ATOM 2534 N N . ASN B 1 76 ? 3.281 -24.797 0.146 1 98.56 76 ASN B N 1
ATOM 2535 C CA . ASN B 1 76 ? 4.113 -25.906 -0.321 1 98.56 76 ASN B CA 1
ATOM 2536 C C . ASN B 1 76 ? 5.488 -25.422 -0.773 1 98.56 76 ASN B C 1
ATOM 2538 O O . ASN B 1 76 ? 6.492 -26.109 -0.561 1 98.56 76 ASN B O 1
ATOM 2542 N N . LEU B 1 77 ? 5.535 -24.281 -1.433 1 98.75 77 LEU B N 1
ATOM 2543 C CA . LEU B 1 77 ? 6.809 -23.719 -1.854 1 98.75 77 LEU B CA 1
ATOM 2544 C C . LEU B 1 77 ? 7.656 -23.328 -0.648 1 98.75 77 LEU B C 1
ATOM 2546 O O . LEU B 1 77 ? 8.859 -23.594 -0.624 1 98.75 77 LEU B O 1
ATOM 2550 N N . ALA B 1 78 ? 7.012 -22.672 0.333 1 98.81 78 ALA B N 1
ATOM 2551 C CA . ALA B 1 78 ? 7.734 -22.297 1.548 1 98.81 78 ALA B CA 1
ATOM 2552 C C . ALA B 1 78 ? 8.312 -23.531 2.238 1 98.81 78 ALA B C 1
ATOM 2554 O O . ALA B 1 78 ? 9.469 -23.516 2.672 1 98.81 78 ALA B O 1
ATOM 2555 N N . LEU B 1 79 ? 7.527 -24.578 2.326 1 98.69 79 LEU B N 1
ATOM 2556 C CA . LEU B 1 79 ? 7.973 -25.828 2.939 1 98.69 79 LEU B CA 1
ATOM 2557 C C . LEU B 1 79 ? 9.125 -26.438 2.15 1 98.69 79 LEU B C 1
ATOM 2559 O O . LEU B 1 79 ? 10.07 -26.969 2.736 1 98.69 79 LEU B O 1
ATOM 2563 N N . ALA B 1 80 ? 9.062 -26.391 0.835 1 98.81 80 ALA B N 1
ATOM 2564 C CA . ALA B 1 80 ? 10.148 -26.906 -0.002 1 98.81 80 ALA B CA 1
ATOM 2565 C C . ALA B 1 80 ? 11.438 -26.141 0.246 1 98.81 80 ALA B C 1
ATOM 2567 O O . ALA B 1 80 ? 12.508 -26.734 0.391 1 98.81 80 ALA B O 1
ATOM 2568 N N . ILE B 1 81 ? 11.352 -24.828 0.348 1 98.56 81 ILE B N 1
ATOM 2569 C CA . ILE B 1 81 ? 12.508 -23.953 0.565 1 98.56 81 ILE B CA 1
ATOM 2570 C C . ILE B 1 81 ? 13.125 -24.25 1.932 1 98.56 81 ILE B C 1
ATOM 2572 O O . ILE B 1 81 ? 14.344 -24.297 2.068 1 98.56 81 ILE B O 1
ATOM 2576 N N . LYS B 1 82 ? 12.305 -24.469 2.908 1 98 82 LYS B N 1
ATOM 2577 C CA . LYS B 1 82 ? 12.781 -24.781 4.25 1 98 82 LYS B CA 1
ATOM 2578 C C . LYS B 1 82 ? 13.414 -26.156 4.305 1 98 82 LYS B C 1
ATOM 2580 O O . LYS B 1 82 ? 14.359 -26.391 5.062 1 98 82 LYS B O 1
ATOM 2585 N N . ARG B 1 83 ? 12.922 -27.078 3.512 1 97.62 83 ARG B N 1
ATOM 2586 C CA . ARG B 1 83 ? 13.359 -28.469 3.492 1 97.62 83 ARG B CA 1
ATOM 2587 C C . ARG B 1 83 ? 14.734 -28.609 2.852 1 97.62 83 ARG B C 1
ATOM 2589 O O . ARG B 1 83 ? 15.523 -29.484 3.229 1 97.62 83 ARG B O 1
ATOM 2596 N N . ASP B 1 84 ? 15.008 -27.797 1.855 1 98 84 ASP B N 1
ATOM 2597 C CA . ASP B 1 84 ? 16.266 -27.812 1.11 1 98 84 ASP B CA 1
ATOM 2598 C C . ASP B 1 84 ? 16.781 -26.406 0.875 1 98 84 ASP B C 1
ATOM 2600 O O . ASP B 1 84 ? 16.266 -25.672 0.032 1 98 84 ASP B O 1
ATOM 2604 N N . SER B 1 85 ? 17.812 -26.031 1.467 1 96.38 85 SER B N 1
ATOM 2605 C CA . SER B 1 85 ? 18.359 -24.672 1.42 1 96.38 85 SER B CA 1
ATOM 2606 C C . SER B 1 85 ? 18.844 -24.312 0.016 1 96.38 85 SER B C 1
ATOM 2608 O O . SER B 1 85 ? 19.031 -23.141 -0.304 1 96.38 85 SER B O 1
ATOM 2610 N N . SER B 1 86 ? 19.078 -25.359 -0.761 1 97.94 86 SER B N 1
ATOM 2611 C CA . SER B 1 86 ? 19.547 -25.094 -2.117 1 97.94 86 SER B CA 1
ATOM 2612 C C . SER B 1 86 ? 18.391 -25 -3.1 1 97.94 86 SER B C 1
ATOM 2614 O O . SER B 1 86 ? 18.594 -24.766 -4.293 1 97.94 86 SER B O 1
ATOM 2616 N N . PHE B 1 87 ? 17.188 -25.234 -2.65 1 98.62 87 PHE B N 1
ATOM 2617 C CA . PHE B 1 87 ? 16 -25.25 -3.504 1 98.62 87 PHE B CA 1
ATOM 2618 C C . PHE B 1 87 ? 15.93 -23.984 -4.348 1 98.62 87 PHE B C 1
ATOM 2620 O O . PHE B 1 87 ? 15.773 -24.047 -5.57 1 98.62 87 PHE B O 1
ATOM 2627 N N . ALA B 1 88 ? 16.094 -22.781 -3.695 1 98.31 88 ALA B N 1
ATOM 2628 C CA . ALA B 1 88 ? 15.938 -21.469 -4.332 1 98.31 88 ALA B CA 1
ATOM 2629 C C . ALA B 1 88 ? 16.953 -21.281 -5.453 1 98.31 88 ALA B C 1
ATOM 2631 O O . ALA B 1 88 ? 16.656 -20.672 -6.48 1 98.31 88 ALA B O 1
ATOM 2632 N N . SER B 1 89 ? 18.094 -21.812 -5.27 1 98.25 89 SER B N 1
ATOM 2633 C CA . SER B 1 89 ? 19.141 -21.625 -6.266 1 98.25 89 SER B CA 1
ATOM 2634 C C . SER B 1 89 ? 19.016 -22.656 -7.395 1 98.25 89 SER B C 1
ATOM 2636 O O . SER B 1 89 ? 19.547 -22.438 -8.484 1 98.25 89 SER B O 1
ATOM 2638 N N . LYS B 1 90 ? 18.328 -23.75 -7.148 1 98.5 90 LYS B N 1
ATOM 2639 C CA . LYS B 1 90 ? 18.25 -24.844 -8.125 1 98.5 90 LYS B CA 1
ATOM 2640 C C . LYS B 1 90 ? 17.047 -24.656 -9.039 1 98.5 90 LYS B C 1
ATOM 2642 O O . LYS B 1 90 ? 17.062 -25.109 -10.188 1 98.5 90 LYS B O 1
ATOM 2647 N N . VAL B 1 91 ? 16 -24.094 -8.523 1 98.81 91 VAL B N 1
ATOM 2648 C CA . VAL B 1 91 ? 14.797 -23.906 -9.328 1 98.81 91 VAL B CA 1
ATOM 2649 C C . VAL B 1 91 ? 15.078 -22.922 -10.453 1 98.81 91 VAL B C 1
ATOM 2651 O O . VAL B 1 91 ? 15.758 -21.906 -10.234 1 98.81 91 VAL B O 1
ATOM 2654 N N . LYS B 1 92 ? 14.641 -23.219 -11.633 1 98.75 92 LYS B N 1
ATOM 2655 C CA . LYS B 1 92 ? 14.859 -22.312 -12.766 1 98.75 92 LYS B CA 1
ATOM 2656 C C . LYS B 1 92 ? 14.18 -20.969 -12.539 1 98.75 92 LYS B C 1
ATOM 2658 O O . LYS B 1 92 ? 14.828 -19.922 -12.633 1 98.75 92 LYS B O 1
ATOM 2663 N N . ASN B 1 93 ? 12.883 -20.984 -12.359 1 98.69 93 ASN B N 1
ATOM 2664 C CA . ASN B 1 93 ? 12.109 -19.797 -12.039 1 98.69 93 ASN B CA 1
ATOM 2665 C C . ASN B 1 93 ? 10.75 -20.156 -11.43 1 98.69 93 ASN B C 1
ATOM 2667 O O . ASN B 1 93 ? 10.289 -21.297 -11.562 1 98.69 93 ASN B O 1
ATOM 2671 N N . ILE B 1 94 ? 10.203 -19.281 -10.688 1 98.94 94 ILE B N 1
ATOM 2672 C CA . ILE B 1 94 ? 8.891 -19.391 -10.055 1 98.94 94 ILE B CA 1
ATOM 2673 C C . ILE B 1 94 ? 8.008 -18.219 -10.477 1 98.94 94 ILE B C 1
ATOM 2675 O O . ILE B 1 94 ? 8.391 -17.062 -10.32 1 98.94 94 ILE B O 1
ATOM 2679 N N . VAL B 1 95 ? 6.863 -18.469 -11.078 1 98.94 95 VAL B N 1
ATOM 2680 C CA . VAL B 1 95 ? 5.844 -17.469 -11.336 1 98.94 95 VAL B CA 1
ATOM 2681 C C . VAL B 1 95 ? 4.723 -17.578 -10.305 1 98.94 95 VAL B C 1
ATOM 2683 O O . VAL B 1 95 ? 4.141 -18.656 -10.133 1 98.94 95 VAL B O 1
ATOM 2686 N N . VAL B 1 96 ? 4.48 -16.547 -9.602 1 98.94 96 VAL B N 1
ATOM 2687 C CA . VAL B 1 96 ? 3.523 -16.562 -8.5 1 98.94 96 VAL B CA 1
ATOM 2688 C C . VAL B 1 96 ? 2.314 -15.695 -8.859 1 98.94 96 VAL B C 1
ATOM 2690 O O . VAL B 1 96 ? 2.465 -14.531 -9.242 1 98.94 96 VAL B O 1
ATOM 2693 N N . LEU B 1 97 ? 1.118 -16.266 -8.789 1 98.88 97 LEU B N 1
ATOM 2694 C CA . LEU B 1 97 ? -0.105 -15.477 -8.758 1 98.88 97 LEU B CA 1
ATOM 2695 C C . LEU B 1 97 ? -0.387 -14.977 -7.348 1 98.88 97 LEU B C 1
ATOM 2697 O O . LEU B 1 97 ? -0.7 -15.766 -6.453 1 98.88 97 LEU B O 1
ATOM 2701 N N . GLY B 1 98 ? -0.185 -13.648 -7.207 1 98.38 98 GLY B N 1
ATOM 2702 C CA . GLY B 1 98 ? -0.493 -13.148 -5.875 1 98.38 98 GLY B CA 1
ATOM 2703 C C . GLY B 1 98 ? 0.003 -11.734 -5.645 1 98.38 98 GLY B C 1
ATOM 2704 O O . GLY B 1 98 ? 0.876 -11.25 -6.367 1 98.38 98 GLY B O 1
ATOM 2705 N N . GLY B 1 99 ? -0.579 -11.164 -4.641 1 98.19 99 GLY B N 1
ATOM 2706 C CA . GLY B 1 99 ? -0.166 -9.844 -4.203 1 98.19 99 GLY B CA 1
ATOM 2707 C C . GLY B 1 99 ? -1.031 -8.734 -4.77 1 98.19 99 GLY B C 1
ATOM 2708 O O . GLY B 1 99 ? -1.732 -8.93 -5.762 1 98.19 99 GLY B O 1
ATOM 2709 N N . ALA B 1 100 ? -1.041 -7.684 -4.137 1 96.25 100 ALA B N 1
ATOM 2710 C CA . ALA B 1 100 ? -1.672 -6.43 -4.543 1 96.25 100 ALA B CA 1
ATOM 2711 C C . ALA B 1 100 ? -0.659 -5.289 -4.566 1 96.25 100 ALA B C 1
ATOM 2713 O O . ALA B 1 100 ? -0.273 -4.773 -3.514 1 96.25 100 ALA B O 1
ATOM 2714 N N . PHE B 1 101 ? -0.182 -4.922 -5.727 1 95.06 101 PHE B N 1
ATOM 2715 C CA . PHE B 1 101 ? 0.814 -3.873 -5.898 1 95.06 101 PHE B CA 1
ATOM 2716 C C . PHE B 1 101 ? 0.187 -2.627 -6.508 1 95.06 101 PHE B C 1
ATOM 2718 O O . PHE B 1 101 ? -0.235 -2.641 -7.668 1 95.06 101 PHE B O 1
ATOM 2725 N N . PHE B 1 102 ? 0.062 -1.614 -5.66 1 87.69 102 PHE B N 1
ATOM 2726 C CA . PHE B 1 102 ? -0.579 -0.368 -6.062 1 87.69 102 PHE B CA 1
ATOM 2727 C C . PHE B 1 102 ? -2.023 -0.614 -6.48 1 87.69 102 PHE B C 1
ATOM 2729 O O . PHE B 1 102 ? -2.502 -0.024 -7.453 1 87.69 102 PHE B O 1
ATOM 2736 N N . ALA B 1 103 ? -2.623 -1.579 -5.863 1 90.75 103 ALA B N 1
ATOM 2737 C CA . ALA B 1 103 ? -4.012 -1.966 -6.105 1 90.75 103 ALA B CA 1
ATOM 2738 C C . ALA B 1 103 ? -4.688 -2.42 -4.816 1 90.75 103 ALA B C 1
ATOM 2740 O O . ALA B 1 103 ? -4.012 -2.795 -3.854 1 90.75 103 ALA B O 1
ATOM 2741 N N . LEU B 1 104 ? -6.02 -2.316 -4.836 1 91.5 104 LEU B N 1
ATOM 2742 C CA . LEU B 1 104 ? -6.781 -2.912 -3.744 1 91.5 104 LEU B CA 1
ATOM 2743 C C . LEU B 1 104 ? -6.742 -4.434 -3.82 1 91.5 104 LEU B C 1
ATOM 2745 O O . LEU B 1 104 ? -6.723 -5.008 -4.914 1 91.5 104 LEU B O 1
ATOM 2749 N N . GLY B 1 105 ? -6.734 -5.059 -2.623 1 93.81 105 GLY B N 1
ATOM 2750 C CA . GLY B 1 105 ? -6.852 -6.508 -2.572 1 93.81 105 GLY B CA 1
ATOM 2751 C C . GLY B 1 105 ? -8.211 -7.012 -3.016 1 93.81 105 GLY B C 1
ATOM 2752 O O . GLY B 1 105 ? -9.109 -6.219 -3.309 1 93.81 105 GLY B O 1
ATOM 2753 N N . ASN B 1 106 ? -8.344 -8.375 -3.086 1 91.94 106 ASN B N 1
ATOM 2754 C CA . ASN B 1 106 ? -9.625 -8.938 -3.492 1 91.94 106 ASN B CA 1
ATOM 2755 C C . ASN B 1 106 ? -10.289 -9.695 -2.348 1 91.94 106 ASN B C 1
ATOM 2757 O O . ASN B 1 106 ? -11.469 -10.047 -2.43 1 91.94 106 ASN B O 1
ATOM 2761 N N . VAL B 1 107 ? -9.594 -10 -1.278 1 92.56 107 VAL B N 1
ATOM 2762 C CA . VAL B 1 107 ? -10.203 -10.539 -0.064 1 92.56 107 VAL B CA 1
ATOM 2763 C C . VAL B 1 107 ? -10.688 -9.398 0.821 1 92.56 107 VAL B C 1
ATOM 2765 O O . VAL B 1 107 ? -11.789 -9.461 1.377 1 92.56 107 VAL B O 1
ATOM 2768 N N . ASN B 1 108 ? -9.922 -8.469 0.972 1 94.12 108 ASN B N 1
ATOM 2769 C CA . ASN B 1 108 ? -10.133 -7.168 1.591 1 94.12 108 ASN B CA 1
ATOM 2770 C C . ASN B 1 108 ? -9.242 -6.098 0.964 1 94.12 108 ASN B C 1
ATOM 2772 O O . ASN B 1 108 ? -8.461 -6.387 0.057 1 94.12 108 ASN B O 1
ATOM 2776 N N . PRO B 1 109 ? -9.367 -4.875 1.325 1 95.56 109 PRO B N 1
ATOM 2777 C CA . PRO B 1 109 ? -8.609 -3.826 0.636 1 95.56 109 PRO B CA 1
ATOM 2778 C C . PRO B 1 109 ? -7.105 -4.07 0.658 1 95.56 109 PRO B C 1
ATOM 2780 O O . PRO B 1 109 ? -6.395 -3.672 -0.269 1 95.56 109 PRO B O 1
ATOM 2783 N N . ALA B 1 110 ? -6.59 -4.762 1.617 1 96.75 110 ALA B N 1
ATOM 2784 C CA . ALA B 1 110 ? -5.145 -4.871 1.817 1 96.75 110 ALA B CA 1
ATOM 2785 C C . ALA B 1 110 ? -4.574 -6.074 1.066 1 96.75 110 ALA B C 1
ATOM 2787 O O . ALA B 1 110 ? -3.4 -6.078 0.691 1 96.75 110 ALA B O 1
ATOM 2788 N N . ALA B 1 111 ? -5.422 -7.098 0.832 1 97 111 ALA B N 1
ATOM 2789 C CA . ALA B 1 111 ? -4.742 -8.359 0.567 1 97 111 ALA B CA 1
ATOM 2790 C C . ALA B 1 111 ? -5.379 -9.086 -0.617 1 97 111 ALA B C 1
ATOM 2792 O O . ALA B 1 111 ? -6.605 -9.109 -0.755 1 97 111 ALA B O 1
ATOM 2793 N N . GLU B 1 112 ? -4.562 -9.711 -1.444 1 97.38 112 GLU B N 1
ATOM 2794 C CA . GLU B 1 112 ? -4.93 -10.672 -2.482 1 97.38 112 GLU B CA 1
ATOM 2795 C C . GLU B 1 112 ? -5.09 -12.078 -1.905 1 97.38 112 GLU B C 1
ATOM 2797 O O . GLU B 1 112 ? -4.367 -12.461 -0.982 1 97.38 112 GLU B O 1
ATOM 2802 N N . ALA B 1 113 ? -5.926 -12.875 -2.395 1 95.62 113 ALA B N 1
ATOM 2803 C CA . ALA B 1 113 ? -6.438 -14.117 -1.829 1 95.62 113 ALA B CA 1
ATOM 2804 C C . ALA B 1 113 ? -5.309 -15.117 -1.577 1 95.62 113 ALA B C 1
ATOM 2806 O O . ALA B 1 113 ? -5.246 -15.734 -0.512 1 95.62 113 ALA B O 1
ATOM 2807 N N . ASN B 1 114 ? -4.422 -15.32 -2.525 1 97.69 114 ASN B N 1
ATOM 2808 C CA . ASN B 1 114 ? -3.371 -16.328 -2.369 1 97.69 114 ASN B CA 1
ATOM 2809 C C . ASN B 1 114 ? -2.379 -15.93 -1.279 1 97.69 114 ASN B C 1
ATOM 2811 O O . ASN B 1 114 ? -1.936 -16.781 -0.5 1 97.69 114 ASN B O 1
ATOM 2815 N N . ILE B 1 115 ? -2.055 -14.664 -1.246 1 98.69 115 ILE B N 1
ATOM 2816 C CA . ILE B 1 115 ? -1.133 -14.18 -0.226 1 98.69 115 ILE B CA 1
ATOM 2817 C C . ILE B 1 115 ? -1.819 -14.188 1.138 1 98.69 115 ILE B C 1
ATOM 2819 O O . ILE B 1 115 ? -1.232 -14.617 2.133 1 98.69 115 ILE B O 1
ATOM 2823 N N . TYR B 1 116 ? -3.043 -13.781 1.169 1 97.56 116 TYR B N 1
ATOM 2824 C CA . TYR B 1 116 ? -3.82 -13.781 2.402 1 97.56 116 TYR B CA 1
ATOM 2825 C C . TYR B 1 116 ? -3.973 -15.195 2.955 1 97.56 116 TYR B C 1
ATOM 2827 O O . TYR B 1 116 ? -3.994 -15.391 4.172 1 97.56 116 TYR B O 1
ATOM 2835 N N . GLY B 1 117 ? -4.07 -16.156 2.092 1 97.19 117 GLY B N 1
ATOM 2836 C CA . GLY B 1 117 ? -4.254 -17.531 2.488 1 97.19 117 GLY B CA 1
ATOM 2837 C C . GLY B 1 117 ? -3.109 -18.078 3.326 1 97.19 117 GLY B C 1
ATOM 2838 O O . GLY B 1 117 ? -3.301 -18.984 4.145 1 97.19 117 GLY B O 1
ATOM 2839 N N . ASP B 1 118 ? -1.915 -17.594 3.141 1 98.38 118 ASP B N 1
ATOM 2840 C CA . ASP B 1 118 ? -0.753 -17.953 3.947 1 98.38 118 ASP B CA 1
ATOM 2841 C C . ASP B 1 118 ? 0.327 -16.875 3.867 1 98.38 118 ASP B C 1
ATOM 2843 O O . ASP B 1 118 ? 1.343 -17.047 3.193 1 98.38 118 ASP B O 1
ATOM 2847 N N . PRO B 1 119 ? 0.152 -15.805 4.621 1 98.5 119 PRO B N 1
ATOM 2848 C CA . PRO B 1 119 ? 1.084 -14.68 4.543 1 98.5 119 PRO B CA 1
ATOM 2849 C C . PRO B 1 119 ? 2.506 -15.055 4.953 1 98.5 119 PRO B C 1
ATOM 2851 O O . PRO B 1 119 ? 3.473 -14.578 4.355 1 98.5 119 PRO B O 1
ATOM 2854 N N . GLU B 1 120 ? 2.658 -15.914 5.918 1 98.56 120 GLU B N 1
ATOM 2855 C CA . GLU B 1 120 ? 3.982 -16.359 6.348 1 98.56 120 GLU B CA 1
ATOM 2856 C C . GLU B 1 120 ? 4.719 -17.062 5.219 1 98.56 120 GLU B C 1
ATOM 2858 O O . GLU B 1 120 ? 5.895 -16.797 4.969 1 98.56 120 GLU B O 1
ATOM 2863 N N . ALA B 1 121 ? 4.016 -17.953 4.582 1 98.81 121 ALA B N 1
ATOM 2864 C CA . ALA B 1 121 ? 4.609 -18.703 3.473 1 98.81 121 ALA B CA 1
ATOM 2865 C C . ALA B 1 121 ? 5.023 -17.75 2.344 1 98.81 121 ALA B C 1
ATOM 2867 O O . ALA B 1 121 ? 6.109 -17.906 1.772 1 98.81 121 ALA B O 1
ATOM 2868 N N . ALA B 1 122 ? 4.129 -16.844 2.029 1 98.88 122 ALA B N 1
ATOM 2869 C CA . ALA B 1 122 ? 4.43 -15.891 0.965 1 98.88 122 ALA B CA 1
ATOM 2870 C C . ALA B 1 122 ? 5.691 -15.094 1.281 1 98.88 122 ALA B C 1
ATOM 2872 O O . ALA B 1 122 ? 6.543 -14.891 0.41 1 98.88 122 ALA B O 1
ATOM 2873 N N . ASP B 1 123 ? 5.852 -14.664 2.512 1 98.88 123 ASP B N 1
ATOM 2874 C CA . ASP B 1 123 ? 7.031 -13.906 2.904 1 98.88 123 ASP B CA 1
ATOM 2875 C C . ASP B 1 123 ? 8.297 -14.75 2.785 1 98.88 123 ASP B C 1
ATOM 2877 O O . ASP B 1 123 ? 9.336 -14.266 2.322 1 98.88 123 ASP B O 1
ATOM 2881 N N . VAL B 1 124 ? 8.242 -15.969 3.195 1 98.75 124 VAL B N 1
ATOM 2882 C CA . VAL B 1 124 ? 9.359 -16.891 3.072 1 98.75 124 VAL B CA 1
ATOM 2883 C C . VAL B 1 124 ? 9.766 -17.031 1.604 1 98.75 124 VAL B C 1
ATOM 2885 O O . VAL B 1 124 ? 10.945 -16.938 1.268 1 98.75 124 VAL B O 1
ATOM 2888 N N . VAL B 1 125 ? 8.797 -17.188 0.734 1 98.94 125 VAL B N 1
ATOM 2889 C CA . VAL B 1 125 ? 9.07 -17.422 -0.681 1 98.94 125 VAL B CA 1
ATOM 2890 C C . VAL B 1 125 ? 9.664 -16.156 -1.305 1 98.94 125 VAL B C 1
ATOM 2892 O O . VAL B 1 125 ? 10.695 -16.219 -1.976 1 98.94 125 VAL B O 1
ATOM 2895 N N . PHE B 1 126 ? 9.062 -14.969 -1.058 1 98.88 126 PHE B N 1
ATOM 2896 C CA . PHE B 1 126 ? 9.477 -13.734 -1.704 1 98.88 126 PHE B CA 1
ATOM 2897 C C . PHE B 1 126 ? 10.867 -13.312 -1.232 1 98.88 126 PHE B C 1
ATOM 2899 O O . PHE B 1 126 ? 11.555 -12.547 -1.908 1 98.88 126 PHE B O 1
ATOM 2906 N N . THR B 1 127 ? 11.297 -13.859 -0.089 1 98.69 127 THR B N 1
ATOM 2907 C CA . THR B 1 127 ? 12.594 -13.461 0.444 1 98.69 127 THR B CA 1
ATOM 2908 C C . THR B 1 127 ? 13.602 -14.602 0.308 1 98.69 127 THR B C 1
ATOM 2910 O O . THR B 1 127 ? 14.664 -14.57 0.928 1 98.69 127 THR B O 1
ATOM 2913 N N . SER B 1 128 ? 13.344 -15.617 -0.479 1 98.69 128 SER B N 1
ATOM 2914 C CA . SER B 1 128 ? 14.125 -16.844 -0.544 1 98.69 128 SER B CA 1
ATOM 2915 C C . SER B 1 128 ? 15.383 -16.656 -1.39 1 98.69 128 SER B C 1
ATOM 2917 O O . SER B 1 128 ? 16.312 -17.469 -1.323 1 98.69 128 SER B O 1
ATOM 2919 N N . GLY B 1 129 ? 15.352 -15.664 -2.25 1 98.5 129 GLY B N 1
ATOM 2920 C CA . GLY B 1 129 ? 16.453 -15.469 -3.186 1 98.5 129 GLY B CA 1
ATOM 2921 C C . GLY B 1 129 ? 16.234 -16.188 -4.504 1 98.5 129 GLY B C 1
ATOM 2922 O O . GLY B 1 129 ? 17.078 -16.094 -5.406 1 98.5 129 GLY B O 1
ATOM 2923 N N . ALA B 1 130 ? 15.156 -16.922 -4.691 1 98.69 130 ALA B N 1
ATOM 2924 C CA . ALA B 1 130 ? 14.852 -17.594 -5.949 1 98.69 130 ALA B CA 1
ATOM 2925 C C . ALA B 1 130 ? 14.539 -16.578 -7.051 1 98.69 130 ALA B C 1
ATOM 2927 O O . ALA B 1 130 ? 14.305 -15.406 -6.777 1 98.69 130 ALA B O 1
ATOM 2928 N N . ASN B 1 131 ? 14.656 -17.016 -8.273 1 98.69 131 ASN B N 1
ATOM 2929 C CA . ASN B 1 131 ? 14.203 -16.234 -9.422 1 98.69 131 ASN B CA 1
ATOM 2930 C C . ASN B 1 131 ? 12.68 -16.219 -9.523 1 98.69 131 ASN B C 1
ATOM 2932 O O . ASN B 1 131 ? 12.078 -17.188 -9.992 1 98.69 131 ASN B O 1
ATOM 2936 N N . ILE B 1 132 ? 12.062 -15.172 -9.039 1 98.88 132 ILE B N 1
ATOM 2937 C CA . ILE B 1 132 ? 10.609 -15.125 -8.891 1 98.88 132 ILE B CA 1
ATOM 2938 C C . ILE B 1 132 ? 10.039 -13.992 -9.734 1 98.88 132 ILE B C 1
ATOM 2940 O O . ILE B 1 132 ? 10.586 -12.883 -9.75 1 98.88 132 ILE B O 1
ATOM 2944 N N . ALA B 1 133 ? 9 -14.234 -10.469 1 98.88 133 ALA B N 1
ATOM 2945 C CA . ALA B 1 133 ? 8.125 -13.242 -11.094 1 98.88 133 ALA B CA 1
ATOM 2946 C C . ALA B 1 133 ? 6.734 -13.273 -10.461 1 98.88 133 ALA B C 1
ATOM 2948 O O . ALA B 1 133 ? 6.059 -14.305 -10.469 1 98.88 133 ALA B O 1
ATOM 2949 N N . VAL B 1 134 ? 6.355 -12.188 -9.898 1 98.88 134 VAL B N 1
ATOM 2950 C CA . VAL B 1 134 ? 5.059 -12.086 -9.234 1 98.88 134 VAL B CA 1
ATOM 2951 C C . VAL B 1 134 ? 4.051 -11.43 -10.172 1 98.88 134 VAL B C 1
ATOM 2953 O O . VAL B 1 134 ? 4.328 -10.375 -10.75 1 98.88 134 VAL B O 1
ATOM 2956 N N . VAL B 1 135 ? 2.91 -12.008 -10.359 1 98.88 135 VAL B N 1
ATOM 2957 C CA . VAL B 1 135 ? 1.779 -11.477 -11.117 1 98.88 135 VAL B CA 1
ATOM 2958 C C . VAL B 1 135 ? 0.634 -11.148 -10.164 1 98.88 135 VAL B C 1
ATOM 2960 O O . VAL B 1 135 ? -0.145 -12.023 -9.789 1 98.88 135 VAL B O 1
ATOM 2963 N N . GLY B 1 136 ? 0.547 -9.922 -9.812 1 98.5 136 GLY B N 1
ATOM 2964 C CA . GLY B 1 136 ? -0.438 -9.477 -8.844 1 98.5 136 GLY B CA 1
ATOM 2965 C C . GLY B 1 136 ? -1.786 -9.156 -9.461 1 98.5 136 GLY B C 1
ATOM 2966 O O . GLY B 1 136 ? -1.944 -9.219 -10.68 1 98.5 136 GLY B O 1
ATOM 2967 N N . ILE B 1 137 ? -2.705 -8.812 -8.586 1 96.31 137 ILE B N 1
ATOM 2968 C CA . ILE B 1 137 ? -4.07 -8.516 -9.008 1 96.31 137 ILE B CA 1
ATOM 2969 C C . ILE B 1 137 ? -4.09 -7.227 -9.828 1 96.31 137 ILE B C 1
ATOM 2971 O O . ILE B 1 137 ? -5.004 -7.004 -10.625 1 96.31 137 ILE B O 1
ATOM 2975 N N . ASN B 1 138 ? -3.068 -6.297 -9.641 1 95.62 138 ASN B N 1
ATOM 2976 C CA . ASN B 1 138 ? -2.924 -5.105 -10.469 1 95.62 138 ASN B CA 1
ATOM 2977 C C . ASN B 1 138 ? -2.807 -5.457 -11.945 1 95.62 138 ASN B C 1
ATOM 2979 O O . ASN B 1 138 ? -3.104 -4.629 -12.812 1 95.62 138 ASN B O 1
ATOM 2983 N N . ILE B 1 139 ? -2.416 -6.68 -12.266 1 98.06 139 ILE B N 1
ATOM 2984 C CA . ILE B 1 139 ? -2.232 -7.141 -13.641 1 98.06 139 ILE B CA 1
ATOM 2985 C C . ILE B 1 139 ? -3.432 -7.984 -14.062 1 98.06 139 ILE B C 1
ATOM 2987 O O . ILE B 1 139 ? -4.059 -7.711 -15.086 1 98.06 139 ILE B O 1
ATOM 2991 N N . THR B 1 140 ? -3.83 -8.93 -13.258 1 97.19 140 THR B N 1
ATOM 2992 C CA . THR B 1 140 ? -4.785 -9.945 -13.68 1 97.19 140 THR B CA 1
ATOM 2993 C C . THR B 1 140 ? -6.184 -9.352 -13.828 1 97.19 140 THR B C 1
ATOM 2995 O O . THR B 1 140 ? -7.02 -9.883 -14.562 1 97.19 140 THR B O 1
ATOM 2998 N N . THR B 1 141 ? -6.43 -8.25 -13.156 1 94.44 141 THR B N 1
ATOM 2999 C CA . THR B 1 141 ? -7.742 -7.629 -13.25 1 94.44 141 THR B CA 1
ATOM 3000 C C . THR B 1 141 ? -7.852 -6.773 -14.508 1 94.44 141 THR B C 1
ATOM 3002 O O . THR B 1 141 ? -8.914 -6.211 -14.797 1 94.44 141 THR B O 1
ATOM 3005 N N . GLN B 1 142 ? -6.762 -6.707 -15.258 1 95.81 142 GLN B N 1
ATOM 3006 C CA . GLN B 1 142 ? -6.793 -5.961 -16.516 1 95.81 142 GLN B CA 1
ATOM 3007 C C . GLN B 1 142 ? -7.199 -6.859 -17.672 1 95.81 142 GLN B C 1
ATOM 3009 O O . GLN B 1 142 ? -7.52 -6.371 -18.766 1 95.81 142 GLN B O 1
ATOM 3014 N N . VAL B 1 143 ? -7.086 -8.141 -17.484 1 95.5 143 VAL B N 1
ATOM 3015 C CA . VAL B 1 143 ? -7.395 -9.094 -18.547 1 95.5 143 VAL B CA 1
ATOM 3016 C C . VAL B 1 143 ? -8.719 -9.789 -18.25 1 95.5 143 VAL B C 1
ATOM 3018 O O . VAL B 1 143 ? -8.805 -10.609 -17.328 1 95.5 143 VAL B O 1
ATOM 3021 N N . LYS B 1 144 ? -9.695 -9.516 -19.062 1 93.12 144 LYS B N 1
ATOM 3022 C CA . LYS B 1 144 ? -11.047 -10.023 -18.828 1 93.12 144 LYS B CA 1
ATOM 3023 C C . LYS B 1 144 ? -11.586 -10.742 -20.062 1 93.12 144 LYS B C 1
ATOM 3025 O O . LYS B 1 144 ? -11.336 -10.32 -21.188 1 93.12 144 LYS B O 1
ATOM 3030 N N . LEU B 1 145 ? -12.242 -11.828 -19.828 1 91.19 145 LEU B N 1
ATOM 3031 C CA . LEU B 1 145 ? -13.117 -12.43 -20.828 1 91.19 145 LEU B CA 1
ATOM 3032 C C . LEU B 1 145 ? -14.531 -11.891 -20.719 1 91.19 145 LEU B C 1
ATOM 3034 O O . LEU B 1 145 ? -15.234 -12.18 -19.75 1 91.19 145 LEU B O 1
ATOM 3038 N N . THR B 1 146 ? -14.906 -11.148 -21.688 1 90.31 146 THR B N 1
ATOM 3039 C CA . THR B 1 146 ? -16.234 -10.539 -21.672 1 90.31 146 THR B CA 1
ATOM 3040 C C . THR B 1 146 ? -17.297 -11.539 -22.141 1 90.31 146 THR B C 1
ATOM 3042 O O . THR B 1 146 ? -16.953 -12.625 -22.609 1 90.31 146 THR B O 1
ATOM 3045 N N . ASP B 1 147 ? -18.531 -11.133 -21.938 1 87.31 147 ASP B N 1
ATOM 3046 C CA . ASP B 1 147 ? -19.625 -11.953 -22.422 1 87.31 147 ASP B CA 1
ATOM 3047 C C . ASP B 1 147 ? -19.516 -12.172 -23.938 1 87.31 147 ASP B C 1
ATOM 3049 O O . ASP B 1 147 ? -19.828 -13.25 -24.438 1 87.31 147 ASP B O 1
ATOM 3053 N N . ALA B 1 148 ? -19.078 -11.172 -24.578 1 88.69 148 ALA B N 1
ATOM 3054 C CA . ALA B 1 148 ? -18.891 -11.266 -26.016 1 88.69 148 ALA B CA 1
ATOM 3055 C C . ALA B 1 148 ? -17.781 -12.266 -26.359 1 88.69 148 ALA B C 1
ATOM 3057 O O . ALA B 1 148 ? -17.906 -13.039 -27.312 1 88.69 148 ALA B O 1
ATOM 3058 N N . ASP B 1 149 ? -16.766 -12.289 -25.594 1 89.25 149 ASP B N 1
ATOM 3059 C CA . ASP B 1 149 ? -15.68 -13.25 -25.781 1 89.25 149 ASP B CA 1
ATOM 3060 C C . ASP B 1 149 ? -16.172 -14.68 -25.562 1 89.25 149 ASP B C 1
ATOM 3062 O O . ASP B 1 149 ? -15.789 -15.586 -26.312 1 89.25 149 ASP B O 1
ATOM 3066 N N . PHE B 1 150 ? -17 -14.781 -24.594 1 84.88 150 PHE B N 1
ATOM 3067 C CA . PHE B 1 150 ? -17.547 -16.094 -24.312 1 84.88 150 PHE B CA 1
ATOM 3068 C C . PHE B 1 150 ? -18.375 -16.594 -25.484 1 84.88 150 PHE B C 1
ATOM 3070 O O . PHE B 1 150 ? -18.328 -17.781 -25.828 1 84.88 150 PHE B O 1
ATOM 3077 N N . LEU B 1 151 ? -19.125 -15.75 -25.969 1 85.38 151 LEU B N 1
ATOM 3078 C CA . LEU B 1 151 ? -19.953 -16.109 -27.125 1 85.38 151 LEU B CA 1
ATOM 3079 C C . LEU B 1 151 ? -19.062 -16.547 -28.297 1 85.38 151 LEU B C 1
ATOM 3081 O O . LEU B 1 151 ? -19.359 -17.531 -28.969 1 85.38 151 LEU B O 1
ATOM 3085 N N . GLU B 1 152 ? -18.047 -15.852 -28.484 1 89 152 GLU B N 1
ATOM 3086 C CA . GLU B 1 152 ? -17.109 -16.203 -29.531 1 89 152 GLU B CA 1
ATOM 3087 C C . GLU B 1 152 ? -16.484 -17.562 -29.297 1 89 152 GLU B C 1
ATOM 3089 O O . GLU B 1 152 ? -16.359 -18.375 -30.219 1 89 152 GLU B O 1
ATOM 3094 N N . LEU B 1 153 ? -16.109 -17.781 -28.125 1 88.25 153 LEU B N 1
ATOM 3095 C CA . LEU B 1 153 ? -15.5 -19.047 -27.75 1 88.25 153 LEU B CA 1
ATOM 3096 C C . LEU B 1 153 ? -16.484 -20.203 -27.953 1 88.25 153 LEU B C 1
ATOM 3098 O O . LEU B 1 153 ? -16.109 -21.25 -28.469 1 88.25 153 LEU B O 1
ATOM 3102 N N . ARG B 1 154 ? -17.656 -19.953 -27.594 1 83.62 154 ARG B N 1
ATOM 3103 C CA . ARG B 1 154 ? -18.688 -20.984 -27.75 1 83.62 154 ARG B CA 1
ATOM 3104 C C . ARG B 1 154 ? -18.891 -21.344 -29.219 1 83.62 154 ARG B C 1
ATOM 3106 O O . ARG B 1 154 ? -19.141 -22.5 -29.547 1 83.62 154 ARG B O 1
ATOM 3113 N N . GLN B 1 155 ? -18.688 -20.422 -29.969 1 86.25 155 GLN B N 1
ATOM 3114 C CA . GLN B 1 155 ? -18.906 -20.609 -31.406 1 86.25 155 GLN B CA 1
ATOM 3115 C C . GLN B 1 155 ? -17.703 -21.312 -32.031 1 86.25 155 GLN B C 1
ATOM 3117 O O . GLN B 1 155 ? -17.828 -21.891 -33.125 1 86.25 155 GLN B O 1
ATOM 3122 N N . SER B 1 156 ? -16.578 -21.281 -31.422 1 84.5 156 SER B N 1
ATOM 3123 C CA . SER B 1 156 ? -15.359 -21.828 -31.984 1 84.5 156 SER B CA 1
ATOM 3124 C C . SER B 1 156 ? -15.352 -23.359 -31.891 1 84.5 156 SER B C 1
ATOM 3126 O O . SER B 1 156 ? -14.562 -24.016 -32.562 1 84.5 156 SER B O 1
ATOM 3128 N N . LYS B 1 157 ? -16.234 -23.984 -31.172 1 79.75 157 LYS B N 1
ATOM 3129 C CA . LYS B 1 157 ? -16.344 -25.422 -30.953 1 79.75 157 LYS B CA 1
ATOM 3130 C C . LYS B 1 157 ? -15.062 -25.984 -30.344 1 79.75 157 LYS B C 1
ATOM 3132 O O . LYS B 1 157 ? -14.641 -27.094 -30.688 1 79.75 157 LYS B O 1
ATOM 3137 N N . GLY B 1 158 ? -14.289 -25.156 -29.656 1 80.75 158 GLY B N 1
ATOM 3138 C CA . GLY B 1 158 ? -13.133 -25.656 -28.922 1 80.75 158 GLY B CA 1
ATOM 3139 C C . GLY B 1 158 ? -13.461 -26.797 -27.984 1 80.75 158 GLY B C 1
ATOM 3140 O O . GLY B 1 158 ? -14.57 -26.875 -27.453 1 80.75 158 GLY B O 1
ATOM 3141 N N . ARG B 1 159 ? -12.508 -27.734 -27.859 1 82.5 159 ARG B N 1
ATOM 3142 C CA . ARG B 1 159 ? -12.703 -29.016 -27.172 1 82.5 159 ARG B CA 1
ATOM 3143 C C . ARG B 1 159 ? -13.297 -28.797 -25.781 1 82.5 159 ARG B C 1
ATOM 3145 O O . ARG B 1 159 ? -14.172 -29.547 -25.359 1 82.5 159 ARG B O 1
ATOM 3152 N N . TYR B 1 160 ? -12.844 -27.781 -25.109 1 80.88 160 TYR B N 1
ATOM 3153 C CA . TYR B 1 160 ? -13.219 -27.641 -23.703 1 80.88 160 TYR B CA 1
ATOM 3154 C C . TYR B 1 160 ? -14.055 -26.391 -23.484 1 80.88 160 TYR B C 1
ATOM 3156 O O . TYR B 1 160 ? -14.328 -26.016 -22.344 1 80.88 160 TYR B O 1
ATOM 3164 N N . VAL B 1 161 ? -14.477 -25.766 -24.453 1 82.62 161 VAL B N 1
ATOM 3165 C CA . VAL B 1 161 ? -15.125 -24.469 -24.359 1 82.62 161 VAL B CA 1
ATOM 3166 C C . VAL B 1 161 ? -16.484 -24.609 -23.656 1 82.62 161 VAL B C 1
ATOM 3168 O O . VAL B 1 161 ? -16.859 -23.75 -22.859 1 82.62 161 VAL B O 1
ATOM 3171 N N . GLN B 1 162 ? -17.125 -25.609 -23.969 1 78.56 162 GLN B N 1
ATOM 3172 C CA . GLN B 1 162 ? -18.438 -25.812 -23.344 1 78.56 162 GLN B CA 1
ATOM 3173 C C . GLN B 1 162 ? -18.297 -26.062 -21.844 1 78.56 162 GLN B C 1
ATOM 3175 O O . GLN B 1 162 ? -19.031 -25.469 -21.047 1 78.56 162 GLN B O 1
ATOM 3180 N N . LEU B 1 163 ? -17.391 -26.891 -21.578 1 77.94 163 LEU B N 1
ATOM 3181 C CA . LEU B 1 163 ? -17.156 -27.172 -20.172 1 77.94 163 LEU B CA 1
ATOM 3182 C C . LEU B 1 163 ? -16.75 -25.906 -19.422 1 77.94 163 LEU B C 1
ATOM 3184 O O . LEU B 1 163 ? -17.266 -25.641 -18.328 1 77.94 163 LEU B O 1
ATOM 3188 N N . LEU B 1 164 ? -15.844 -25.156 -19.984 1 81.12 164 LEU B N 1
ATOM 3189 C CA . LEU B 1 164 ? -15.367 -23.922 -19.391 1 81.12 164 LEU B CA 1
ATOM 3190 C C . LEU B 1 164 ? -16.5 -22.906 -19.234 1 81.12 164 LEU B C 1
ATOM 3192 O O . LEU B 1 164 ? -16.562 -22.188 -18.234 1 81.12 164 LEU B O 1
ATOM 3196 N N . GLY B 1 165 ? -17.281 -22.891 -20.234 1 76.81 165 GLY B N 1
ATOM 3197 C CA . GLY B 1 165 ? -18.438 -22 -20.172 1 76.81 165 GLY B CA 1
ATOM 3198 C C . GLY B 1 165 ? -19.359 -22.312 -19.016 1 76.81 165 GLY B C 1
ATOM 3199 O O . GLY B 1 165 ? -19.797 -21.406 -18.297 1 76.81 165 GLY B O 1
ATOM 3200 N N . ASP B 1 166 ? -19.609 -23.5 -18.797 1 75.88 166 ASP B N 1
ATOM 3201 C CA . ASP B 1 166 ? -20.453 -23.922 -17.688 1 75.88 166 ASP B CA 1
ATOM 3202 C C . ASP B 1 166 ? -19.828 -23.594 -16.344 1 75.88 166 ASP B C 1
ATOM 3204 O O . ASP B 1 166 ? -20.516 -23.141 -15.422 1 75.88 166 ASP B O 1
ATOM 3208 N N . MET B 1 167 ? -18.547 -23.719 -16.281 1 74.19 167 MET B N 1
ATOM 3209 C CA . MET B 1 167 ? -17.797 -23.453 -15.055 1 74.19 167 MET B CA 1
ATOM 3210 C C . MET B 1 167 ? -17.781 -21.969 -14.742 1 74.19 167 MET B C 1
ATOM 3212 O O . MET B 1 167 ? -17.891 -21.562 -13.586 1 74.19 167 MET B O 1
ATOM 3216 N N . CYS B 1 168 ? -17.625 -21.234 -15.82 1 76.69 168 CYS B N 1
ATOM 3217 C CA . CYS B 1 168 ? -17.375 -19.812 -15.664 1 76.69 168 CYS B CA 1
ATOM 3218 C C . CYS B 1 168 ? -18.672 -19.062 -15.367 1 76.69 168 CYS B C 1
ATOM 3220 O O . CYS B 1 168 ? -18.641 -17.938 -14.867 1 76.69 168 CYS B O 1
ATOM 3222 N N . LYS B 1 169 ? -19.781 -19.734 -15.68 1 72.56 169 LYS B N 1
ATOM 3223 C CA . LYS B 1 169 ? -21.062 -19.062 -15.445 1 72.56 169 LYS B CA 1
ATOM 3224 C C . LYS B 1 169 ? -21.203 -18.641 -13.984 1 72.56 169 LYS B C 1
ATOM 3226 O O . LYS B 1 169 ? -21.594 -17.516 -13.688 1 72.56 169 LYS B O 1
ATOM 3231 N N . PHE B 1 170 ? -20.844 -19.547 -13.102 1 68.12 170 PHE B N 1
ATOM 3232 C CA . PHE B 1 170 ? -20.922 -19.266 -11.672 1 68.12 170 PHE B CA 1
ATOM 3233 C C . PHE B 1 170 ? -20 -18.109 -11.305 1 68.12 170 PHE B C 1
ATOM 3235 O O . PHE B 1 170 ? -20.406 -17.188 -10.602 1 68.12 170 PHE B O 1
ATOM 3242 N N . TYR B 1 171 ? -18.859 -18.203 -11.844 1 69.38 171 TYR B N 1
ATOM 3243 C CA . TYR B 1 171 ? -17.828 -17.203 -11.57 1 69.38 171 TYR B CA 1
ATOM 3244 C C . TYR B 1 171 ? -18.234 -15.852 -12.141 1 69.38 171 TYR B C 1
ATOM 3246 O O . TYR B 1 171 ? -18.016 -14.82 -11.5 1 69.38 171 TYR B O 1
ATOM 3254 N N . ARG B 1 172 ? -18.781 -15.852 -13.258 1 72.19 172 ARG B N 1
ATOM 3255 C CA . ARG B 1 172 ? -19.266 -14.648 -13.922 1 72.19 172 ARG B CA 1
ATOM 3256 C C . ARG B 1 172 ? -20.359 -13.977 -13.117 1 72.19 172 ARG B C 1
ATOM 3258 O O . ARG B 1 172 ? -20.359 -12.758 -12.93 1 72.19 172 ARG B O 1
ATOM 3265 N N . ASP B 1 173 ? -21.219 -14.773 -12.641 1 70.38 173 ASP B N 1
ATOM 3266 C CA . ASP B 1 173 ? -22.328 -14.234 -11.867 1 70.38 173 ASP B CA 1
ATOM 3267 C C . ASP B 1 173 ? -21.844 -13.578 -10.578 1 70.38 173 ASP B C 1
ATOM 3269 O O . ASP B 1 173 ? -22.359 -12.531 -10.172 1 70.38 173 ASP B O 1
ATOM 3273 N N . TRP B 1 174 ? -20.875 -14.18 -10.055 1 66.75 174 TRP B N 1
ATOM 3274 C CA . TRP B 1 174 ? -20.281 -13.617 -8.852 1 66.75 174 TRP B CA 1
ATOM 3275 C C . TRP B 1 174 ? -19.625 -12.273 -9.148 1 66.75 174 TRP B C 1
ATOM 3277 O O . TRP B 1 174 ? -19.766 -11.32 -8.367 1 66.75 174 TRP B O 1
ATOM 3287 N N . HIS B 1 175 ? -18.906 -12.102 -10.219 1 69.75 175 HIS B N 1
ATOM 3288 C CA . HIS B 1 175 ? -18.219 -10.867 -10.578 1 69.75 175 HIS B CA 1
ATOM 3289 C C . HIS B 1 175 ? -19.203 -9.734 -10.844 1 69.75 175 HIS B C 1
ATOM 3291 O O . HIS B 1 175 ? -18.938 -8.586 -10.484 1 69.75 175 HIS B O 1
ATOM 3297 N N . VAL B 1 176 ? -20.359 -10.125 -11.469 1 69.81 176 VAL B N 1
ATOM 3298 C CA . VAL B 1 176 ? -21.375 -9.109 -11.695 1 69.81 176 VAL B CA 1
ATOM 3299 C C . VAL B 1 176 ? -21.906 -8.586 -10.359 1 69.81 176 VAL B C 1
ATOM 3301 O O . VAL B 1 176 ? -21.984 -7.375 -10.156 1 69.81 176 VAL B O 1
ATOM 3304 N N . LYS B 1 177 ? -22.062 -9.414 -9.43 1 69.38 177 LYS B N 1
ATOM 3305 C CA . LYS B 1 177 ? -22.641 -9.039 -8.133 1 69.38 177 LYS B CA 1
ATOM 3306 C C . LYS B 1 177 ? -21.609 -8.281 -7.289 1 69.38 177 LYS B C 1
ATOM 3308 O O . LYS B 1 177 ? -21.969 -7.312 -6.609 1 69.38 177 LYS B O 1
ATOM 3313 N N . SER B 1 178 ? -20.359 -8.695 -7.406 1 67.56 178 SER B N 1
ATOM 3314 C CA . SER B 1 178 ? -19.328 -8.164 -6.512 1 67.56 178 SER B CA 1
ATOM 3315 C C . SER B 1 178 ? -18.734 -6.875 -7.062 1 67.56 178 SER B C 1
ATOM 3317 O O . SER B 1 178 ? -18.531 -5.914 -6.32 1 67.56 178 SER B O 1
ATOM 3319 N N . ASP B 1 179 ? -18.5 -6.812 -8.398 1 70.69 179 ASP B N 1
ATOM 3320 C CA . ASP B 1 179 ? -17.688 -5.746 -8.984 1 70.69 179 ASP B CA 1
ATOM 3321 C C . ASP B 1 179 ? -18.469 -5.016 -10.078 1 70.69 179 ASP B C 1
ATOM 3323 O O . ASP B 1 179 ? -18.016 -3.977 -10.578 1 70.69 179 ASP B O 1
ATOM 3327 N N . GLY B 1 180 ? -19.578 -5.547 -10.484 1 70.88 180 GLY B N 1
ATOM 3328 C CA . GLY B 1 180 ? -20.312 -4.984 -11.609 1 70.88 180 GLY B CA 1
ATOM 3329 C C . GLY B 1 180 ? -19.656 -5.262 -12.945 1 70.88 180 GLY B C 1
ATOM 3330 O O . GLY B 1 180 ? -19.922 -4.574 -13.938 1 70.88 180 GLY B O 1
ATOM 3331 N N . VAL B 1 181 ? -18.781 -6.266 -12.859 1 72.69 181 VAL B N 1
ATOM 3332 C CA . VAL B 1 181 ? -18.031 -6.59 -14.07 1 72.69 181 VAL B CA 1
ATOM 3333 C C . VAL B 1 181 ? -18.766 -7.656 -14.867 1 72.69 181 VAL B C 1
ATOM 3335 O O . VAL B 1 181 ? -19.109 -8.719 -14.344 1 72.69 181 VAL B O 1
ATOM 3338 N N . HIS B 1 182 ? -19.078 -7.363 -16.141 1 79.19 182 HIS B N 1
ATOM 3339 C CA . HIS B 1 182 ? -19.672 -8.336 -17.062 1 79.19 182 HIS B CA 1
ATOM 3340 C C . HIS B 1 182 ? -18.578 -9.156 -17.766 1 79.19 182 HIS B C 1
ATOM 3342 O O . HIS B 1 182 ? -18.094 -8.766 -18.828 1 79.19 182 HIS B O 1
ATOM 3348 N N . GLY B 1 183 ? -18.266 -10.227 -17.219 1 85.75 183 GLY B N 1
ATOM 3349 C CA . GLY B 1 183 ? -17.156 -11.078 -17.609 1 85.75 183 GLY B CA 1
ATOM 3350 C C . GLY B 1 183 ? -16.391 -11.641 -16.422 1 85.75 183 GLY B C 1
ATOM 3351 O O . GLY B 1 183 ? -16.891 -11.656 -15.297 1 85.75 183 GLY B O 1
ATOM 3352 N N . ILE B 1 184 ? -15.281 -12.266 -16.766 1 87.88 184 ILE B N 1
ATOM 3353 C CA . ILE B 1 184 ? -14.484 -12.836 -15.688 1 87.88 184 ILE B CA 1
ATOM 3354 C C . ILE B 1 184 ? -13.023 -12.398 -15.844 1 87.88 184 ILE B C 1
ATOM 3356 O O . ILE B 1 184 ? -12.516 -12.305 -16.953 1 87.88 184 ILE B O 1
ATOM 3360 N N . PHE B 1 185 ? -12.406 -12.078 -14.703 1 91.38 185 PHE B N 1
ATOM 3361 C CA . PHE B 1 185 ? -10.969 -11.844 -14.688 1 91.38 185 PHE B CA 1
ATOM 3362 C C . PHE B 1 185 ? -10.203 -13.148 -14.836 1 91.38 185 PHE B C 1
ATOM 3364 O O . PHE B 1 185 ? -10.562 -14.164 -14.234 1 91.38 185 PHE B O 1
ATOM 3371 N N . LEU B 1 186 ? -9.203 -13.141 -15.648 1 93.56 186 LEU B N 1
ATOM 3372 C CA . LEU B 1 186 ? -8.438 -14.344 -15.953 1 93.56 186 LEU B CA 1
ATOM 3373 C C . LEU B 1 186 ? -7.184 -14.422 -15.086 1 93.56 186 LEU B C 1
ATOM 3375 O O . LEU B 1 186 ? -6.066 -14.414 -15.602 1 93.56 186 LEU B O 1
ATOM 3379 N N . HIS B 1 187 ? -7.352 -14.602 -13.758 1 95.62 187 HIS B N 1
ATOM 3380 C CA . HIS B 1 187 ? -6.242 -14.602 -12.812 1 95.62 187 HIS B CA 1
ATOM 3381 C C . HIS B 1 187 ? -5.242 -15.711 -13.133 1 95.62 187 HIS B C 1
ATOM 3383 O O . HIS B 1 187 ? -4.09 -15.438 -13.477 1 95.62 187 HIS B O 1
ATOM 3389 N N . ASP B 1 188 ? -5.688 -16.953 -13.188 1 96.62 188 ASP B N 1
ATOM 3390 C CA . ASP B 1 188 ? -4.812 -18.109 -13.367 1 96.62 188 ASP B CA 1
ATOM 3391 C C . ASP B 1 188 ? -4.238 -18.156 -14.781 1 96.62 188 ASP B C 1
ATOM 3393 O O . ASP B 1 188 ? -3.025 -18.281 -14.961 1 96.62 188 ASP B O 1
ATOM 3397 N N . PRO B 1 189 ? -5.086 -17.906 -15.828 1 96.94 189 PRO B N 1
ATOM 3398 C CA . PRO B 1 189 ? -4.543 -17.969 -17.188 1 96.94 189 PRO B CA 1
ATOM 3399 C C . PRO B 1 189 ? -3.484 -16.891 -17.438 1 96.94 189 PRO B C 1
ATOM 3401 O O . PRO B 1 189 ? -2.494 -17.141 -18.125 1 96.94 189 PRO B O 1
ATOM 3404 N N . VAL B 1 190 ? -3.701 -15.727 -16.906 1 98.56 190 VAL B N 1
ATOM 3405 C CA . VAL B 1 190 ? -2.756 -14.633 -17.109 1 98.56 190 VAL B CA 1
ATOM 3406 C C . VAL B 1 190 ? -1.409 -14.984 -16.484 1 98.56 190 VAL B C 1
ATOM 3408 O O . VAL B 1 190 ? -0.357 -14.719 -17.078 1 98.56 190 VAL B O 1
ATOM 3411 N N . SER B 1 191 ? -1.411 -15.586 -15.32 1 98.69 191 SER B N 1
ATOM 3412 C CA . SER B 1 191 ? -0.186 -16.016 -14.656 1 98.69 191 SER B CA 1
ATOM 3413 C C . SER B 1 191 ? 0.528 -17.094 -15.461 1 98.69 191 SER B C 1
ATOM 3415 O O . SER B 1 191 ? 1.759 -17.109 -15.531 1 98.69 191 SER B O 1
ATOM 3417 N N . PHE B 1 192 ? -0.238 -18 -16.125 1 98.5 192 PHE B N 1
ATOM 3418 C CA . PHE B 1 192 ? 0.344 -19 -17.016 1 98.5 192 PHE B CA 1
ATOM 3419 C C . PHE B 1 192 ? 1.047 -18.328 -18.188 1 98.5 192 PHE B C 1
ATOM 3421 O O . PHE B 1 192 ? 2.172 -18.688 -18.531 1 98.5 192 PHE B O 1
ATOM 3428 N N . VAL B 1 193 ? 0.351 -17.312 -18.766 1 98.81 193 VAL B N 1
ATOM 3429 C CA . VAL B 1 193 ? 0.926 -16.625 -19.906 1 98.81 193 VAL B CA 1
ATOM 3430 C C . VAL B 1 193 ? 2.217 -15.914 -19.5 1 98.81 193 VAL B C 1
ATOM 3432 O O . VAL B 1 193 ? 3.182 -15.875 -20.266 1 98.81 193 VAL B O 1
ATOM 3435 N N . ALA B 1 194 ? 2.316 -15.398 -18.266 1 98.81 194 ALA B N 1
ATOM 3436 C CA . ALA B 1 194 ? 3.525 -14.742 -17.766 1 98.81 194 ALA B CA 1
ATOM 3437 C C . ALA B 1 194 ? 4.695 -15.719 -17.719 1 98.81 194 ALA B C 1
ATOM 3439 O O . ALA B 1 194 ? 5.855 -15.312 -17.859 1 98.81 194 ALA B O 1
ATOM 3440 N N . LEU B 1 195 ? 4.418 -16.984 -17.5 1 98.69 195 LEU B N 1
ATOM 3441 C CA . LEU B 1 195 ? 5.457 -18 -17.469 1 98.69 195 LEU B CA 1
ATOM 3442 C C . LEU B 1 195 ? 5.957 -18.328 -18.875 1 98.69 195 LEU B C 1
ATOM 3444 O O . LEU B 1 195 ? 7.164 -18.406 -19.094 1 98.69 195 LEU B O 1
ATOM 3448 N N . VAL B 1 196 ? 4.984 -18.422 -19.891 1 98.31 196 VAL B N 1
ATOM 3449 C CA . VAL B 1 196 ? 5.359 -18.969 -21.188 1 98.31 196 VAL B CA 1
ATOM 3450 C C . VAL B 1 196 ? 5.633 -17.844 -22.172 1 98.31 196 VAL B C 1
ATOM 3452 O O . VAL B 1 196 ? 6.344 -18.031 -23.156 1 98.31 196 VAL B O 1
ATOM 3455 N N . ARG B 1 197 ? 5.016 -16.672 -21.953 1 98.5 197 ARG B N 1
ATOM 3456 C CA . ARG B 1 197 ? 5.207 -15.492 -22.797 1 98.5 197 ARG B CA 1
ATOM 3457 C C . ARG B 1 197 ? 5.52 -14.258 -21.953 1 98.5 197 ARG B C 1
ATOM 3459 O O . ARG B 1 197 ? 4.801 -13.258 -22.016 1 98.5 197 ARG B O 1
ATOM 3466 N N . PRO B 1 198 ? 6.684 -14.328 -21.234 1 98.62 198 PRO B N 1
ATOM 3467 C CA . PRO B 1 198 ? 7.031 -13.18 -20.391 1 98.62 198 PRO B CA 1
ATOM 3468 C C . PRO B 1 198 ? 7.258 -11.906 -21.188 1 98.62 198 PRO B C 1
ATOM 3470 O O . PRO B 1 198 ? 7.227 -10.805 -20.641 1 98.62 198 PRO B O 1
ATOM 3473 N N . ASP B 1 199 ? 7.395 -12.047 -22.5 1 98.56 199 ASP B N 1
ATOM 3474 C CA . ASP B 1 199 ? 7.641 -10.906 -23.375 1 98.56 199 ASP B CA 1
ATOM 3475 C C . ASP B 1 199 ? 6.41 -10.008 -23.469 1 98.56 199 ASP B C 1
ATOM 3477 O O . ASP B 1 199 ? 6.508 -8.852 -23.891 1 98.56 199 ASP B O 1
ATOM 3481 N N . LEU B 1 200 ? 5.27 -10.477 -23.062 1 98.81 200 LEU B N 1
ATOM 3482 C CA . LEU B 1 200 ? 4.023 -9.719 -23.156 1 98.81 200 LEU B CA 1
ATOM 3483 C C . LEU B 1 200 ? 3.812 -8.875 -21.906 1 98.81 200 LEU B C 1
ATOM 3485 O O . LEU B 1 200 ? 2.791 -8.195 -21.766 1 98.81 200 LEU B O 1
ATOM 3489 N N . PHE B 1 201 ? 4.766 -8.906 -21 1 98.88 201 PHE B N 1
ATOM 3490 C CA . PHE B 1 201 ? 4.719 -8.172 -19.734 1 98.88 201 PHE B CA 1
ATOM 3491 C C . PHE B 1 201 ? 5.965 -7.309 -19.562 1 98.88 201 PHE B C 1
ATOM 3493 O O . PHE B 1 201 ? 6.996 -7.574 -20.188 1 98.88 201 PHE B O 1
ATOM 3500 N N . THR B 1 202 ? 5.867 -6.293 -18.844 1 98.75 202 THR B N 1
ATOM 3501 C CA . THR B 1 202 ? 7.043 -5.641 -18.266 1 98.75 202 THR B CA 1
ATOM 3502 C C . THR B 1 202 ? 7.125 -5.891 -16.766 1 98.75 202 THR B C 1
ATOM 3504 O O . THR B 1 202 ? 6.109 -6.152 -16.125 1 98.75 202 THR B O 1
ATOM 3507 N N . PHE B 1 203 ? 8.297 -5.859 -16.25 1 98.62 203 PHE B N 1
ATOM 3508 C CA . PHE B 1 203 ? 8.531 -6.16 -14.836 1 98.62 203 PHE B CA 1
ATOM 3509 C C . PHE B 1 203 ? 9.359 -5.059 -14.188 1 98.62 203 PHE B C 1
ATOM 3511 O O . PHE B 1 203 ? 10.156 -4.391 -14.852 1 98.62 203 PHE B O 1
ATOM 3518 N N . LYS B 1 204 ? 9.078 -4.859 -12.961 1 97.94 204 LYS B N 1
ATOM 3519 C CA . LYS B 1 204 ? 9.938 -4.047 -12.102 1 97.94 204 LYS B CA 1
ATOM 3520 C C . LYS B 1 204 ? 10.57 -4.895 -11 1 97.94 204 LYS B C 1
ATOM 3522 O O . LYS B 1 204 ? 9.922 -5.789 -10.453 1 97.94 204 LYS B O 1
ATOM 3527 N N . LYS B 1 205 ? 11.789 -4.562 -10.734 1 98.12 205 LYS B N 1
ATOM 3528 C CA . LYS B 1 205 ? 12.5 -5.297 -9.695 1 98.12 205 LYS B CA 1
ATOM 3529 C C . LYS B 1 205 ? 12.43 -4.57 -8.352 1 98.12 205 LYS B C 1
ATOM 3531 O O . LYS B 1 205 ? 12.5 -3.342 -8.305 1 98.12 205 LYS B O 1
ATOM 3536 N N . GLY B 1 206 ? 12.273 -5.336 -7.277 1 98 206 GLY B N 1
ATOM 3537 C CA . GLY B 1 206 ? 12.281 -4.801 -5.922 1 98 206 GLY B CA 1
ATOM 3538 C C . GLY B 1 206 ? 12.203 -5.879 -4.855 1 98 206 GLY B C 1
ATOM 3539 O O . GLY B 1 206 ? 11.93 -7.043 -5.16 1 98 206 GLY B O 1
ATOM 3540 N N . VAL B 1 207 ? 12.516 -5.508 -3.658 1 98.62 207 VAL B N 1
ATOM 3541 C CA . VAL B 1 207 ? 12.367 -6.414 -2.525 1 98.62 207 VAL B CA 1
ATOM 3542 C C . VAL B 1 207 ? 10.922 -6.406 -2.039 1 98.62 207 VAL B C 1
ATOM 3544 O O . VAL B 1 207 ? 10.375 -5.348 -1.714 1 98.62 207 VAL B O 1
ATOM 3547 N N . VAL B 1 208 ? 10.312 -7.551 -2.064 1 98.81 208 VAL B N 1
ATOM 3548 C CA . VAL B 1 208 ? 8.922 -7.672 -1.65 1 98.81 208 VAL B CA 1
ATOM 3549 C C . VAL B 1 208 ? 8.852 -8.328 -0.271 1 98.81 208 VAL B C 1
ATOM 3551 O O . VAL B 1 208 ? 9.492 -9.344 -0.025 1 98.81 208 VAL B O 1
ATOM 3554 N N . ARG B 1 209 ? 8.117 -7.73 0.63 1 98.81 209 ARG B N 1
ATOM 3555 C CA . ARG B 1 209 ? 7.773 -8.289 1.934 1 98.81 209 ARG B CA 1
ATOM 3556 C C . ARG B 1 209 ? 6.262 -8.422 2.092 1 98.81 209 ARG B C 1
ATOM 3558 O O . ARG B 1 209 ? 5.5 -7.742 1.4 1 98.81 209 ARG B O 1
ATOM 3565 N N . VAL B 1 210 ? 5.863 -9.336 2.93 1 98.81 210 VAL B N 1
ATOM 3566 C CA . VAL B 1 210 ? 4.453 -9.594 3.18 1 98.81 210 VAL B CA 1
ATOM 3567 C C . VAL B 1 210 ? 4.125 -9.312 4.645 1 98.81 210 VAL B C 1
ATOM 3569 O O . VAL B 1 210 ? 4.816 -9.805 5.547 1 98.81 210 VAL B O 1
ATOM 3572 N N . GLU B 1 211 ? 3.15 -8.461 4.867 1 98.62 211 GLU B N 1
ATOM 3573 C CA . GLU B 1 211 ? 2.678 -8.273 6.234 1 98.62 211 GLU B CA 1
ATOM 3574 C C . GLU B 1 211 ? 1.966 -9.523 6.75 1 98.62 211 GLU B C 1
ATOM 3576 O O . GLU B 1 211 ? 1.098 -10.07 6.066 1 98.62 211 GLU B O 1
ATOM 3581 N N . THR B 1 212 ? 2.324 -10.016 7.941 1 98.25 212 THR B N 1
ATOM 3582 C CA . THR B 1 212 ? 1.806 -11.289 8.414 1 98.25 212 THR B CA 1
ATOM 3583 C C . THR B 1 212 ? 0.871 -11.094 9.602 1 98.25 212 THR B C 1
ATOM 3585 O O . THR B 1 212 ? 0.383 -12.062 10.188 1 98.25 212 THR B O 1
ATOM 3588 N N . GLN B 1 213 ? 0.602 -9.875 9.977 1 97.12 213 GLN B N 1
ATOM 3589 C CA . GLN B 1 213 ? -0.256 -9.594 11.117 1 97.12 213 GLN B CA 1
ATOM 3590 C C . GLN B 1 213 ? -0.98 -8.258 10.953 1 97.12 213 GLN B C 1
ATOM 3592 O O . GLN B 1 213 ? -0.744 -7.539 9.984 1 97.12 213 GLN B O 1
ATOM 3597 N N . GLY B 1 214 ? -1.927 -8.031 11.906 1 97.56 214 GLY B N 1
ATOM 3598 C CA . GLY B 1 214 ? -2.637 -6.766 11.906 1 97.56 214 GLY B CA 1
ATOM 3599 C C . GLY B 1 214 ? -3.719 -6.684 10.844 1 97.56 214 GLY B C 1
ATOM 3600 O O . GLY B 1 214 ? -4.102 -7.699 10.266 1 97.56 214 GLY B O 1
ATOM 3601 N N . ILE B 1 215 ? -4.199 -5.461 10.523 1 97.75 215 ILE B N 1
ATOM 3602 C CA . ILE B 1 215 ? -5.34 -5.262 9.633 1 97.75 215 ILE B CA 1
ATOM 3603 C C . ILE B 1 215 ? -4.887 -5.391 8.18 1 97.75 215 ILE B C 1
ATOM 3605 O O . ILE B 1 215 ? -5.715 -5.551 7.277 1 97.75 215 ILE B O 1
ATOM 3609 N N . CYS B 1 216 ? -3.551 -5.34 7.992 1 97.44 216 CYS B N 1
ATOM 3610 C CA . CYS B 1 216 ? -3.031 -5.422 6.633 1 97.44 216 CYS B CA 1
ATOM 3611 C C . CYS B 1 216 ? -2.395 -6.781 6.371 1 97.44 216 CYS B C 1
ATOM 3613 O O . CYS B 1 216 ? -1.57 -6.922 5.465 1 97.44 216 CYS B O 1
ATOM 3615 N N . MET B 1 217 ? -2.807 -7.777 7.227 1 97.81 217 MET B N 1
ATOM 3616 C CA . MET B 1 217 ? -2.289 -9.125 6.996 1 97.81 217 MET B CA 1
ATOM 3617 C C . MET B 1 217 ? -2.51 -9.555 5.551 1 97.81 217 MET B C 1
ATOM 3619 O O . MET B 1 217 ? -3.613 -9.414 5.016 1 97.81 217 MET B O 1
ATOM 3623 N N . GLY B 1 218 ? -1.406 -10.008 4.867 1 98.19 218 GLY B N 1
ATOM 3624 C CA . GLY B 1 218 ? -1.472 -10.445 3.484 1 98.19 218 GLY B CA 1
ATOM 3625 C C . GLY B 1 218 ? -1.102 -9.359 2.494 1 98.19 218 GLY B C 1
ATOM 3626 O O . GLY B 1 218 ? -1.024 -9.609 1.289 1 98.19 218 GLY B O 1
ATOM 3627 N N . HIS B 1 219 ? -0.847 -8.172 2.998 1 98.12 219 HIS B N 1
ATOM 3628 C CA . HIS B 1 219 ? -0.456 -7.074 2.119 1 98.12 219 HIS B CA 1
ATOM 3629 C C . HIS B 1 219 ? 0.96 -7.273 1.589 1 98.12 219 HIS B C 1
ATOM 3631 O O . HIS B 1 219 ? 1.86 -7.656 2.338 1 98.12 219 HIS B O 1
ATOM 3637 N N . THR B 1 220 ? 1.146 -7.078 0.313 1 98.56 220 THR B N 1
ATOM 3638 C CA . THR B 1 220 ? 2.461 -7.121 -0.318 1 98.56 220 THR B CA 1
ATOM 3639 C C . THR B 1 220 ? 2.986 -5.715 -0.571 1 98.56 220 THR B C 1
ATOM 3641 O O . THR B 1 220 ? 2.285 -4.879 -1.147 1 98.56 220 THR B O 1
ATOM 3644 N N . LEU B 1 221 ? 4.172 -5.461 -0.115 1 97.81 221 LEU B N 1
ATOM 3645 C CA . LEU B 1 221 ? 4.793 -4.156 -0.31 1 97.81 221 LEU B CA 1
ATOM 3646 C C . LEU B 1 221 ? 6.199 -4.301 -0.878 1 97.81 221 LEU B C 1
ATOM 3648 O O . LEU B 1 221 ? 6.965 -5.16 -0.434 1 97.81 221 LEU B O 1
ATOM 3652 N N . MET B 1 222 ? 6.504 -3.506 -1.865 1 97.31 222 MET B N 1
ATOM 3653 C CA . MET B 1 222 ? 7.746 -3.623 -2.627 1 97.31 222 MET B CA 1
ATOM 3654 C C . MET B 1 222 ? 8.617 -2.387 -2.441 1 97.31 222 MET B C 1
ATOM 3656 O O . MET B 1 222 ? 8.133 -1.259 -2.539 1 97.31 222 MET B O 1
ATOM 3660 N N . ASP B 1 223 ? 9.844 -2.576 -2.039 1 97 223 ASP B N 1
ATOM 3661 C CA . ASP B 1 223 ? 10.883 -1.552 -2.123 1 97 223 ASP B CA 1
ATOM 3662 C C . ASP B 1 223 ? 11.648 -1.657 -3.438 1 97 223 ASP B C 1
ATOM 3664 O O . ASP B 1 223 ? 12.438 -2.586 -3.627 1 97 223 ASP B O 1
ATOM 3668 N N . GLN B 1 224 ? 11.484 -0.708 -4.344 1 93.56 224 GLN B N 1
ATOM 3669 C CA . GLN B 1 224 ? 12.07 -0.754 -5.68 1 93.56 224 GLN B CA 1
ATOM 3670 C C . GLN B 1 224 ? 13.539 -0.342 -5.648 1 93.56 224 GLN B C 1
ATOM 3672 O O . GLN B 1 224 ? 14.203 -0.339 -6.688 1 93.56 224 GLN B O 1
ATOM 3677 N N . GLY B 1 225 ? 13.977 0.042 -4.449 1 90.31 225 GLY B N 1
ATOM 3678 C CA . GLY B 1 225 ? 15.383 0.398 -4.309 1 90.31 225 GLY B CA 1
ATOM 3679 C C . GLY B 1 225 ? 15.703 1.774 -4.855 1 90.31 225 GLY B C 1
ATOM 3680 O O . GLY B 1 225 ? 16.859 2.062 -5.188 1 90.31 225 GLY B O 1
ATOM 3681 N N . LEU B 1 226 ? 14.781 2.572 -4.992 1 83.56 226 LEU B N 1
ATOM 3682 C CA . LEU B 1 226 ? 14.969 3.904 -5.555 1 83.56 226 LEU B CA 1
ATOM 3683 C C . LEU B 1 226 ? 15.469 4.879 -4.492 1 83.56 226 LEU B C 1
ATOM 3685 O O . LEU B 1 226 ? 16 5.941 -4.82 1 83.56 226 LEU B O 1
ATOM 3689 N N . LYS B 1 227 ? 15.289 4.535 -3.266 1 84.62 227 LYS B N 1
ATOM 3690 C CA . LYS B 1 227 ? 15.719 5.367 -2.145 1 84.62 227 LYS B CA 1
ATOM 3691 C C . LYS B 1 227 ? 16.828 4.684 -1.344 1 84.62 227 LYS B C 1
ATOM 3693 O O . LYS B 1 227 ? 16.781 3.473 -1.124 1 84.62 227 LYS B O 1
ATOM 3698 N N . ARG B 1 228 ? 17.891 5.488 -0.968 1 86.81 228 ARG B N 1
ATOM 3699 C CA . ARG B 1 228 ? 18.875 5.004 -0.006 1 86.81 228 ARG B CA 1
ATOM 3700 C C . ARG B 1 228 ? 18.422 5.285 1.425 1 86.81 228 ARG B C 1
ATOM 3702 O O . ARG B 1 228 ? 18.406 6.438 1.858 1 86.81 228 ARG B O 1
ATOM 3709 N N . TRP B 1 229 ? 18.141 4.148 2.129 1 87.62 229 TRP B N 1
ATOM 3710 C CA . TRP B 1 229 ? 17.594 4.281 3.475 1 87.62 229 TRP B CA 1
ATOM 3711 C C . TRP B 1 229 ? 18.703 4.551 4.488 1 87.62 229 TRP B C 1
ATOM 3713 O O . TRP B 1 229 ? 19.781 3.959 4.406 1 87.62 229 TRP B O 1
ATOM 3723 N N . ASN B 1 230 ? 18.469 5.457 5.402 1 80.06 230 ASN B N 1
ATOM 3724 C CA . ASN B 1 230 ? 19.453 5.844 6.406 1 80.06 230 ASN B CA 1
ATOM 3725 C C . ASN B 1 230 ? 19.625 4.754 7.465 1 80.06 230 ASN B C 1
ATOM 3727 O O . ASN B 1 230 ? 20.672 4.688 8.125 1 80.06 230 ASN B O 1
ATOM 3731 N N . VAL B 1 231 ? 18.609 4.031 7.609 1 86.19 231 VAL B N 1
ATOM 3732 C CA . VAL B 1 231 ? 18.641 2.975 8.617 1 86.19 231 VAL B CA 1
ATOM 3733 C C . VAL B 1 231 ? 18.094 1.68 8.023 1 86.19 231 VAL B C 1
ATOM 3735 O O . VAL B 1 231 ? 17.297 1.709 7.074 1 86.19 231 VAL B O 1
ATOM 3738 N N . SER B 1 232 ? 18.609 0.56 8.602 1 93.75 232 SER B N 1
ATOM 3739 C CA . SER B 1 232 ? 18.062 -0.735 8.195 1 93.75 232 SER B CA 1
ATOM 3740 C C . SER B 1 232 ? 16.562 -0.821 8.453 1 93.75 232 SER B C 1
ATOM 3742 O O . SER B 1 232 ? 16.062 -0.244 9.422 1 93.75 232 SER B O 1
ATOM 3744 N N . ASN B 1 233 ? 15.898 -1.5 7.559 1 96.12 233 ASN B N 1
ATOM 3745 C CA . ASN B 1 233 ? 14.461 -1.736 7.664 1 96.12 233 ASN B CA 1
ATOM 3746 C C . ASN B 1 233 ? 14.094 -3.156 7.242 1 96.12 233 ASN B C 1
ATOM 3748 O O . ASN B 1 233 ? 14.969 -3.936 6.852 1 96.12 233 ASN B O 1
ATOM 3752 N N . PRO B 1 234 ? 12.844 -3.535 7.297 1 97.44 234 PRO B N 1
ATOM 3753 C CA . PRO B 1 234 ? 12.469 -4.934 7.07 1 97.44 234 PRO B CA 1
ATOM 3754 C C . PRO B 1 234 ? 12.766 -5.402 5.648 1 97.44 234 PRO B C 1
ATOM 3756 O O . PRO B 1 234 ? 12.734 -6.605 5.375 1 97.44 234 PRO B O 1
ATOM 3759 N N . TRP B 1 235 ? 13.008 -4.562 4.715 1 98.06 235 TRP B N 1
ATOM 3760 C CA . TRP B 1 235 ? 13.312 -4.922 3.336 1 98.06 235 TRP B CA 1
ATOM 3761 C C . TRP B 1 235 ? 14.82 -5.043 3.121 1 98.06 235 TRP B C 1
ATOM 3763 O O . TRP B 1 235 ? 15.266 -5.582 2.105 1 98.06 235 TRP B O 1
ATOM 3773 N N . THR B 1 236 ? 15.562 -4.578 4.062 1 97.12 236 THR B N 1
ATOM 3774 C CA . THR B 1 236 ? 17.016 -4.551 3.922 1 97.12 236 THR B CA 1
ATOM 3775 C C . THR B 1 236 ? 17.578 -5.965 3.951 1 97.12 236 THR B C 1
ATOM 3777 O O . THR B 1 236 ? 17.188 -6.785 4.781 1 97.12 236 THR B O 1
ATOM 3780 N N . GLY B 1 237 ? 18.516 -6.27 3.041 1 96.06 237 GLY B N 1
ATOM 3781 C CA . GLY B 1 237 ? 19.25 -7.527 3.086 1 96.06 237 GLY B CA 1
ATOM 3782 C C . GLY B 1 237 ? 18.609 -8.617 2.248 1 96.06 237 GLY B C 1
ATOM 3783 O O . GLY B 1 237 ? 19.156 -9.719 2.143 1 96.06 237 GLY B O 1
ATOM 3784 N N . TYR B 1 238 ? 17.516 -8.414 1.649 1 97.88 238 TYR B N 1
ATOM 3785 C CA . TYR B 1 238 ? 16.844 -9.414 0.816 1 97.88 238 TYR B CA 1
ATOM 3786 C C . TYR B 1 238 ? 17.062 -9.117 -0.663 1 97.88 238 TYR B C 1
ATOM 3788 O O . TYR B 1 238 ? 17.297 -7.965 -1.043 1 97.88 238 TYR B O 1
ATOM 3796 N N . SER B 1 239 ? 16.984 -10.156 -1.471 1 97.62 239 SER B N 1
ATOM 3797 C CA . SER B 1 239 ? 17.141 -10.023 -2.914 1 97.62 239 SER B CA 1
ATOM 3798 C C . SER B 1 239 ? 15.844 -9.586 -3.578 1 97.62 239 SER B C 1
ATOM 3800 O O . SER B 1 239 ? 14.766 -10.039 -3.193 1 97.62 239 SER B O 1
ATOM 3802 N N . PRO B 1 240 ? 15.922 -8.75 -4.535 1 98.38 240 PRO B N 1
ATOM 3803 C CA . PRO B 1 240 ? 14.719 -8.32 -5.25 1 98.38 240 PRO B CA 1
ATOM 3804 C C . PRO B 1 240 ? 14.07 -9.453 -6.047 1 98.38 240 PRO B C 1
ATOM 3806 O O . PRO B 1 240 ? 14.75 -10.422 -6.418 1 98.38 240 PRO B O 1
ATOM 3809 N N . VAL B 1 241 ? 12.82 -9.367 -6.27 1 98.69 241 VAL B N 1
ATOM 3810 C CA . VAL B 1 241 ? 12.07 -10.203 -7.199 1 98.69 241 VAL B CA 1
ATOM 3811 C C . VAL B 1 241 ? 11.477 -9.336 -8.312 1 98.69 241 VAL B C 1
ATOM 3813 O O . VAL B 1 241 ? 11.562 -8.109 -8.266 1 98.69 241 VAL B O 1
ATOM 3816 N N . SER B 1 242 ? 10.984 -9.992 -9.328 1 98.81 242 SER B N 1
ATOM 3817 C CA . SER B 1 242 ? 10.32 -9.297 -10.422 1 98.81 242 SER B CA 1
ATOM 3818 C C . SER B 1 242 ? 8.812 -9.227 -10.211 1 98.81 242 SER B C 1
ATOM 3820 O O . SER B 1 242 ? 8.172 -10.25 -9.93 1 98.81 242 SER B O 1
ATOM 3822 N N . VAL B 1 243 ? 8.273 -8.039 -10.266 1 98.75 243 VAL B N 1
ATOM 3823 C CA . VAL B 1 243 ? 6.828 -7.84 -10.156 1 98.75 243 VAL B CA 1
ATOM 3824 C C . VAL B 1 243 ? 6.273 -7.348 -11.492 1 98.75 243 VAL B C 1
ATOM 3826 O O . VAL B 1 243 ? 6.762 -6.355 -12.047 1 98.75 243 VAL B O 1
ATOM 3829 N N . ALA B 1 244 ? 5.312 -8.078 -12.039 1 98.81 244 ALA B N 1
ATOM 3830 C CA . ALA B 1 244 ? 4.691 -7.633 -13.281 1 98.81 244 ALA B CA 1
ATOM 3831 C C . ALA B 1 244 ? 4.086 -6.242 -13.133 1 98.81 244 ALA B C 1
ATOM 3833 O O . ALA B 1 244 ? 3.338 -5.98 -12.188 1 98.81 244 ALA B O 1
ATOM 3834 N N . TRP B 1 245 ? 4.41 -5.457 -14.086 1 98.06 245 TRP B N 1
ATOM 3835 C CA . TRP B 1 245 ? 4.094 -4.039 -13.969 1 98.06 245 TRP B CA 1
ATOM 3836 C C . TRP B 1 245 ? 3.078 -3.619 -15.031 1 98.06 245 TRP B C 1
ATOM 3838 O O . TRP B 1 245 ? 2.184 -2.814 -14.758 1 98.06 245 TRP B O 1
ATOM 3848 N N . THR B 1 246 ? 3.223 -4.031 -16.203 1 98.44 246 THR B N 1
ATOM 3849 C CA . THR B 1 246 ? 2.242 -3.852 -17.281 1 98.44 246 THR B CA 1
ATOM 3850 C C . THR B 1 246 ? 2.029 -5.156 -18.047 1 98.44 246 THR B C 1
ATOM 3852 O O . THR B 1 246 ? 2.814 -6.094 -17.906 1 98.44 246 THR B O 1
ATOM 3855 N N . VAL B 1 247 ? 0.953 -5.211 -18.734 1 98.69 247 VAL B N 1
ATOM 3856 C CA . VAL B 1 247 ? 0.606 -6.367 -19.547 1 98.69 247 VAL B CA 1
ATOM 3857 C C . VAL B 1 247 ? 0.004 -5.902 -20.875 1 98.69 247 VAL B C 1
ATOM 3859 O O . VAL B 1 247 ? -0.759 -4.934 -20.906 1 98.69 247 VAL B O 1
ATOM 3862 N N . ASN B 1 248 ? 0.446 -6.488 -21.938 1 98.75 248 ASN B N 1
ATOM 3863 C CA . ASN B 1 248 ? -0.238 -6.301 -23.203 1 98.75 248 ASN B CA 1
ATOM 3864 C C . ASN B 1 248 ? -1.558 -7.066 -23.25 1 98.75 248 ASN B C 1
ATOM 3866 O O . ASN B 1 248 ? -1.598 -8.219 -23.688 1 98.75 248 ASN B O 1
ATOM 3870 N N . VAL B 1 249 ? -2.604 -6.434 -22.875 1 98.44 249 VAL B N 1
ATOM 3871 C CA . VAL B 1 249 ? -3.9 -7.051 -22.609 1 98.44 249 VAL B CA 1
ATOM 3872 C C . VAL B 1 249 ? -4.391 -7.773 -23.859 1 98.44 249 VAL B C 1
ATOM 3874 O O . VAL B 1 249 ? -4.758 -8.945 -23.812 1 98.44 249 VAL B O 1
ATOM 3877 N N . ASP B 1 250 ? -4.336 -7.141 -25 1 97.88 250 ASP B N 1
ATOM 3878 C CA . ASP B 1 250 ? -4.875 -7.703 -26.219 1 97.88 250 ASP B CA 1
ATOM 3879 C C . ASP B 1 250 ? -4.109 -8.961 -26.641 1 97.88 250 ASP B C 1
ATOM 3881 O O . ASP B 1 250 ? -4.715 -9.977 -26.984 1 97.88 250 ASP B O 1
ATOM 3885 N N . LYS B 1 251 ? -2.854 -8.906 -26.578 1 98.56 251 LYS B N 1
ATOM 3886 C CA . LYS B 1 251 ? -2.043 -10.047 -27 1 98.56 251 LYS B CA 1
ATOM 3887 C C . LYS B 1 251 ? -2.213 -11.219 -26.047 1 98.56 251 LYS B C 1
ATOM 3889 O O . LYS B 1 251 ? -2.242 -12.375 -26.469 1 98.56 251 LYS B O 1
ATOM 3894 N N . VAL B 1 252 ? -2.309 -10.875 -24.75 1 98.56 252 VAL B N 1
ATOM 3895 C CA . VAL B 1 252 ? -2.502 -11.93 -23.766 1 98.56 252 VAL B CA 1
ATOM 3896 C C . VAL B 1 252 ? -3.873 -12.57 -23.953 1 98.56 252 VAL B C 1
ATOM 3898 O O . VAL B 1 252 ? -3.994 -13.797 -23.969 1 98.56 252 VAL B O 1
ATOM 3901 N N . LEU B 1 253 ? -4.902 -11.766 -24.109 1 97.06 253 LEU B N 1
ATOM 3902 C CA . LEU B 1 253 ? -6.254 -12.273 -24.312 1 97.06 253 LEU B CA 1
ATOM 3903 C C . LEU B 1 253 ? -6.316 -13.141 -25.562 1 97.06 253 LEU B C 1
ATOM 3905 O O . LEU B 1 253 ? -6.891 -14.234 -25.547 1 97.06 253 LEU B O 1
ATOM 3909 N N . ASN B 1 254 ? -5.719 -12.664 -26.641 1 96.25 254 ASN B N 1
ATOM 3910 C CA . ASN B 1 254 ? -5.691 -13.422 -27.891 1 96.25 254 ASN B CA 1
ATOM 3911 C C . ASN B 1 254 ? -4.953 -14.75 -27.719 1 96.25 254 ASN B C 1
ATOM 3913 O O . ASN B 1 254 ? -5.375 -15.773 -28.266 1 96.25 254 ASN B O 1
ATOM 3917 N N . TYR B 1 255 ? -3.863 -14.734 -27.031 1 97.06 255 TYR B N 1
ATOM 3918 C CA . TYR B 1 255 ? -3.105 -15.953 -26.766 1 97.06 255 TYR B CA 1
ATOM 3919 C C . TYR B 1 255 ? -3.967 -16.984 -26.047 1 97.06 255 TYR B C 1
ATOM 3921 O O . TYR B 1 255 ? -4.008 -18.156 -26.438 1 97.06 255 TYR B O 1
ATOM 3929 N N . ILE B 1 256 ? -4.707 -16.531 -25.016 1 95.5 256 ILE B N 1
ATOM 3930 C CA . ILE B 1 256 ? -5.551 -17.422 -24.219 1 95.5 256 ILE B CA 1
ATOM 3931 C C . ILE B 1 256 ? -6.695 -17.953 -25.078 1 95.5 256 ILE B C 1
ATOM 3933 O O . ILE B 1 256 ? -6.973 -19.156 -25.078 1 95.5 256 ILE B O 1
ATOM 3937 N N . LYS B 1 257 ? -7.316 -17.094 -25.859 1 93.56 257 LYS B N 1
ATOM 3938 C CA . LYS B 1 257 ? -8.43 -17.5 -26.703 1 93.56 257 LYS B CA 1
ATOM 3939 C C . LYS B 1 257 ? -7.988 -18.531 -27.734 1 93.56 257 LYS B C 1
ATOM 3941 O O . LYS B 1 257 ? -8.688 -19.516 -27.984 1 93.56 257 LYS B O 1
ATOM 3946 N N . ARG B 1 258 ? -6.836 -18.297 -28.328 1 93.38 258 ARG B N 1
ATOM 3947 C CA . ARG B 1 258 ? -6.316 -19.234 -29.312 1 93.38 258 ARG B CA 1
ATOM 3948 C C . ARG B 1 258 ? -6.086 -20.609 -28.703 1 93.38 258 ARG B C 1
ATOM 3950 O O . ARG B 1 258 ? -6.363 -21.641 -29.328 1 93.38 258 ARG B O 1
ATOM 3957 N N . LEU B 1 259 ? -5.598 -20.656 -27.5 1 91.44 259 LEU B N 1
ATOM 3958 C CA . LEU B 1 259 ? -5.383 -21.922 -26.812 1 91.44 259 LEU B CA 1
ATOM 3959 C C . LEU B 1 259 ? -6.711 -22.625 -26.547 1 91.44 259 LEU B C 1
ATOM 3961 O O . LEU B 1 259 ? -6.805 -23.844 -26.688 1 91.44 259 LEU B O 1
ATOM 3965 N N . LEU B 1 260 ? -7.742 -21.844 -26.156 1 89.44 260 LEU B N 1
ATOM 3966 C CA . LEU B 1 260 ? -9.039 -22.406 -25.797 1 89.44 260 LEU B CA 1
ATOM 3967 C C . LEU B 1 260 ? -9.805 -22.859 -27.031 1 89.44 260 LEU B C 1
ATOM 3969 O O . LEU B 1 260 ? -10.68 -23.719 -26.953 1 89.44 260 LEU B O 1
ATOM 3973 N N . MET B 1 261 ? -9.469 -22.297 -28.109 1 89.31 261 MET B N 1
ATOM 3974 C CA . MET B 1 261 ? -10.188 -22.594 -29.344 1 89.31 261 MET B CA 1
ATOM 3975 C C . MET B 1 261 ? -9.609 -23.828 -30.031 1 89.31 261 MET B C 1
ATOM 3977 O O . MET B 1 261 ? -10.188 -24.344 -30.984 1 89.31 261 MET B O 1
ATOM 3981 N N . LYS B 1 262 ? -8.492 -24.156 -29.5 1 82.75 262 LYS B N 1
ATOM 3982 C CA . LYS B 1 262 ? -7.898 -25.359 -30.094 1 82.75 262 LYS B CA 1
ATOM 3983 C C . LYS B 1 262 ? -8.844 -26.547 -29.984 1 82.75 262 LYS B C 1
ATOM 3985 O O . LYS B 1 262 ? -9.508 -26.734 -28.969 1 82.75 262 LYS B O 1
ATOM 3990 N N . GLN B 1 263 ? -8.938 -27.281 -31.141 1 72.81 263 GLN B N 1
ATOM 3991 C CA . GLN B 1 263 ? -9.844 -28.422 -31.234 1 72.81 263 GLN B CA 1
ATOM 3992 C C . GLN B 1 263 ? -9.172 -29.703 -30.734 1 72.81 263 GLN B C 1
ATOM 3994 O O . GLN B 1 263 ? -7.949 -29.828 -30.797 1 72.81 263 GLN B O 1
#

Secondary structure (DSSP, 8-state):
-TT-TTS--PBPPSS-TT-S-----HHHH-TTSSSS--PPPP-PPPPSSBHHHHHHHHHHHSTTT-EEEE-S-SHHHHHHHHH-TTHHHHSSEEEEE---SSS--SSBTTB-HHHHH-HHHHHHHHTS---EEEE-HHHHTT-EEEHHHHHHHHHHT-TTHHHHHHHHHHHHHHHHHHH--SEEE-HHHHHHHHHH-GGGEEEEEEEEEE--SSTTTT-EEEE-S-S--SS--TTTTPPPEEEEEEE-HHHHHHHHHHHHH--/-TT-TTS--PBPPSS-TT-S-----HHHH-TTSSSS--PPPP-SPPPSSBHHHHHHHHHHHSTTT-EEEE-S-SHHHHHHHHH-TTHHHHSSEEEEE---SSS--SSBTTB-HHHHH-HHHHHHHHTS---EEEE-HHHHTT-EEEHHHHHHHHHHT-TTHHHHHHHHHHHHHHHHHHH--SEEE-HHHHHHHHHH-GGGEEEEEEEEEE--SSTTTT-EEEE-S-S--SS--TTTTPPPEEEEEEE-HHHHHHHHHHHHH--

pLDDT: mean 90.6, std 10.86, range [54.75, 98.94]

Solvent-accessible surface area (backbone atoms only — not comparable to full-atom values): 27577 Å² total; per-residue (Å²): 115,94,86,49,85,85,64,86,42,47,52,63,71,83,38,30,76,89,53,60,82,59,76,74,64,38,88,58,23,26,90,69,62,50,36,61,69,76,75,80,78,77,86,74,73,66,47,93,44,41,30,28,57,46,50,47,50,53,24,66,74,37,57,58,65,40,70,45,80,41,79,48,50,33,36,38,57,27,49,21,40,72,74,33,83,57,42,35,76,23,35,44,34,36,34,34,38,34,25,14,59,82,39,64,23,78,72,42,57,42,11,14,57,27,22,45,45,16,18,63,16,36,28,49,49,45,50,54,62,33,50,38,39,31,38,19,50,61,51,24,70,65,34,65,48,34,61,68,50,48,53,52,43,57,70,55,63,9,70,54,30,62,61,50,49,58,32,41,49,49,37,25,55,43,30,37,72,35,61,66,38,76,29,38,63,36,53,66,63,48,41,52,41,48,68,80,44,48,82,49,42,43,69,44,60,22,23,45,46,41,25,70,42,68,84,36,38,12,19,40,48,64,39,62,69,76,59,59,71,92,58,90,50,90,60,61,93,49,46,56,29,33,35,56,68,48,65,46,48,66,63,52,50,50,52,52,49,55,62,48,40,42,109,119,93,87,51,86,84,64,84,41,49,54,64,70,82,37,29,77,91,54,60,83,59,77,74,64,40,87,56,25,27,90,70,61,50,35,62,69,75,74,80,78,78,86,75,74,66,46,92,45,41,30,28,56,46,50,46,49,53,24,66,75,36,60,58,66,37,70,45,82,40,79,48,49,33,36,38,59,25,48,20,40,71,73,33,84,58,42,34,77,24,34,44,34,37,34,34,38,35,25,15,60,83,39,66,22,80,72,42,55,43,10,13,58,26,22,46,46,17,18,62,17,36,28,49,50,47,49,53,60,35,50,38,39,31,38,21,51,61,51,25,70,64,35,65,47,34,61,67,50,49,53,52,43,58,68,55,63,11,70,52,31,65,61,50,49,57,32,42,48,49,37,25,54,44,31,35,73,35,60,66,38,74,28,40,64,36,51,66,61,47,40,52,41,48,67,78,43,48,84,50,41,42,68,45,59,21,22,46,47,41,25,70,42,69,84,35,37,10,20,40,48,64,39,63,69,77,62,59,71,93,59,90,50,94,61,61,94,50,45,55,31,33,34,56,69,48,65,46,47,68,62,52,53,50,52,54,50,54,62,49,40,42,110

Organism: Citrus sinensis (NCBI:txid2711)